Protein AF-E3N9P2-F1 (afdb_monomer_lite)

Sequence (491 aa):
MEDITRDQHNELRKYYYEKNRFPDSFMKERIAFSHGIPLHVVDSWFSECRVMDPEELWAKISLKKKTLEEQKRKRELERGEEMAKKKKITYYQHKKLTKFYETNSLPDDDQMEIIGKSVAMTNVAVDCWFFRCRTVGTKAMWQEVGEVDLEEWRRKKEEMETELMTKLSQAEAKIASLTAENPKLESSITNLTTCTHAQQSDPVRFLTIEKELARVSSQLKAFEEAELKKENERMKDQKEQLEATLQSKKKLEEQVENEKKENEELRKIIAQQAAEITESKNLIADKNAEIQNLTAIKNCVKGDQAEDKITFLTAENQKLESWITNITTMSHVQSDPVKLLKIEKQLARVSSLIEEAELKKENERLKEQKKELEAMLQSKKKLEEQVENKTKENEELSLLLKEKNNKIETMTQRNEEQSAELREQVENGKKENEEMNKIIAQQWLELKVAKTLVADKAAEIQNLTSIQNSVKDAVNAQQEQITKLLTKTVF

pLDDT: mean 82.89, std 12.16, range [44.5, 95.88]

Structure (mmCIF, N/CA/C/O backbone):
data_AF-E3N9P2-F1
#
_entry.id   AF-E3N9P2-F1
#
loop_
_atom_site.group_PDB
_atom_site.id
_atom_site.type_symbol
_atom_site.label_atom_id
_atom_site.label_alt_id
_atom_site.label_comp_id
_atom_site.label_asym_id
_atom_site.label_entity_id
_atom_site.label_seq_id
_atom_site.pdbx_PDB_ins_code
_atom_site.Cartn_x
_atom_site.Cartn_y
_atom_site.Cartn_z
_atom_site.occupancy
_atom_site.B_iso_or_equiv
_atom_site.auth_seq_id
_atom_site.auth_comp_id
_atom_site.auth_asym_id
_atom_site.auth_atom_id
_atom_site.pdbx_PDB_model_num
ATOM 1 N N . MET A 1 1 ? -33.303 -21.480 4.539 1.00 67.00 1 MET A N 1
ATOM 2 C CA . MET A 1 1 ? -34.046 -20.944 5.709 1.00 67.00 1 MET A CA 1
ATOM 3 C C . MET A 1 1 ? -33.838 -19.445 5.934 1.00 67.00 1 MET A C 1
ATOM 5 O O . MET A 1 1 ? -34.570 -18.869 6.727 1.00 67.00 1 MET A O 1
ATOM 9 N N . GLU A 1 2 ? -32.882 -18.802 5.252 1.00 64.62 2 GLU A N 1
ATOM 10 C CA . GLU A 1 2 ? -32.505 -17.402 5.505 1.00 64.62 2 GLU A CA 1
ATOM 11 C C . GLU A 1 2 ? -33.542 -16.365 5.047 1.00 64.62 2 GLU A C 1
ATOM 13 O O . GLU A 1 2 ? -33.478 -15.231 5.502 1.00 64.62 2 GLU A O 1
ATOM 18 N N . ASP A 1 3 ? -34.558 -16.748 4.271 1.00 79.75 3 ASP A N 1
ATOM 19 C CA . ASP A 1 3 ? -35.528 -15.796 3.705 1.00 79.75 3 ASP A CA 1
ATOM 20 C C . ASP A 1 3 ? -36.885 -15.741 4.422 1.00 79.75 3 ASP A C 1
ATOM 22 O O . ASP A 1 3 ? -37.740 -14.945 4.048 1.00 79.75 3 ASP A O 1
ATOM 26 N N . ILE A 1 4 ? -37.093 -16.512 5.497 1.00 88.88 4 ILE A N 1
ATOM 27 C CA . ILE A 1 4 ? -38.363 -16.481 6.247 1.00 88.88 4 ILE A CA 1
ATOM 28 C C . ILE A 1 4 ? -38.535 -15.119 6.939 1.00 88.88 4 ILE A C 1
ATOM 30 O O . ILE A 1 4 ? -37.690 -14.705 7.744 1.00 88.88 4 ILE A O 1
ATOM 34 N N . THR A 1 5 ? -39.620 -14.404 6.641 1.00 90.69 5 THR A N 1
ATOM 35 C CA . THR A 1 5 ? -39.994 -13.164 7.340 1.00 90.69 5 THR A CA 1
ATOM 36 C C . THR A 1 5 ? -40.572 -13.460 8.723 1.00 90.69 5 THR A C 1
ATOM 38 O O . THR A 1 5 ? -40.961 -14.587 9.027 1.00 90.69 5 THR A O 1
ATOM 41 N N . ARG A 1 6 ? -40.648 -12.443 9.591 1.00 89.88 6 ARG A N 1
ATOM 42 C CA . ARG A 1 6 ? -41.227 -12.622 10.931 1.00 89.88 6 ARG A CA 1
ATOM 43 C C . ARG A 1 6 ? -42.687 -13.066 10.866 1.00 89.88 6 ARG A C 1
ATOM 45 O O . ARG A 1 6 ? -43.097 -13.916 11.649 1.00 89.88 6 ARG A O 1
ATOM 52 N N . ASP A 1 7 ? -43.433 -12.552 9.897 1.00 91.62 7 ASP A N 1
ATOM 53 C CA . ASP A 1 7 ? -44.835 -12.913 9.692 1.00 91.62 7 ASP A CA 1
ATOM 54 C C . ASP A 1 7 ? -44.971 -14.353 9.194 1.00 91.62 7 ASP A C 1
ATOM 56 O O . ASP A 1 7 ? -45.756 -15.124 9.739 1.00 91.62 7 ASP A O 1
ATOM 60 N N . GLN A 1 8 ? -44.132 -14.762 8.238 1.00 92.38 8 GLN A N 1
ATOM 61 C CA . GLN A 1 8 ? -44.073 -16.149 7.769 1.00 92.38 8 GLN A CA 1
ATOM 62 C C . GLN A 1 8 ? -43.694 -17.118 8.894 1.00 92.38 8 GLN A C 1
ATOM 64 O O . GLN A 1 8 ? -44.282 -18.191 9.009 1.00 92.38 8 GLN A O 1
ATOM 69 N N . HIS A 1 9 ? -42.750 -16.738 9.757 1.00 92.69 9 HIS A N 1
ATOM 70 C CA . HIS A 1 9 ? -42.397 -17.523 10.935 1.00 92.69 9 HIS A CA 1
ATOM 71 C C . HIS A 1 9 ? -43.573 -17.657 11.913 1.00 92.69 9 HIS A C 1
ATOM 73 O O . HIS A 1 9 ? -43.853 -18.763 12.372 1.00 92.69 9 HIS A O 1
ATOM 79 N N . ASN A 1 10 ? -44.290 -16.567 12.196 1.00 92.12 10 ASN A N 1
ATOM 80 C CA . ASN A 1 10 ? -45.453 -16.589 13.083 1.00 92.12 10 ASN A CA 1
ATOM 81 C C . ASN A 1 10 ? -46.582 -17.476 12.536 1.00 92.12 10 ASN A C 1
ATOM 83 O O . ASN A 1 10 ? -47.232 -18.186 13.302 1.00 92.12 10 ASN A O 1
ATOM 87 N N . GLU A 1 11 ? -46.803 -17.477 11.221 1.00 92.19 11 GLU A N 1
ATOM 88 C CA . GLU A 1 11 ? -47.799 -18.350 10.593 1.00 92.19 11 GLU A CA 1
ATOM 89 C C . GLU A 1 11 ? -47.384 -19.828 10.650 1.00 92.19 11 GLU A C 1
ATOM 91 O O . GLU A 1 11 ? -48.180 -20.679 11.050 1.00 92.19 11 GLU A O 1
ATOM 96 N N . LEU A 1 12 ? -46.117 -20.146 10.365 1.00 92.56 12 LEU A N 1
ATOM 97 C CA . LEU A 1 12 ? -45.581 -21.503 10.539 1.00 92.56 12 LEU A CA 1
ATOM 98 C C . LEU A 1 12 ? -45.685 -21.981 11.994 1.00 92.56 12 LEU A C 1
ATOM 100 O O . LEU A 1 12 ? -46.064 -23.124 12.256 1.00 92.56 12 LEU A O 1
ATOM 104 N N . ARG A 1 13 ? -45.420 -21.082 12.944 1.00 93.75 13 ARG A N 1
ATOM 105 C CA . ARG A 1 13 ? -45.555 -21.320 14.380 1.00 93.75 13 ARG A CA 1
ATOM 106 C C . ARG A 1 13 ? -46.997 -21.644 14.780 1.00 93.75 13 ARG A C 1
ATOM 108 O O . ARG A 1 13 ? -47.204 -22.609 15.514 1.00 93.75 13 ARG A O 1
ATOM 115 N N . LYS A 1 14 ? -47.992 -20.894 14.292 1.00 91.88 14 LYS A N 1
ATOM 116 C CA . LYS A 1 14 ? -49.413 -21.209 14.538 1.00 91.88 14 LYS A CA 1
ATOM 117 C C . LYS A 1 14 ? -49.757 -22.607 14.038 1.00 91.88 14 LYS A C 1
ATOM 119 O O . LYS A 1 14 ? -50.336 -23.395 14.776 1.00 91.88 14 LYS A O 1
ATOM 124 N N . TYR A 1 15 ? -49.338 -22.962 12.822 1.00 90.12 15 TYR A N 1
ATOM 125 C CA . TYR A 1 15 ? -49.550 -24.315 12.296 1.00 90.12 15 TYR A CA 1
ATOM 126 C C . TYR A 1 15 ? -48.904 -25.398 13.170 1.00 90.12 15 TYR A C 1
ATOM 128 O O . TYR A 1 15 ? -49.516 -26.445 13.396 1.00 90.12 15 TYR A O 1
ATOM 136 N N . TYR A 1 16 ? -47.703 -25.130 13.679 1.00 90.25 16 TYR A N 1
ATOM 137 C CA . TYR A 1 16 ? -46.953 -26.047 14.529 1.00 90.25 16 TYR A CA 1
ATOM 138 C C . TYR A 1 16 ? -47.626 -26.300 15.889 1.00 90.25 16 TYR A C 1
ATOM 140 O O . TYR A 1 16 ? -47.699 -27.452 16.315 1.00 90.25 16 TYR A O 1
ATOM 148 N N . TYR A 1 17 ? -48.140 -25.257 16.555 1.00 88.00 17 TYR A N 1
ATOM 149 C CA . TYR A 1 17 ? -48.767 -25.380 17.879 1.00 88.00 17 TYR A CA 1
ATOM 150 C C . TYR A 1 17 ? -50.261 -25.722 17.836 1.00 88.00 17 TYR A C 1
ATOM 152 O O . TYR A 1 17 ? -50.735 -26.477 18.681 1.00 88.00 17 TYR A O 1
ATOM 160 N N . GLU A 1 18 ? -51.011 -25.176 16.879 1.00 86.06 18 GLU A N 1
ATOM 161 C CA . GLU A 1 18 ? -52.480 -25.220 16.892 1.00 86.06 18 GLU A CA 1
ATOM 162 C C . GLU A 1 18 ? -53.065 -26.311 15.993 1.00 86.06 18 GLU A C 1
ATOM 164 O O . GLU A 1 18 ? -54.209 -26.718 16.194 1.00 86.06 18 GLU A O 1
ATOM 169 N N . LYS A 1 19 ? -52.324 -26.776 14.978 1.00 83.94 19 LYS A N 1
ATOM 170 C CA . LYS A 1 19 ? -52.858 -27.729 13.992 1.00 83.94 19 LYS A CA 1
ATOM 171 C C . LYS A 1 19 ? -52.174 -29.076 14.036 1.00 83.94 19 LYS A C 1
ATOM 173 O O . LYS A 1 19 ? -52.816 -30.079 14.329 1.00 83.94 19 LYS A O 1
ATOM 178 N N . ASN A 1 20 ? -50.900 -29.120 13.667 1.00 83.38 20 ASN A N 1
ATOM 179 C CA . ASN A 1 20 ? -50.176 -30.375 13.591 1.00 83.38 20 ASN A CA 1
ATOM 180 C C . ASN A 1 20 ? -48.669 -30.127 13.654 1.00 83.38 20 ASN A C 1
ATOM 182 O O . ASN A 1 20 ? -48.099 -29.466 12.788 1.00 83.38 20 ASN A O 1
ATOM 186 N N . ARG A 1 21 ? -48.022 -30.738 14.647 1.00 84.94 21 ARG A N 1
ATOM 187 C CA . ARG A 1 21 ? -46.566 -30.704 14.829 1.00 84.94 21 ARG A CA 1
ATOM 188 C C . ARG A 1 21 ? -45.820 -31.478 13.733 1.00 84.94 21 ARG A C 1
ATOM 190 O O . ARG A 1 21 ? -44.648 -31.219 13.471 1.00 84.94 21 ARG A O 1
ATOM 197 N N . PHE A 1 22 ? -46.512 -32.412 13.078 1.00 87.31 22 PHE A N 1
ATOM 198 C CA . PHE A 1 22 ? -45.989 -33.272 12.018 1.00 87.31 22 PHE A CA 1
ATOM 199 C C . PHE A 1 22 ? -46.890 -33.209 10.777 1.00 87.31 22 PHE A C 1
ATOM 201 O O . PHE A 1 22 ? -47.585 -34.180 10.468 1.00 87.31 22 PHE A O 1
ATOM 208 N N . PRO A 1 23 ? -46.913 -32.068 10.063 1.00 89.50 23 PRO A N 1
ATOM 209 C CA . PRO A 1 23 ? -47.685 -31.960 8.835 1.00 89.50 23 PRO A CA 1
ATOM 210 C C . PRO A 1 23 ? -47.139 -32.936 7.786 1.00 89.50 23 PRO A C 1
ATOM 212 O O . PRO A 1 23 ? -45.921 -33.074 7.619 1.00 89.50 23 PRO A O 1
ATOM 215 N N . ASP A 1 24 ? -48.046 -33.615 7.089 1.00 92.44 24 ASP A N 1
ATOM 216 C CA . ASP A 1 24 ? -47.715 -34.440 5.929 1.00 92.44 24 ASP A CA 1
ATOM 217 C C . ASP A 1 24 ? -47.287 -33.574 4.728 1.00 92.44 24 ASP A C 1
ATOM 219 O O . ASP A 1 24 ? -47.343 -32.341 4.765 1.00 92.44 24 ASP A O 1
ATOM 223 N N . SER A 1 25 ? -46.832 -34.222 3.653 1.00 92.12 25 SER A N 1
ATOM 224 C CA . SER A 1 25 ? -46.351 -33.530 2.449 1.00 92.12 25 SER A CA 1
ATOM 225 C C . SER A 1 25 ? -47.397 -32.575 1.862 1.00 92.12 25 SER A C 1
ATOM 227 O O . SER A 1 25 ? -47.064 -31.457 1.475 1.00 92.12 25 SER A O 1
ATOM 229 N N . PHE A 1 26 ? -48.670 -32.981 1.858 1.00 93.12 26 PHE A N 1
ATOM 230 C CA . PHE A 1 26 ? -49.762 -32.198 1.286 1.00 93.12 26 PHE A CA 1
ATOM 231 C C . PHE A 1 26 ? -50.048 -30.935 2.111 1.00 93.12 26 PHE A C 1
ATOM 233 O O . PHE A 1 26 ? -50.230 -29.845 1.567 1.00 93.12 26 PHE A O 1
ATOM 240 N N . MET A 1 27 ? -50.030 -31.040 3.443 1.00 91.06 27 MET A N 1
ATOM 241 C CA . MET A 1 27 ? -50.160 -29.878 4.321 1.00 91.06 27 MET A CA 1
ATOM 242 C C . MET A 1 27 ? -49.002 -28.898 4.151 1.00 91.06 27 MET A C 1
ATOM 244 O O . MET A 1 27 ? -49.238 -27.690 4.120 1.00 91.06 27 MET A O 1
ATOM 248 N N . LYS A 1 28 ? -47.765 -29.388 4.017 1.00 93.38 28 LYS A N 1
ATOM 249 C CA . LYS A 1 28 ? -46.597 -28.521 3.815 1.00 93.38 28 LYS A CA 1
ATOM 250 C C . LYS A 1 28 ? -46.646 -27.784 2.481 1.00 93.38 28 LYS A C 1
ATOM 252 O O . LYS A 1 28 ? -46.377 -26.586 2.466 1.00 93.38 28 LYS A O 1
ATOM 257 N N . GLU A 1 29 ? -47.061 -28.445 1.401 1.00 93.75 29 GLU A N 1
ATOM 258 C CA . GLU A 1 29 ? -47.315 -27.796 0.106 1.00 93.75 29 GLU A CA 1
ATOM 259 C C . GLU A 1 29 ? -48.377 -26.707 0.213 1.00 93.75 29 GLU A C 1
ATOM 261 O O . GLU A 1 29 ? -48.195 -25.598 -0.293 1.00 93.75 29 GLU A O 1
ATOM 266 N N . ARG A 1 30 ? -49.462 -26.978 0.943 1.00 93.69 30 ARG A N 1
ATOM 267 C CA . ARG A 1 30 ? -50.526 -25.993 1.136 1.00 93.69 30 ARG A CA 1
ATOM 268 C C . ARG A 1 30 ? -50.046 -24.775 1.926 1.00 93.69 30 ARG A C 1
ATOM 270 O O . ARG A 1 30 ? -50.403 -23.652 1.576 1.00 93.69 30 ARG A O 1
ATOM 277 N N . ILE A 1 31 ? -49.244 -24.980 2.973 1.00 93.25 31 ILE A N 1
ATOM 278 C CA . ILE A 1 31 ? -48.635 -23.906 3.776 1.00 93.25 31 ILE A CA 1
ATOM 279 C C . ILE A 1 31 ? -47.660 -23.085 2.922 1.00 93.25 31 ILE A C 1
ATOM 281 O O . ILE A 1 31 ? -47.747 -21.857 2.905 1.00 93.25 31 ILE A O 1
ATOM 285 N N . ALA A 1 32 ? -46.776 -23.762 2.184 1.00 93.88 32 ALA A N 1
ATOM 286 C CA . ALA A 1 32 ? -45.815 -23.155 1.269 1.00 93.88 32 ALA A CA 1
ATOM 287 C C . ALA A 1 32 ? -46.511 -22.242 0.250 1.00 93.88 32 ALA A C 1
ATOM 289 O O . ALA A 1 32 ? -46.184 -21.059 0.143 1.00 93.88 32 ALA A O 1
ATOM 290 N N . PHE A 1 33 ? -47.544 -22.760 -0.420 1.00 94.56 33 PHE A N 1
ATOM 291 C CA . PHE A 1 33 ? -48.330 -22.007 -1.394 1.00 94.56 33 PHE A CA 1
ATOM 292 C C . PHE A 1 33 ? -49.077 -20.822 -0.762 1.00 94.56 33 PHE A C 1
ATOM 294 O O . PHE A 1 33 ? -49.029 -19.713 -1.287 1.00 94.56 33 PHE A O 1
ATOM 301 N N . SER A 1 34 ? -49.726 -21.025 0.391 1.00 93.81 34 SER A N 1
ATOM 302 C CA . SER A 1 34 ? -50.575 -19.999 1.027 1.00 93.81 34 SER A CA 1
ATOM 303 C C . SER A 1 34 ? -49.794 -18.782 1.531 1.00 93.81 34 SER A C 1
ATOM 305 O O . SER A 1 34 ? -50.339 -17.682 1.569 1.00 93.81 34 SER A O 1
ATOM 307 N N . HIS A 1 35 ? -48.530 -18.966 1.921 1.00 92.44 35 HIS A N 1
ATOM 308 C CA . HIS A 1 35 ? -47.700 -17.903 2.502 1.00 92.44 35 HIS A CA 1
ATOM 309 C C . HIS A 1 35 ? -46.524 -17.481 1.607 1.00 92.44 35 HIS A C 1
ATOM 311 O O . HIS A 1 35 ? -45.649 -16.731 2.051 1.00 92.44 35 HIS A O 1
ATOM 317 N N . GLY A 1 36 ? -46.491 -17.963 0.358 1.00 92.56 36 GLY A N 1
ATOM 318 C CA . GLY A 1 36 ? -45.422 -17.664 -0.598 1.00 92.56 36 GLY A CA 1
ATOM 319 C C . GLY A 1 36 ? -44.041 -18.117 -0.115 1.00 92.56 36 GLY A C 1
ATOM 320 O O . GLY A 1 36 ? -43.043 -17.460 -0.400 1.00 92.56 36 GLY A O 1
ATOM 321 N N . ILE A 1 37 ? -43.979 -19.202 0.661 1.00 93.94 37 ILE A N 1
ATOM 322 C CA . ILE A 1 37 ? -42.732 -19.752 1.199 1.00 93.94 37 ILE A CA 1
ATOM 323 C C . ILE A 1 37 ? -42.324 -20.927 0.306 1.00 93.94 37 ILE A C 1
ATOM 325 O O . ILE A 1 37 ? -43.146 -21.813 0.080 1.00 93.94 37 ILE A O 1
ATOM 329 N N . PRO A 1 38 ? -41.076 -21.005 -0.187 1.00 93.94 38 PRO A N 1
ATOM 330 C CA . PRO A 1 38 ? -40.633 -22.168 -0.947 1.00 93.94 38 PRO A CA 1
ATOM 331 C C . PRO A 1 38 ? -40.800 -23.465 -0.140 1.00 93.94 38 PRO A C 1
ATOM 333 O O . PRO A 1 38 ? -40.447 -23.510 1.039 1.00 93.94 38 PRO A O 1
ATOM 336 N N . LEU A 1 39 ? -41.283 -24.539 -0.774 1.00 92.75 39 LEU A N 1
ATOM 337 C CA . LEU A 1 39 ? -41.574 -25.809 -0.090 1.00 92.75 39 LEU A CA 1
ATOM 338 C C . LEU A 1 39 ? -40.376 -26.333 0.717 1.00 92.75 39 LEU A C 1
ATOM 340 O O . LEU A 1 39 ? -40.519 -26.656 1.891 1.00 92.75 39 LEU A O 1
ATOM 344 N N . HIS A 1 40 ? -39.177 -26.312 0.131 1.00 92.56 40 HIS A N 1
ATOM 345 C CA . HIS A 1 40 ? -37.949 -26.753 0.800 1.00 92.56 40 HIS A CA 1
ATOM 346 C C . HIS A 1 40 ? -37.617 -25.941 2.070 1.00 92.56 40 HIS A C 1
ATOM 348 O O . HIS A 1 40 ? -36.984 -26.454 2.994 1.00 92.56 40 HIS A O 1
ATOM 354 N N . VAL A 1 41 ? -38.045 -24.674 2.132 1.00 93.00 41 VAL A N 1
ATOM 355 C CA . VAL A 1 41 ? -37.884 -23.807 3.305 1.00 93.00 41 VAL A CA 1
ATOM 356 C C . VAL A 1 41 ? -38.883 -24.191 4.392 1.00 93.00 41 VAL A C 1
ATOM 358 O O . VAL A 1 41 ? -38.485 -24.274 5.551 1.00 93.00 41 VAL A O 1
ATOM 361 N N . VAL A 1 42 ? -40.137 -24.480 4.027 1.00 93.00 42 VAL A N 1
ATOM 362 C CA . VAL A 1 42 ? -41.153 -25.010 4.954 1.00 93.00 42 VAL A CA 1
ATOM 363 C C . VAL A 1 42 ? -40.713 -26.365 5.511 1.00 93.00 42 VAL A C 1
ATOM 365 O O . VAL A 1 42 ? -40.746 -26.573 6.722 1.00 93.00 42 VAL A O 1
ATOM 368 N N . ASP A 1 43 ? -40.231 -27.264 4.651 1.00 93.00 43 ASP A N 1
ATOM 369 C CA . ASP A 1 43 ? -39.707 -28.574 5.045 1.00 93.00 43 ASP A CA 1
ATOM 370 C C . ASP A 1 43 ? -38.537 -28.462 6.018 1.00 93.00 43 ASP A C 1
ATOM 372 O O . ASP A 1 43 ? -38.536 -29.112 7.067 1.00 93.00 43 ASP A O 1
ATOM 376 N N . SER A 1 44 ? -37.561 -27.615 5.689 1.00 93.25 44 SER A N 1
ATOM 377 C CA . SER A 1 44 ? -36.417 -27.333 6.554 1.00 93.25 44 SER A CA 1
ATOM 378 C C . SER A 1 44 ? -36.853 -26.745 7.895 1.00 93.25 44 SER A C 1
ATOM 380 O O . SER A 1 44 ? -36.375 -27.190 8.933 1.00 93.25 44 SER A O 1
ATOM 382 N N . TRP A 1 45 ? -37.797 -25.800 7.895 1.00 94.88 45 TRP A N 1
ATOM 383 C CA . TRP A 1 45 ? -38.288 -25.164 9.116 1.00 94.88 45 TRP A CA 1
ATOM 384 C C . TRP A 1 45 ? -38.959 -26.174 10.049 1.00 94.88 45 TRP A C 1
ATOM 386 O O . TRP A 1 45 ? -38.584 -26.278 11.212 1.00 94.88 45 TRP A O 1
ATOM 396 N N . PHE A 1 46 ? -39.888 -26.991 9.538 1.00 93.25 46 PHE A N 1
ATOM 397 C CA . PHE A 1 46 ? -40.530 -28.031 10.348 1.00 93.25 46 PHE A CA 1
ATOM 398 C C . PHE A 1 46 ? -39.547 -29.109 10.806 1.00 93.25 46 PHE A C 1
ATOM 400 O O . PHE A 1 46 ? -39.763 -29.701 11.858 1.00 93.25 46 PHE A O 1
ATOM 407 N N . SER A 1 47 ? -38.494 -29.385 10.033 1.00 92.31 47 SER A N 1
ATOM 408 C CA . SER A 1 47 ? -37.461 -30.353 10.412 1.00 92.31 47 SER A CA 1
ATOM 409 C C . SER A 1 47 ? -36.582 -29.828 11.546 1.00 92.31 47 SER A C 1
ATOM 411 O O . SER A 1 47 ? -36.360 -30.548 12.514 1.00 92.31 47 SER A O 1
ATOM 413 N N . GLU A 1 48 ? -36.150 -28.568 11.486 1.00 92.88 48 GLU A N 1
ATOM 414 C CA . GLU A 1 48 ? -35.398 -27.926 12.573 1.00 92.88 48 GLU A CA 1
ATOM 415 C C . GLU A 1 48 ? -36.254 -27.744 13.830 1.00 92.88 48 GLU A C 1
ATOM 417 O O . GLU A 1 48 ? -35.778 -28.004 14.932 1.00 92.88 48 GLU A O 1
ATOM 422 N N . CYS A 1 49 ? -37.543 -27.418 13.682 1.00 91.81 49 CYS A N 1
ATOM 423 C CA . CYS A 1 49 ? -38.486 -27.340 14.803 1.00 91.81 49 CYS A CA 1
ATOM 424 C C . CYS A 1 49 ? -38.737 -28.694 15.502 1.00 91.81 49 CYS A C 1
ATOM 426 O O . CYS A 1 49 ? -39.462 -28.756 16.495 1.00 91.81 49 CYS A O 1
ATOM 428 N N . ARG A 1 50 ? -38.209 -29.814 14.981 1.00 87.69 50 ARG A N 1
ATOM 429 C CA . ARG A 1 50 ? -38.192 -31.103 15.704 1.00 87.69 50 ARG A CA 1
ATOM 430 C C . ARG A 1 50 ? -37.030 -31.197 16.682 1.00 87.69 50 ARG A C 1
ATOM 432 O O . ARG A 1 50 ? -37.117 -31.959 17.637 1.00 87.69 50 ARG A O 1
ATOM 439 N N . VAL A 1 51 ? -35.949 -30.480 16.398 1.00 89.38 51 VAL A N 1
ATOM 440 C CA . VAL A 1 51 ? -34.700 -30.513 17.162 1.00 89.38 51 VAL A CA 1
ATOM 441 C C . VAL A 1 51 ? -34.658 -29.370 18.173 1.00 89.38 51 VAL A C 1
ATOM 443 O O . VAL A 1 51 ? -34.111 -29.541 19.257 1.00 89.38 51 VAL A O 1
ATOM 446 N N . MET A 1 52 ? -35.263 -28.229 17.843 1.00 91.19 52 MET A N 1
ATOM 447 C CA . MET A 1 52 ? -35.345 -27.048 18.702 1.00 91.19 52 MET A CA 1
ATOM 448 C C . MET A 1 52 ? -36.737 -26.426 18.670 1.00 91.19 52 MET A C 1
ATOM 450 O O . MET A 1 52 ? -37.507 -26.656 17.740 1.00 91.19 52 MET A O 1
ATOM 454 N N . ASP A 1 53 ? -37.076 -25.654 19.697 1.00 91.75 53 ASP A N 1
ATOM 455 C CA . ASP A 1 53 ? -38.364 -24.964 19.756 1.00 91.75 53 ASP A CA 1
ATOM 456 C C . ASP A 1 53 ? -38.480 -23.915 18.625 1.00 91.75 53 ASP A C 1
ATOM 458 O O . ASP A 1 53 ? -37.465 -23.301 18.271 1.00 91.75 53 ASP A O 1
ATOM 462 N N . PRO A 1 54 ? -39.676 -23.667 18.046 1.00 91.06 54 PRO A N 1
ATOM 463 C CA . PRO A 1 54 ? -39.874 -22.610 17.053 1.00 91.06 54 PRO A CA 1
ATOM 464 C C . PRO A 1 54 ? -39.282 -21.249 17.455 1.00 91.06 54 PRO A C 1
ATOM 466 O O . PRO A 1 54 ? -38.751 -20.538 16.596 1.00 91.06 54 PRO A O 1
ATOM 469 N N . GLU A 1 55 ? -39.297 -20.914 18.748 1.00 91.31 55 GLU A N 1
ATOM 470 C CA . GLU A 1 55 ? -38.815 -19.621 19.242 1.00 91.31 55 GLU A CA 1
ATOM 471 C C . GLU A 1 55 ? -37.289 -19.567 19.253 1.00 91.31 55 GLU A C 1
ATOM 473 O O . GLU A 1 55 ? -36.687 -18.543 18.917 1.00 91.31 55 GLU A O 1
ATOM 478 N N . GLU A 1 56 ? -36.663 -20.693 19.577 1.00 91.19 56 GLU A N 1
ATOM 479 C CA . GLU A 1 56 ? -35.218 -20.871 19.534 1.00 91.19 56 GLU A CA 1
ATOM 480 C C . GLU A 1 56 ? -34.710 -20.881 18.084 1.00 91.19 56 GLU A C 1
ATOM 482 O O . GLU A 1 56 ? -33.719 -20.217 17.759 1.00 91.19 56 GLU A O 1
ATOM 487 N N . LEU A 1 57 ? -35.447 -21.529 17.174 1.00 91.38 57 LEU A N 1
ATOM 488 C CA . LEU A 1 57 ? -35.158 -21.495 15.742 1.00 91.38 57 LEU A CA 1
ATOM 489 C C . LEU A 1 57 ? -35.246 -20.068 15.189 1.00 91.38 57 LEU A C 1
ATOM 491 O O . LEU A 1 57 ? -34.376 -19.643 14.423 1.00 91.38 57 LEU A O 1
ATOM 495 N N . TRP A 1 58 ? -36.261 -19.297 15.585 1.00 93.00 58 TRP A N 1
ATOM 496 C CA . TRP A 1 58 ? -36.370 -17.900 15.173 1.00 93.00 58 TRP A CA 1
ATOM 497 C C . TRP A 1 58 ? -35.265 -17.030 15.750 1.00 93.00 58 TRP A C 1
ATOM 499 O O . TRP A 1 58 ? -34.710 -16.209 15.022 1.00 93.00 58 TRP A O 1
ATOM 509 N N . ALA A 1 59 ? -34.890 -17.227 17.015 1.00 90.25 59 ALA A N 1
ATOM 510 C CA . ALA A 1 59 ? -33.749 -16.537 17.605 1.00 90.25 59 ALA A CA 1
ATOM 511 C C . ALA A 1 59 ? -32.463 -16.809 16.801 1.00 90.25 59 ALA A C 1
ATOM 513 O O . ALA A 1 59 ? -31.742 -15.868 16.464 1.00 90.25 59 ALA A O 1
ATOM 514 N N . LYS A 1 60 ? -32.227 -18.063 16.391 1.00 91.75 60 LYS A N 1
ATOM 515 C CA . LYS A 1 60 ? -31.092 -18.467 15.544 1.00 91.75 60 LYS A CA 1
ATOM 516 C C . LYS A 1 60 ? -31.141 -17.837 14.147 1.00 91.75 60 LYS A C 1
ATOM 518 O O . LYS A 1 60 ? -30.140 -17.282 13.692 1.00 91.75 60 LYS A O 1
ATOM 523 N N . ILE A 1 61 ? -32.291 -17.876 13.467 1.00 89.00 61 ILE A N 1
ATOM 524 C CA . ILE A 1 61 ? -32.477 -17.260 12.138 1.00 89.00 61 ILE A CA 1
ATOM 525 C C . ILE A 1 61 ? -32.311 -15.738 12.221 1.00 89.00 61 ILE A C 1
ATOM 527 O O . ILE A 1 61 ? -31.607 -15.147 11.402 1.00 89.00 61 ILE A O 1
ATOM 531 N N . SER A 1 62 ? -32.917 -15.101 13.225 1.00 88.75 62 SER A N 1
ATOM 532 C CA . SER A 1 62 ? -32.837 -13.659 13.452 1.00 88.75 62 SER A CA 1
ATOM 533 C C . SER A 1 62 ? -31.410 -13.221 13.772 1.00 88.75 62 SER A C 1
ATOM 535 O O . SER A 1 62 ? -30.972 -12.183 13.275 1.00 88.75 62 SER A O 1
ATOM 537 N N . LEU A 1 63 ? -30.672 -14.001 14.567 1.00 89.12 63 LEU A N 1
ATOM 538 C CA . LEU A 1 63 ? -29.264 -13.741 14.847 1.00 89.12 63 LEU A CA 1
ATOM 539 C C . LEU A 1 63 ? -28.436 -13.845 13.566 1.00 89.12 63 LEU A C 1
ATOM 541 O O . LEU A 1 63 ? -27.714 -12.908 13.249 1.00 89.12 63 LEU A O 1
ATOM 545 N N . LYS A 1 64 ? -28.610 -14.916 12.781 1.00 88.06 64 LYS A N 1
ATOM 546 C CA . LYS A 1 64 ? -27.896 -15.105 11.510 1.00 88.06 64 LYS A CA 1
ATOM 547 C C . LYS A 1 64 ? -28.177 -13.972 10.517 1.00 88.06 64 LYS A C 1
ATOM 549 O O . LYS A 1 64 ? -27.242 -13.452 9.914 1.00 88.06 64 LYS A O 1
ATOM 554 N N . LYS A 1 65 ? -29.438 -13.532 10.405 1.00 86.00 65 LYS A N 1
ATOM 555 C CA . LYS A 1 65 ? -29.825 -12.347 9.618 1.00 86.00 65 LYS A CA 1
ATOM 556 C C . LYS A 1 65 ? -29.114 -11.090 10.102 1.00 86.00 65 LYS A C 1
ATOM 558 O O . LYS A 1 65 ? -28.565 -10.358 9.288 1.00 86.00 65 LYS A O 1
ATOM 563 N N . LYS A 1 66 ? -29.089 -10.857 11.417 1.00 86.62 66 LYS A N 1
ATOM 564 C CA . LYS A 1 66 ? -28.410 -9.701 12.011 1.00 86.62 66 LYS A CA 1
ATOM 565 C C . LYS A 1 66 ? -26.905 -9.731 11.734 1.00 86.62 66 LYS A C 1
ATOM 567 O O . LYS A 1 66 ? -26.355 -8.709 11.351 1.00 86.62 66 LYS A O 1
ATOM 572 N N . THR A 1 67 ? -26.251 -10.886 11.866 1.00 85.56 67 THR A N 1
ATOM 573 C CA . THR A 1 67 ? -24.819 -11.046 11.564 1.00 85.56 67 THR A CA 1
ATOM 574 C C . THR A 1 67 ? -24.520 -10.814 10.084 1.00 85.56 67 THR A C 1
ATOM 576 O O . THR A 1 67 ? -23.537 -10.154 9.757 1.00 85.56 67 THR A O 1
ATOM 579 N N . LEU A 1 68 ? -25.370 -11.321 9.187 1.00 84.31 68 LEU A N 1
ATOM 580 C CA . LEU A 1 68 ? -25.220 -11.123 7.747 1.00 84.31 68 LEU A CA 1
ATOM 581 C C . LEU A 1 68 ? -25.409 -9.650 7.355 1.00 84.31 68 LEU A C 1
ATOM 583 O O . LEU A 1 68 ? -24.640 -9.123 6.555 1.00 84.31 68 LEU A O 1
ATOM 587 N N . GLU A 1 69 ? -26.398 -8.976 7.941 1.00 83.94 69 GLU A N 1
ATOM 588 C CA . GLU A 1 69 ? -26.653 -7.553 7.710 1.00 83.94 69 GLU A CA 1
ATOM 589 C C . GLU A 1 69 ? -25.524 -6.673 8.263 1.00 83.94 69 GLU A C 1
ATOM 591 O O . GLU A 1 69 ? -25.074 -5.745 7.597 1.00 83.94 69 GLU A O 1
ATOM 596 N N . GLU A 1 70 ? -24.996 -7.005 9.444 1.00 84.62 70 GLU A N 1
ATOM 597 C CA . GLU A 1 70 ? -23.825 -6.341 10.023 1.00 84.62 70 GLU A CA 1
ATOM 598 C C . GLU A 1 70 ? -22.590 -6.519 9.128 1.00 84.62 70 GLU A C 1
ATOM 600 O O . GLU A 1 70 ? -21.870 -5.559 8.860 1.00 84.62 70 GLU A O 1
ATOM 605 N N . GLN A 1 71 ? -22.366 -7.723 8.588 1.00 77.12 71 GLN A N 1
ATOM 606 C CA . GLN A 1 71 ? -21.298 -7.958 7.615 1.00 77.12 71 GLN A CA 1
ATOM 607 C C . GLN A 1 71 ? -21.494 -7.148 6.332 1.00 77.12 71 GLN A C 1
ATOM 609 O O . GLN A 1 71 ? -20.523 -6.588 5.824 1.00 77.12 71 GLN A O 1
ATOM 614 N N . LYS A 1 72 ? -22.722 -7.061 5.804 1.00 79.19 72 LYS A N 1
ATOM 615 C CA . LYS A 1 72 ? -23.025 -6.221 4.636 1.00 79.19 72 LYS A CA 1
ATOM 616 C C . LYS A 1 72 ? -22.732 -4.752 4.922 1.00 79.19 72 LYS A C 1
ATOM 618 O O . LYS A 1 72 ? -22.027 -4.129 4.133 1.00 79.19 72 LYS A O 1
ATOM 623 N N . ARG A 1 73 ? -23.180 -4.233 6.070 1.00 79.50 73 ARG A N 1
ATOM 624 C CA . ARG A 1 73 ? -22.888 -2.864 6.521 1.00 79.50 73 ARG A CA 1
ATOM 625 C C . ARG A 1 73 ? -21.397 -2.612 6.666 1.00 79.50 73 ARG A C 1
ATOM 627 O O . ARG A 1 73 ? -20.912 -1.588 6.201 1.00 79.50 73 ARG A O 1
ATOM 634 N N . LYS A 1 74 ? -20.657 -3.555 7.252 1.00 82.06 74 LYS A N 1
ATOM 635 C CA . LYS A 1 74 ? -19.201 -3.461 7.379 1.00 82.06 74 LYS A CA 1
ATOM 636 C C . LYS A 1 74 ? -18.524 -3.391 6.008 1.00 82.06 74 LYS A C 1
ATOM 638 O O . LYS A 1 74 ? -17.716 -2.498 5.786 1.00 82.06 74 LYS A O 1
ATOM 643 N N . ARG A 1 75 ? -18.911 -4.256 5.061 1.00 75.44 75 ARG A N 1
ATOM 644 C CA . ARG A 1 75 ? -18.402 -4.205 3.677 1.00 75.44 75 ARG A CA 1
ATOM 645 C C . ARG A 1 75 ? -18.784 -2.910 2.964 1.00 75.44 75 ARG A C 1
ATOM 647 O O . ARG A 1 75 ? -18.011 -2.412 2.158 1.00 75.44 75 ARG A O 1
ATOM 654 N N . GLU A 1 76 ? -19.980 -2.375 3.192 1.00 77.38 76 GLU A N 1
ATOM 655 C CA . GLU A 1 76 ? -20.397 -1.080 2.635 1.00 77.38 76 GLU A CA 1
ATOM 656 C C . GLU A 1 76 ? -19.588 0.084 3.205 1.00 77.38 76 GLU A C 1
ATOM 658 O O . GLU A 1 76 ? -19.179 0.959 2.444 1.00 77.38 76 GLU A O 1
ATOM 663 N N . LEU A 1 77 ? -19.306 0.066 4.508 1.00 79.50 77 LEU A N 1
ATOM 664 C CA . LE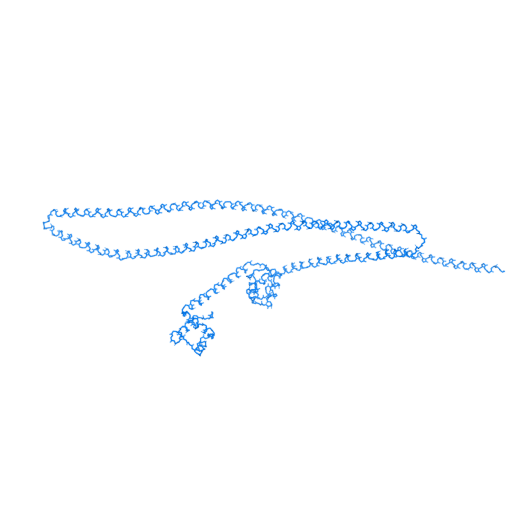U A 1 77 ? -18.470 1.061 5.171 1.00 79.50 77 LEU A CA 1
ATOM 665 C C . LEU A 1 77 ? -17.028 1.004 4.650 1.00 79.50 77 LEU A C 1
ATOM 667 O O . LEU A 1 77 ? -16.504 2.023 4.212 1.00 79.50 77 LEU A O 1
ATOM 671 N N . GLU A 1 78 ? -16.427 -0.188 4.604 1.00 77.69 78 GLU A N 1
ATOM 672 C CA . GLU A 1 78 ? -15.082 -0.412 4.054 1.00 77.69 78 GLU A CA 1
ATOM 673 C C . GLU A 1 78 ? -15.002 0.012 2.578 1.00 77.69 78 GLU A C 1
ATOM 675 O O . GLU A 1 78 ? -14.036 0.660 2.169 1.00 77.69 78 GLU A O 1
ATOM 680 N N . ARG A 1 79 ? -16.044 -0.273 1.779 1.00 72.31 79 ARG A N 1
ATOM 681 C CA . ARG A 1 79 ? -16.154 0.234 0.402 1.00 72.31 79 ARG A CA 1
ATOM 682 C C . ARG A 1 79 ? -16.218 1.760 0.356 1.00 72.31 79 ARG A C 1
ATOM 684 O O . ARG A 1 79 ? -15.561 2.371 -0.482 1.00 72.31 79 ARG A O 1
ATOM 691 N N . GLY A 1 80 ? -16.999 2.384 1.236 1.00 69.75 80 GLY A N 1
ATOM 692 C CA . GLY A 1 80 ? -17.100 3.840 1.344 1.00 69.75 80 GLY A CA 1
ATOM 693 C C . GLY A 1 80 ? -15.763 4.496 1.697 1.00 69.75 80 GLY A C 1
ATOM 694 O O . GLY A 1 80 ? -15.362 5.462 1.048 1.00 69.75 80 GLY A O 1
ATOM 695 N N . GLU A 1 81 ? -15.040 3.935 2.665 1.00 73.69 81 GLU A N 1
ATOM 696 C CA . GLU A 1 81 ? -13.703 4.387 3.060 1.00 73.69 81 GLU A CA 1
ATOM 697 C C . GLU A 1 81 ? -12.684 4.233 1.927 1.00 73.69 81 GLU A C 1
ATOM 699 O O . GLU A 1 81 ? -11.903 5.147 1.664 1.00 73.69 81 GLU A O 1
ATOM 704 N N . GLU A 1 82 ? -12.693 3.105 1.217 1.00 73.94 82 GLU A N 1
ATOM 705 C CA . GLU A 1 82 ? -11.771 2.875 0.104 1.00 73.94 82 GLU A CA 1
ATOM 706 C C . GLU A 1 82 ? -12.081 3.795 -1.090 1.00 73.94 82 GLU A C 1
ATOM 708 O O . GLU A 1 82 ? -11.162 4.349 -1.698 1.00 73.94 82 GLU A O 1
ATOM 713 N N . MET A 1 83 ? -13.363 4.058 -1.377 1.00 65.50 83 MET A N 1
ATOM 714 C CA . MET A 1 83 ? -13.767 5.072 -2.359 1.00 65.50 83 MET A CA 1
ATOM 715 C C . MET A 1 83 ? -13.338 6.489 -1.942 1.00 65.50 83 MET A C 1
ATOM 717 O O . MET A 1 83 ? -12.948 7.288 -2.798 1.00 65.50 83 MET A O 1
ATOM 721 N N . ALA A 1 84 ? -13.348 6.804 -0.643 1.00 62.44 84 ALA A N 1
ATOM 722 C CA . ALA A 1 84 ? -12.901 8.097 -0.126 1.00 62.44 84 ALA A CA 1
ATOM 723 C C . ALA A 1 84 ? -11.382 8.300 -0.253 1.00 62.44 84 ALA A C 1
ATOM 725 O O . ALA A 1 84 ? -10.931 9.432 -0.441 1.00 62.44 84 ALA A O 1
ATOM 726 N N . LYS A 1 85 ? -10.585 7.221 -0.233 1.00 69.94 85 LYS A N 1
ATOM 727 C CA . LYS A 1 85 ? -9.117 7.292 -0.352 1.00 69.94 85 LYS A CA 1
ATOM 728 C C . LYS A 1 85 ? -8.622 7.814 -1.707 1.00 69.94 85 LYS A C 1
ATOM 730 O O . LYS A 1 85 ? -7.426 8.064 -1.822 1.00 69.94 85 LYS A O 1
ATOM 735 N N . LYS A 1 86 ? -9.490 7.993 -2.721 1.00 63.12 86 LYS A N 1
ATOM 736 C CA . LYS A 1 86 ? -9.152 8.509 -4.073 1.00 63.12 86 LYS A CA 1
ATOM 737 C C . LYS A 1 86 ? -7.819 7.966 -4.612 1.00 63.12 86 LYS A C 1
ATOM 739 O O . LYS A 1 86 ? -7.041 8.683 -5.244 1.00 63.12 86 LYS A O 1
ATOM 744 N N . LYS A 1 87 ? -7.522 6.694 -4.337 1.00 67.44 87 LYS A N 1
ATOM 745 C CA . LYS A 1 87 ? -6.262 6.084 -4.752 1.00 67.44 87 LYS A CA 1
ATOM 746 C C . LYS A 1 87 ? -6.304 5.965 -6.274 1.00 67.44 87 LYS A C 1
ATOM 748 O O . LYS A 1 87 ? -7.176 5.280 -6.807 1.00 67.44 87 LYS A O 1
ATOM 753 N N . LYS A 1 88 ? -5.421 6.683 -6.975 1.00 72.38 88 LYS A N 1
ATOM 754 C CA . LYS A 1 88 ? -5.364 6.640 -8.441 1.00 72.38 88 LYS A CA 1
ATOM 755 C C . LYS A 1 88 ? -5.039 5.217 -8.884 1.00 72.38 88 LYS A C 1
ATOM 757 O O . LYS A 1 88 ? -4.021 4.654 -8.491 1.00 72.38 88 LYS A O 1
ATOM 762 N N . ILE A 1 89 ? -5.936 4.647 -9.677 1.00 82.75 89 ILE A N 1
ATOM 763 C CA . ILE A 1 89 ? -5.768 3.335 -10.291 1.00 82.75 89 ILE A CA 1
ATOM 764 C C . ILE A 1 89 ? -5.044 3.575 -11.604 1.00 82.75 89 ILE A C 1
ATOM 766 O O . ILE A 1 89 ? -5.508 4.371 -12.417 1.00 82.75 89 ILE A O 1
ATOM 770 N N . THR A 1 90 ? -3.918 2.902 -11.800 1.00 83.38 90 THR A N 1
ATOM 771 C CA . THR A 1 90 ? -3.117 3.089 -13.013 1.00 83.38 90 THR A CA 1
ATOM 772 C C . THR A 1 90 ? -3.863 2.591 -14.250 1.00 83.38 90 THR A C 1
ATOM 774 O O . THR A 1 90 ? -4.670 1.655 -14.175 1.00 83.38 90 THR A O 1
ATOM 777 N N . TYR A 1 91 ? -3.519 3.135 -15.419 1.00 85.06 91 TYR A N 1
ATOM 778 C CA . TYR A 1 91 ? -4.017 2.647 -16.712 1.00 85.06 91 TYR A CA 1
ATOM 779 C C . TYR A 1 91 ? -3.910 1.118 -16.867 1.00 85.06 91 TYR A C 1
ATOM 781 O O . TYR A 1 91 ? -4.858 0.452 -17.292 1.00 85.06 91 TYR A O 1
ATOM 789 N N . TYR A 1 92 ? -2.774 0.533 -16.475 1.00 84.94 92 TYR A N 1
ATOM 790 C CA . TYR A 1 92 ? -2.543 -0.911 -16.571 1.00 84.94 92 TYR A CA 1
ATOM 791 C C . TYR A 1 92 ? -3.487 -1.724 -15.674 1.00 84.94 92 TYR A C 1
ATOM 793 O O . TYR A 1 92 ? -4.073 -2.711 -16.131 1.00 84.94 92 TYR A O 1
ATOM 801 N N . GLN A 1 93 ? -3.666 -1.300 -14.420 1.00 88.75 93 GLN A N 1
ATOM 802 C CA . GLN A 1 93 ? -4.597 -1.939 -13.488 1.00 88.75 93 GLN A CA 1
ATOM 803 C C . GLN A 1 93 ? -6.027 -1.865 -14.021 1.00 88.75 93 GLN A C 1
ATOM 805 O O . GLN A 1 93 ? -6.707 -2.887 -14.092 1.00 88.75 93 GLN A O 1
ATOM 810 N N . HIS A 1 94 ? -6.446 -0.691 -14.495 1.00 88.94 94 HIS A N 1
ATOM 811 C CA . HIS A 1 94 ? -7.775 -0.481 -15.063 1.00 88.94 94 HIS A CA 1
ATOM 812 C C . HIS A 1 94 ? -8.029 -1.368 -16.290 1.00 88.94 94 HIS A C 1
ATOM 814 O O . HIS A 1 94 ? -9.082 -1.999 -16.408 1.00 88.94 94 HIS A O 1
ATOM 820 N N . LYS A 1 95 ? -7.034 -1.493 -17.177 1.00 89.19 95 LYS A N 1
ATOM 821 C CA . LYS A 1 95 ? -7.101 -2.358 -18.361 1.00 89.19 95 LYS A CA 1
ATOM 822 C C . LYS A 1 95 ? -7.256 -3.831 -17.995 1.00 89.19 95 LYS A C 1
ATOM 824 O O . LYS A 1 95 ? -8.058 -4.531 -18.611 1.00 89.19 95 LYS A O 1
ATOM 829 N N . LYS A 1 96 ? -6.494 -4.319 -17.011 1.00 92.06 96 LYS A N 1
ATOM 830 C CA . LYS A 1 96 ? -6.607 -5.708 -16.541 1.00 92.06 96 LYS A CA 1
ATOM 831 C C . LYS A 1 96 ? -7.949 -5.972 -15.864 1.00 92.06 96 LYS A C 1
ATOM 833 O O . LYS A 1 96 ? -8.588 -6.967 -16.187 1.00 92.06 96 LYS A O 1
ATOM 838 N N . LEU A 1 97 ? -8.386 -5.081 -14.976 1.00 92.94 97 LEU A N 1
ATOM 839 C CA . LEU A 1 97 ? -9.675 -5.194 -14.292 1.00 92.94 97 LEU A CA 1
ATOM 840 C C . LEU A 1 97 ? -10.846 -5.201 -15.281 1.00 92.94 97 LEU A C 1
ATOM 842 O O . LEU A 1 97 ? -11.753 -6.013 -15.135 1.00 92.94 97 LEU A O 1
ATOM 846 N N . THR A 1 98 ? -10.773 -4.392 -16.343 1.00 92.38 98 THR A N 1
ATOM 847 C CA . THR A 1 98 ? -11.775 -4.390 -17.423 1.00 92.38 98 THR A CA 1
ATOM 848 C C . THR A 1 98 ? -11.895 -5.758 -18.092 1.00 92.38 98 THR A C 1
ATOM 850 O O . THR A 1 98 ? -13.006 -6.253 -18.248 1.00 92.38 98 THR A O 1
ATOM 853 N N . LYS A 1 99 ? -10.775 -6.428 -18.395 1.00 93.81 99 LYS A N 1
ATOM 854 C CA . LYS A 1 99 ? -10.807 -7.787 -18.969 1.00 93.81 99 LYS A CA 1
ATOM 855 C C . LYS A 1 99 ? -11.460 -8.808 -18.035 1.00 93.81 99 LYS A C 1
ATOM 857 O O . LYS A 1 99 ? -12.216 -9.665 -18.488 1.00 93.81 99 LYS A O 1
ATOM 862 N N . PHE A 1 100 ? -11.172 -8.728 -16.735 1.00 94.56 100 PHE A N 1
ATOM 863 C CA . PHE A 1 100 ? -11.817 -9.604 -15.754 1.00 94.56 100 PHE A CA 1
ATOM 864 C C . PHE A 1 100 ? -13.318 -9.333 -15.664 1.00 94.56 100 PHE A C 1
ATOM 866 O O . PHE A 1 100 ? -14.100 -10.275 -15.651 1.00 94.56 100 PHE A O 1
ATOM 873 N N . TYR A 1 101 ? -13.722 -8.064 -15.685 1.00 93.44 101 TYR A N 1
ATOM 874 C CA . TYR A 1 101 ? -15.123 -7.653 -15.645 1.00 93.44 101 TYR A CA 1
ATOM 875 C C . TYR A 1 101 ? -15.930 -8.118 -16.858 1.00 93.44 101 TYR A C 1
ATOM 877 O O . TYR A 1 101 ? -17.065 -8.559 -16.705 1.00 93.44 101 TYR A O 1
ATOM 885 N N . GLU A 1 102 ? -15.339 -8.053 -18.052 1.00 93.06 102 GLU A N 1
ATOM 886 C CA . GLU A 1 102 ? -15.939 -8.581 -19.283 1.00 93.06 102 GLU A CA 1
ATOM 887 C C . GLU A 1 102 ? -16.135 -10.103 -19.228 1.00 93.06 102 GLU A C 1
ATOM 889 O O . GLU A 1 102 ? -17.055 -10.626 -19.849 1.00 93.06 102 GLU A O 1
ATOM 894 N N . THR A 1 103 ? -15.287 -10.807 -18.471 1.00 93.69 103 THR A N 1
ATOM 895 C CA . THR A 1 103 ? -15.360 -12.267 -18.310 1.00 93.69 103 THR A CA 1
ATOM 896 C C . THR A 1 103 ? -16.369 -12.668 -17.232 1.00 93.69 103 THR A C 1
ATOM 898 O O . THR A 1 103 ? -17.190 -13.554 -17.450 1.00 93.69 103 THR A O 1
ATOM 901 N N . ASN A 1 104 ? -16.314 -12.026 -16.064 1.00 92.56 104 ASN A N 1
ATOM 902 C CA . ASN A 1 104 ? -17.262 -12.212 -14.974 1.00 92.56 104 ASN A CA 1
ATOM 903 C C . ASN A 1 104 ? -17.467 -10.886 -14.231 1.00 92.56 104 ASN A C 1
ATOM 905 O O . ASN A 1 104 ? -16.588 -10.442 -13.499 1.00 92.56 104 ASN A O 1
ATOM 909 N N . SER A 1 105 ? -18.647 -10.278 -14.357 1.00 90.88 105 SER A N 1
ATOM 910 C CA . SER A 1 105 ? -18.980 -9.014 -13.686 1.00 90.88 105 SER A CA 1
ATOM 911 C C . SER A 1 105 ? -19.265 -9.157 -12.184 1.00 90.88 105 SER A C 1
ATOM 913 O O . SER A 1 105 ? -19.424 -8.146 -11.494 1.00 90.88 105 SER A O 1
ATOM 915 N N . LEU A 1 106 ? -19.382 -10.388 -11.676 1.00 91.62 106 LEU A N 1
ATOM 916 C CA . LEU A 1 106 ? -19.665 -10.722 -10.278 1.00 91.62 106 LEU A CA 1
ATOM 917 C C . LEU A 1 106 ? -18.695 -11.813 -9.793 1.00 91.62 106 LEU A C 1
ATOM 919 O O . LEU A 1 106 ? -19.100 -12.966 -9.628 1.00 91.62 106 LEU A O 1
ATOM 923 N N . PRO A 1 107 ? -17.408 -11.473 -9.605 1.00 89.69 107 PRO A N 1
ATOM 924 C CA . PRO A 1 107 ? -16.452 -12.410 -9.041 1.00 89.69 107 PRO A CA 1
ATOM 925 C C . PRO A 1 107 ? -16.815 -12.761 -7.597 1.00 89.69 107 PRO A C 1
ATOM 927 O O . PRO A 1 107 ? -17.238 -11.892 -6.830 1.00 89.69 107 PRO A O 1
ATOM 930 N N . ASP A 1 108 ? -16.660 -14.037 -7.252 1.00 90.44 108 ASP A N 1
ATOM 931 C CA . ASP A 1 108 ? -16.738 -14.515 -5.870 1.00 90.44 108 ASP A CA 1
ATOM 932 C C . ASP A 1 108 ? -15.484 -14.120 -5.063 1.00 90.44 108 ASP A C 1
ATOM 934 O O . ASP A 1 108 ? -14.553 -13.499 -5.587 1.00 90.44 108 ASP A O 1
ATOM 938 N N . ASP A 1 109 ? -15.468 -14.443 -3.767 1.00 84.75 109 ASP A N 1
ATOM 939 C CA . ASP A 1 109 ? -14.397 -14.029 -2.853 1.00 84.75 109 ASP A CA 1
ATOM 940 C C . ASP A 1 109 ? -13.017 -14.602 -3.258 1.00 84.75 109 ASP A C 1
ATOM 942 O O . ASP A 1 109 ? -12.006 -13.899 -3.157 1.00 84.75 109 ASP A O 1
ATOM 946 N N . ASP A 1 110 ? -12.970 -15.823 -3.799 1.00 90.38 110 ASP A N 1
ATOM 947 C CA . ASP A 1 110 ? -11.728 -16.464 -4.254 1.00 90.38 110 ASP A CA 1
ATOM 948 C C . ASP A 1 110 ? -11.210 -15.800 -5.539 1.00 90.38 110 ASP A C 1
ATOM 950 O O . ASP A 1 110 ? -10.020 -15.496 -5.690 1.00 90.38 110 ASP A O 1
ATOM 954 N N . GLN A 1 111 ? -12.116 -15.508 -6.472 1.00 91.19 111 GLN A N 1
ATOM 955 C CA . GLN A 1 111 ? -11.800 -14.792 -7.703 1.00 91.19 111 GLN A CA 1
ATOM 956 C C . GLN A 1 111 ? -11.330 -13.364 -7.417 1.00 91.19 111 GLN A C 1
ATOM 958 O O . GLN A 1 111 ? -10.373 -12.903 -8.043 1.00 91.19 111 GLN A O 1
ATOM 963 N N . MET A 1 112 ? -11.945 -12.676 -6.453 1.00 91.56 112 MET A N 1
ATOM 964 C CA . MET A 1 112 ? -11.506 -11.353 -5.998 1.00 91.56 112 MET A CA 1
ATOM 965 C C . MET A 1 112 ? -10.060 -11.378 -5.501 1.00 91.56 112 MET A C 1
ATOM 967 O O . MET A 1 112 ? -9.288 -10.477 -5.833 1.00 91.56 112 MET A O 1
ATOM 971 N N . GLU A 1 113 ? -9.668 -12.416 -4.757 1.00 91.00 113 GLU A N 1
ATOM 972 C CA . GLU A 1 113 ? -8.298 -12.567 -4.265 1.00 91.00 113 GLU A CA 1
ATOM 973 C C . GLU A 1 113 ? -7.294 -12.786 -5.404 1.00 91.00 113 GLU A C 1
ATOM 975 O O . GLU A 1 113 ? -6.232 -12.152 -5.446 1.00 91.00 113 GLU A O 1
ATOM 980 N N . ILE A 1 114 ? -7.635 -13.645 -6.366 1.00 92.75 114 ILE A N 1
ATOM 981 C CA . ILE A 1 114 ? -6.799 -13.903 -7.547 1.00 92.75 114 ILE A CA 1
ATOM 982 C C . ILE A 1 114 ? -6.624 -12.619 -8.365 1.00 92.75 114 ILE A C 1
ATOM 984 O O . ILE A 1 114 ? -5.501 -12.263 -8.746 1.00 92.75 114 ILE A O 1
ATOM 988 N N . ILE A 1 115 ? -7.722 -11.900 -8.612 1.00 94.81 115 ILE A N 1
ATOM 989 C CA . ILE A 1 115 ? -7.704 -10.638 -9.352 1.00 94.81 115 ILE A CA 1
ATOM 990 C C . ILE A 1 115 ? -6.840 -9.624 -8.602 1.00 94.81 115 ILE A C 1
ATOM 992 O O . ILE A 1 115 ? -5.916 -9.076 -9.208 1.00 94.81 115 ILE A O 1
ATOM 996 N N . GLY A 1 116 ? -7.065 -9.444 -7.297 1.00 91.44 116 GLY A N 1
ATOM 997 C CA . GLY A 1 116 ? -6.307 -8.536 -6.434 1.00 91.44 116 GLY A CA 1
ATOM 998 C C . GLY A 1 116 ? -4.802 -8.768 -6.513 1.00 91.44 116 GLY A C 1
ATOM 999 O O . GLY A 1 116 ? -4.051 -7.840 -6.827 1.00 91.44 116 GLY A O 1
ATOM 1000 N N . LYS A 1 117 ? -4.355 -10.021 -6.373 1.00 92.25 117 LYS A N 1
ATOM 1001 C CA . LYS A 1 117 ? -2.938 -10.390 -6.545 1.00 92.25 117 LYS A CA 1
ATOM 1002 C C . LYS A 1 117 ? -2.415 -10.044 -7.943 1.00 92.25 117 LYS A C 1
ATOM 1004 O O . LYS A 1 117 ? -1.318 -9.508 -8.075 1.00 92.25 117 LYS A O 1
ATOM 1009 N N . SER A 1 118 ? -3.200 -10.296 -8.992 1.00 91.88 118 SER A N 1
ATOM 1010 C CA . SER A 1 118 ? -2.777 -10.098 -10.388 1.00 91.88 118 SER A CA 1
ATOM 1011 C C . SER A 1 118 ? -2.611 -8.629 -10.818 1.00 91.88 118 SER A C 1
ATOM 1013 O O . SER A 1 118 ? -1.901 -8.355 -11.799 1.00 91.88 118 SER A O 1
ATOM 1015 N N . VAL A 1 119 ? -3.282 -7.702 -10.121 1.00 91.81 119 VAL A N 1
ATOM 1016 C CA . VAL A 1 119 ? -3.221 -6.246 -10.355 1.00 91.81 119 VAL A CA 1
ATOM 1017 C C . VAL A 1 119 ? -2.574 -5.475 -9.197 1.00 91.81 119 VAL A C 1
ATOM 1019 O O . VAL A 1 119 ? -2.546 -4.245 -9.225 1.00 91.81 119 VAL A O 1
ATOM 1022 N N . ALA A 1 120 ? -2.031 -6.186 -8.202 1.00 90.12 120 ALA A N 1
ATOM 1023 C CA . ALA A 1 120 ? -1.455 -5.622 -6.982 1.00 90.12 120 ALA A CA 1
ATOM 1024 C C . ALA A 1 120 ? -2.413 -4.652 -6.257 1.00 90.12 120 ALA A C 1
ATOM 1026 O O . ALA A 1 120 ? -2.035 -3.548 -5.862 1.00 90.12 120 ALA A O 1
ATOM 1027 N N . MET A 1 121 ? -3.674 -5.061 -6.106 1.00 88.50 121 MET A N 1
ATOM 1028 C CA . MET A 1 121 ? -4.718 -4.331 -5.381 1.00 88.50 121 MET A CA 1
ATOM 1029 C C . MET A 1 121 ? -5.295 -5.202 -4.264 1.00 88.50 121 MET A C 1
ATOM 1031 O O . MET A 1 121 ? -5.281 -6.427 -4.345 1.00 88.50 121 MET A O 1
ATOM 1035 N N . THR A 1 122 ? -5.813 -4.570 -3.211 1.00 88.50 122 THR A N 1
ATOM 1036 C CA . THR A 1 122 ? -6.541 -5.286 -2.156 1.00 88.50 122 THR A CA 1
ATOM 1037 C C . THR A 1 122 ? -7.882 -5.790 -2.691 1.00 88.50 122 THR A C 1
ATOM 1039 O O . THR A 1 122 ? -8.466 -5.168 -3.580 1.00 88.50 122 THR A O 1
ATOM 1042 N N . ASN A 1 123 ? -8.410 -6.876 -2.117 1.00 88.06 123 ASN A N 1
ATOM 1043 C CA . ASN A 1 123 ? -9.717 -7.424 -2.509 1.00 88.06 123 ASN A CA 1
ATOM 1044 C C . ASN A 1 123 ? -10.822 -6.360 -2.402 1.00 88.06 123 ASN A C 1
ATOM 1046 O O . ASN A 1 123 ? -11.651 -6.243 -3.295 1.00 88.06 123 ASN A O 1
ATOM 1050 N N . VAL A 1 124 ? -10.772 -5.518 -1.362 1.00 85.88 124 VAL A N 1
ATOM 1051 C CA . VAL A 1 124 ? -11.716 -4.403 -1.164 1.00 85.88 124 VAL A CA 1
ATOM 1052 C C . VAL A 1 124 ? -11.609 -3.363 -2.282 1.00 85.88 124 VAL A C 1
ATOM 1054 O O . VAL A 1 124 ? -12.630 -2.890 -2.775 1.00 85.88 124 VAL A O 1
ATOM 1057 N N . ALA A 1 125 ? -10.398 -3.021 -2.731 1.00 87.81 125 ALA A N 1
ATOM 1058 C CA . ALA A 1 125 ? -10.210 -2.068 -3.823 1.00 87.81 125 ALA A CA 1
ATOM 1059 C C . ALA A 1 125 ? -10.681 -2.634 -5.174 1.00 87.81 125 ALA A C 1
ATOM 1061 O O . ALA A 1 125 ? -11.253 -1.901 -5.984 1.00 87.81 125 ALA A O 1
ATOM 1062 N N . VAL A 1 126 ? -10.481 -3.935 -5.407 1.00 90.56 126 VAL A N 1
ATOM 1063 C CA . VAL A 1 126 ? -11.034 -4.633 -6.577 1.00 90.56 126 VAL A CA 1
ATOM 1064 C C . VAL A 1 126 ? -12.561 -4.646 -6.518 1.00 90.56 126 VAL A C 1
ATOM 1066 O O . VAL A 1 126 ? -13.197 -4.242 -7.489 1.00 90.56 126 VAL A O 1
ATOM 1069 N N . ASP A 1 127 ? -13.160 -5.007 -5.380 1.00 89.38 127 ASP A N 1
ATOM 1070 C CA . ASP A 1 127 ? -14.618 -5.004 -5.212 1.00 89.38 127 ASP A CA 1
ATOM 1071 C C . ASP A 1 127 ? -15.215 -3.608 -5.417 1.00 89.38 127 ASP A C 1
ATOM 1073 O O . ASP A 1 127 ? -16.188 -3.446 -6.155 1.00 89.38 127 ASP A O 1
ATOM 1077 N N . CYS A 1 128 ? -14.575 -2.569 -4.870 1.00 88.12 128 CYS A N 1
ATOM 1078 C CA . CYS A 1 128 ? -14.950 -1.179 -5.125 1.00 88.12 128 CYS A CA 1
ATOM 1079 C C . CYS A 1 128 ? -14.935 -0.855 -6.618 1.00 88.12 128 CYS A C 1
ATOM 1081 O O . CYS A 1 128 ? -15.871 -0.239 -7.127 1.00 88.12 128 CYS A O 1
ATOM 1083 N N . TRP A 1 129 ? -13.894 -1.272 -7.339 1.00 90.94 129 TRP A N 1
ATOM 1084 C CA . TRP A 1 129 ? -13.787 -1.023 -8.772 1.00 90.94 129 TRP A CA 1
ATOM 1085 C C . TRP A 1 129 ? -14.895 -1.734 -9.561 1.00 90.94 129 TRP A C 1
ATOM 1087 O O . TRP A 1 129 ? -15.553 -1.105 -10.393 1.00 90.94 129 TRP A O 1
ATOM 1097 N N . PHE A 1 130 ? -15.160 -3.011 -9.266 1.00 92.75 130 PHE A N 1
ATOM 1098 C CA . PHE A 1 130 ? -16.229 -3.790 -9.902 1.00 92.75 130 PHE A CA 1
ATOM 1099 C C . PHE A 1 130 ? -17.608 -3.205 -9.597 1.00 92.75 130 PHE A C 1
ATOM 1101 O O . PHE A 1 130 ? -18.439 -3.062 -10.494 1.00 92.75 130 PHE A O 1
ATOM 1108 N N . PHE A 1 131 ? -17.842 -2.815 -8.345 1.00 89.19 131 PHE A N 1
ATOM 1109 C CA . PHE A 1 131 ? -19.067 -2.147 -7.929 1.00 89.19 131 PHE A CA 1
ATOM 1110 C C . PHE A 1 131 ? -19.275 -0.837 -8.690 1.00 89.19 131 PHE A C 1
ATOM 1112 O O . PHE A 1 131 ? -20.344 -0.629 -9.257 1.00 89.19 131 PHE A O 1
ATOM 1119 N N . ARG A 1 132 ? -18.248 0.015 -8.787 1.00 85.44 132 ARG A N 1
ATOM 1120 C CA . ARG A 1 132 ? -18.330 1.257 -9.567 1.00 85.44 132 ARG A CA 1
ATOM 1121 C C . ARG A 1 132 ? -18.596 0.977 -11.043 1.00 85.44 132 ARG A C 1
ATOM 1123 O O . ARG A 1 132 ? -19.452 1.636 -11.622 1.00 85.44 132 ARG A O 1
ATOM 1130 N N . CYS A 1 133 ? -17.965 -0.035 -11.632 1.00 88.69 133 CYS A N 1
ATOM 1131 C CA . CYS A 1 133 ? -18.245 -0.429 -13.014 1.00 88.69 133 CYS A CA 1
ATOM 1132 C C . CYS A 1 133 ? -19.698 -0.871 -13.229 1.00 88.69 133 CYS A C 1
ATOM 1134 O O . CYS A 1 133 ? -20.272 -0.528 -14.260 1.00 88.69 133 CYS A O 1
ATOM 1136 N N . ARG A 1 134 ? -20.319 -1.556 -12.259 1.00 91.19 134 ARG A N 1
ATOM 1137 C CA . ARG A 1 134 ? -21.751 -1.907 -12.308 1.00 91.19 134 ARG A CA 1
ATOM 1138 C C . ARG A 1 134 ? -22.661 -0.682 -12.174 1.00 91.19 134 ARG A C 1
ATOM 1140 O O . ARG A 1 134 ? -23.716 -0.647 -12.794 1.00 91.19 134 ARG A O 1
ATOM 1147 N N . THR A 1 135 ? -22.250 0.313 -11.390 1.00 86.19 135 THR A N 1
ATOM 1148 C CA . THR A 1 135 ? -23.061 1.506 -11.098 1.00 86.19 135 THR A CA 1
ATOM 1149 C C . THR A 1 135 ? -22.978 2.574 -12.189 1.00 86.19 135 THR A C 1
ATOM 1151 O O . THR A 1 135 ? -24.004 3.110 -12.593 1.00 86.19 135 THR A O 1
ATOM 1154 N N . VAL A 1 136 ? -21.771 2.908 -12.660 1.00 84.12 136 VAL A N 1
ATOM 1155 C CA . VAL A 1 136 ? -21.542 4.014 -13.614 1.00 84.12 136 VAL A CA 1
ATOM 1156 C C . VAL A 1 136 ? -21.116 3.547 -15.009 1.00 84.12 136 VAL A C 1
ATOM 1158 O O . VAL A 1 136 ? -21.054 4.349 -15.938 1.00 84.12 136 VAL A O 1
ATOM 1161 N N . GLY A 1 137 ? -20.843 2.252 -15.182 1.00 84.19 137 GLY A N 1
ATOM 1162 C CA . GLY A 1 137 ? -20.340 1.680 -16.428 1.00 84.19 137 GLY A CA 1
ATOM 1163 C C . GLY A 1 137 ? -18.818 1.788 -16.571 1.00 84.19 137 GLY A C 1
ATOM 1164 O O . GLY A 1 137 ? -18.188 2.767 -16.165 1.00 84.19 137 GLY A O 1
ATOM 1165 N N . THR A 1 138 ? -18.212 0.787 -17.215 1.00 80.94 138 THR A N 1
ATOM 1166 C CA . THR A 1 138 ? -16.758 0.726 -17.470 1.00 80.94 138 THR A CA 1
ATOM 1167 C C . THR A 1 138 ? -16.259 1.928 -18.277 1.00 80.94 138 THR A C 1
ATOM 1169 O O . THR A 1 138 ? -15.180 2.449 -18.017 1.00 80.94 138 THR A O 1
ATOM 1172 N N . LYS A 1 139 ? -17.061 2.434 -19.221 1.00 79.62 139 LYS A N 1
ATOM 1173 C CA . LYS A 1 139 ? -16.695 3.576 -20.075 1.00 79.62 139 LYS A CA 1
ATOM 1174 C C . LYS A 1 139 ? -16.567 4.899 -19.306 1.00 79.62 139 LYS A C 1
ATOM 1176 O O . LYS A 1 139 ? -15.675 5.681 -19.616 1.00 79.62 139 LYS A O 1
ATOM 1181 N N . ALA A 1 140 ? -17.418 5.136 -18.306 1.00 81.38 140 ALA A N 1
ATOM 1182 C CA . ALA A 1 140 ? -17.311 6.308 -17.433 1.00 81.38 140 ALA A CA 1
ATOM 1183 C C . ALA A 1 140 ? -16.098 6.188 -16.497 1.00 81.38 140 ALA A C 1
ATOM 1185 O O . ALA A 1 140 ? -15.372 7.152 -16.283 1.00 81.38 140 ALA A O 1
ATOM 1186 N N . MET A 1 141 ? -15.820 4.973 -16.019 1.00 79.56 141 MET A N 1
ATOM 1187 C CA . MET A 1 141 ? -14.636 4.664 -15.214 1.00 79.56 141 MET A CA 1
ATOM 1188 C C . MET A 1 141 ? -13.318 4.955 -15.958 1.00 79.56 141 MET A C 1
ATOM 1190 O O . MET A 1 141 ? -12.371 5.448 -15.347 1.00 79.56 141 MET A O 1
ATOM 1194 N N . TRP A 1 142 ? -13.265 4.743 -17.276 1.00 77.94 142 TRP A N 1
ATOM 1195 C CA . TRP A 1 142 ? -12.099 5.091 -18.101 1.00 77.94 142 TRP A CA 1
ATOM 1196 C C . TRP A 1 142 ? -11.804 6.597 -18.162 1.00 77.94 142 TRP A C 1
ATOM 1198 O O . TRP A 1 142 ? -10.644 6.977 -18.309 1.00 77.94 142 TRP A O 1
ATOM 1208 N N . GLN A 1 143 ? -12.814 7.460 -18.018 1.00 74.38 143 GLN A N 1
ATOM 1209 C CA . GLN A 1 143 ? -12.619 8.915 -18.037 1.00 74.38 143 GLN A CA 1
ATOM 1210 C C . GLN A 1 143 ? -11.893 9.422 -16.780 1.00 74.38 143 GLN A C 1
ATOM 1212 O O . GLN A 1 143 ? -11.221 10.449 -16.835 1.00 74.38 143 GLN A O 1
ATOM 1217 N N . GLU A 1 144 ? -11.963 8.689 -15.663 1.00 71.00 144 GLU A N 1
ATOM 1218 C CA . GLU A 1 144 ? -11.303 9.063 -14.403 1.00 71.00 144 GLU A CA 1
ATOM 1219 C C . GLU A 1 144 ? -9.811 8.727 -14.349 1.00 71.00 144 GLU A C 1
ATOM 1221 O O . GLU A 1 144 ? -9.073 9.346 -13.584 1.00 71.00 144 GLU A O 1
ATOM 1226 N N . VAL A 1 145 ? -9.355 7.765 -15.155 1.00 68.75 145 VAL A N 1
ATOM 1227 C CA . VAL A 1 145 ? -7.928 7.407 -15.238 1.00 68.75 145 VAL A CA 1
ATOM 1228 C C . VAL A 1 145 ? -7.125 8.539 -15.902 1.00 68.75 145 VAL A C 1
ATOM 1230 O O . VAL A 1 145 ? -5.943 8.697 -15.618 1.00 68.75 145 VAL A O 1
ATOM 1233 N N . GLY A 1 146 ? -7.786 9.411 -16.674 1.00 61.91 146 GLY A N 1
ATOM 1234 C CA . GLY A 1 146 ? -7.205 10.607 -17.285 1.00 61.91 146 GLY A CA 1
ATOM 1235 C C . GLY A 1 146 ? -6.290 10.307 -18.480 1.00 61.91 146 GLY A C 1
ATOM 1236 O O . GLY A 1 146 ? -5.634 9.271 -18.552 1.00 61.91 146 GLY A O 1
ATOM 1237 N N . GLU A 1 147 ? -6.220 11.239 -19.433 1.00 57.00 147 GLU A N 1
ATOM 1238 C CA . GLU A 1 147 ? -5.362 11.115 -20.627 1.00 57.00 147 GLU A CA 1
ATOM 1239 C C . GLU A 1 147 ? -3.860 11.124 -20.288 1.00 57.00 147 GLU A C 1
ATOM 1241 O O . GLU A 1 147 ? -3.062 10.514 -20.993 1.00 57.00 147 GLU A O 1
ATOM 1246 N N . VAL A 1 148 ? -3.478 11.746 -19.167 1.00 56.12 148 VAL A N 1
ATOM 1247 C CA . VAL A 1 148 ? -2.080 11.875 -18.714 1.00 56.12 148 VAL A CA 1
ATOM 1248 C C . VAL A 1 148 ? -1.445 10.515 -18.386 1.00 56.12 148 VAL A C 1
ATOM 1250 O O . VAL A 1 148 ? -0.311 10.259 -18.783 1.00 56.12 148 VAL A O 1
ATOM 1253 N N . ASP A 1 149 ? -2.183 9.614 -17.734 1.00 61.78 149 ASP A N 1
ATOM 1254 C CA . ASP A 1 149 ? -1.717 8.252 -17.405 1.00 61.78 149 ASP A CA 1
ATOM 1255 C C . ASP A 1 149 ? -1.570 7.383 -18.669 1.00 61.78 149 ASP A C 1
ATOM 1257 O O . ASP A 1 149 ? -0.750 6.464 -18.739 1.00 61.78 149 ASP A O 1
ATOM 1261 N N . LEU A 1 150 ? -2.373 7.690 -19.691 1.00 63.00 150 LEU A N 1
ATOM 1262 C CA . LEU A 1 150 ? -2.389 7.012 -20.983 1.00 63.00 150 LEU A CA 1
ATOM 1263 C C . LEU A 1 150 ? -1.180 7.424 -21.836 1.00 63.00 150 LEU A C 1
ATOM 1265 O O . LEU A 1 150 ? -0.561 6.570 -22.473 1.00 63.00 150 LEU A O 1
ATOM 1269 N N . GLU A 1 151 ? -0.813 8.707 -21.798 1.00 67.94 151 GLU A N 1
ATOM 1270 C CA . GLU A 1 151 ? 0.380 9.239 -22.460 1.00 67.94 151 GLU A CA 1
ATOM 1271 C C . GLU A 1 151 ? 1.669 8.786 -21.765 1.00 67.94 151 GLU A C 1
ATOM 1273 O O . GLU A 1 151 ? 2.620 8.384 -22.430 1.00 67.94 151 GLU A O 1
ATOM 1278 N N . GLU A 1 152 ? 1.695 8.750 -20.427 1.00 72.38 152 GLU A N 1
ATOM 1279 C CA . GLU A 1 152 ? 2.847 8.225 -19.688 1.00 72.38 152 GLU A CA 1
ATOM 1280 C C . GLU A 1 152 ? 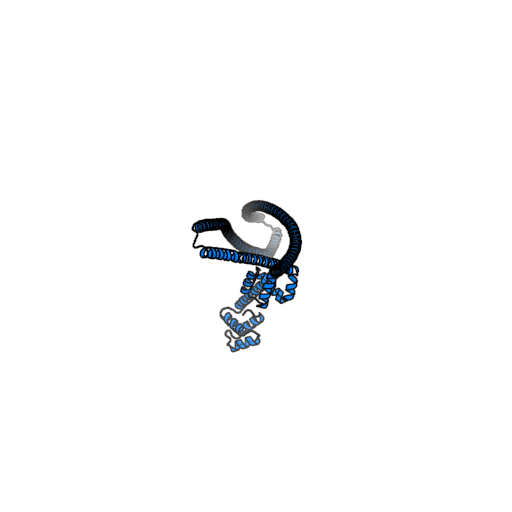3.081 6.738 -19.993 1.00 72.38 152 GLU A C 1
ATOM 1282 O O . GLU A 1 152 ? 4.224 6.305 -20.172 1.00 72.38 152 GLU A O 1
ATOM 1287 N N . TRP A 1 153 ? 2.005 5.953 -20.106 1.00 72.56 153 TRP A N 1
ATOM 1288 C CA . TRP A 1 153 ? 2.091 4.557 -20.526 1.00 72.56 153 TRP A CA 1
ATOM 1289 C C . TRP A 1 153 ? 2.547 4.416 -21.981 1.00 72.56 153 TRP A C 1
ATOM 1291 O O . TRP A 1 153 ? 3.382 3.557 -22.265 1.00 72.56 153 TRP A O 1
ATOM 1301 N N . ARG A 1 154 ? 2.039 5.255 -22.895 1.00 73.00 154 ARG A N 1
ATOM 1302 C CA . ARG A 1 154 ? 2.470 5.259 -24.301 1.00 73.00 154 ARG A CA 1
ATOM 1303 C C . ARG A 1 154 ? 3.961 5.570 -24.408 1.00 73.00 154 ARG A C 1
ATOM 1305 O O . ARG A 1 154 ? 4.676 4.799 -25.033 1.00 73.00 154 ARG A O 1
ATOM 1312 N N . ARG A 1 155 ? 4.436 6.591 -23.691 1.00 79.81 155 ARG A N 1
ATOM 1313 C CA . ARG A 1 155 ? 5.855 6.952 -23.615 1.00 79.81 155 ARG A CA 1
ATOM 1314 C C . ARG A 1 155 ? 6.712 5.814 -23.062 1.00 79.81 155 ARG A C 1
ATOM 1316 O O . ARG A 1 155 ? 7.701 5.458 -23.682 1.00 79.81 155 ARG A O 1
ATOM 1323 N N . LYS A 1 156 ? 6.317 5.183 -21.947 1.00 78.25 156 LYS A N 1
ATOM 1324 C CA . LYS A 1 156 ? 7.042 4.018 -21.390 1.00 78.25 156 LYS A CA 1
ATOM 1325 C C . LYS A 1 156 ? 7.073 2.835 -22.356 1.00 78.25 156 LYS A C 1
ATOM 1327 O O . LYS A 1 156 ? 8.058 2.106 -22.419 1.00 78.25 156 LYS A O 1
ATOM 1332 N N . LYS A 1 157 ? 5.988 2.623 -23.102 1.00 76.12 157 LYS A N 1
ATOM 1333 C CA . LYS A 1 157 ? 5.927 1.585 -24.128 1.00 76.12 157 LYS A CA 1
ATOM 1334 C C . LYS A 1 157 ? 6.857 1.911 -25.303 1.00 76.12 157 LYS A C 1
ATOM 1336 O O . LYS A 1 157 ? 7.580 1.023 -25.737 1.00 76.12 157 LYS A O 1
ATOM 1341 N N . GLU A 1 158 ? 6.868 3.153 -25.776 1.00 82.44 158 GLU A N 1
ATOM 1342 C CA . GLU A 1 158 ? 7.764 3.629 -26.839 1.00 82.44 158 GLU A CA 1
ATOM 1343 C C . GLU A 1 158 ? 9.238 3.597 -26.406 1.00 82.44 158 GLU A C 1
ATOM 1345 O O . GLU A 1 158 ? 10.091 3.161 -27.172 1.00 82.44 158 GLU A O 1
ATOM 1350 N N . GLU A 1 159 ? 9.558 3.961 -25.162 1.00 81.88 159 GLU A N 1
ATOM 1351 C CA . GLU A 1 159 ? 10.900 3.813 -24.575 1.00 81.88 159 GLU A CA 1
ATOM 1352 C C . GLU A 1 159 ? 11.343 2.340 -24.574 1.00 81.88 159 GLU A C 1
ATOM 1354 O O . GLU A 1 159 ? 12.454 2.018 -24.986 1.00 81.88 159 GLU A O 1
ATOM 1359 N N . MET A 1 160 ? 10.454 1.416 -24.199 1.00 78.44 160 MET A N 1
ATOM 1360 C CA . MET A 1 160 ? 10.766 -0.016 -24.214 1.00 78.44 160 MET A CA 1
ATOM 1361 C C . MET A 1 160 ? 10.912 -0.568 -25.643 1.00 78.44 160 MET A C 1
ATOM 1363 O O . MET A 1 160 ? 11.800 -1.380 -25.905 1.00 78.44 160 MET A O 1
ATOM 1367 N N . GLU A 1 161 ? 10.059 -0.141 -26.579 1.00 81.81 161 GLU A N 1
ATOM 1368 C CA . GLU A 1 161 ? 10.147 -0.527 -27.994 1.00 81.81 161 GLU A CA 1
ATOM 1369 C C . GLU A 1 161 ? 11.417 0.034 -28.653 1.00 81.81 161 GLU A C 1
ATOM 1371 O O . GLU A 1 161 ? 12.080 -0.681 -29.402 1.00 81.81 161 GLU A O 1
ATOM 1376 N N . THR A 1 162 ? 11.814 1.267 -28.334 1.00 84.44 162 THR A N 1
ATOM 1377 C CA . THR A 1 162 ? 13.061 1.871 -28.835 1.00 84.44 162 THR A CA 1
ATOM 1378 C C . THR A 1 162 ? 14.298 1.206 -28.234 1.00 84.44 162 THR A C 1
ATOM 1380 O O . THR A 1 162 ? 15.255 0.937 -28.963 1.00 84.44 162 THR A O 1
ATOM 1383 N N . GLU A 1 163 ? 14.277 0.841 -26.949 1.00 88.12 163 GLU A N 1
ATOM 1384 C CA . GLU A 1 163 ? 15.344 0.048 -26.329 1.00 88.12 163 GLU A CA 1
ATOM 1385 C C . GLU A 1 163 ? 15.475 -1.329 -27.003 1.00 88.12 163 GLU A C 1
ATOM 1387 O O . GLU A 1 163 ? 16.583 -1.762 -27.335 1.00 88.12 163 GLU A O 1
ATOM 1392 N N . LEU A 1 164 ? 14.349 -2.000 -27.275 1.00 85.62 164 LEU A N 1
ATOM 1393 C CA . LEU A 1 164 ? 14.320 -3.266 -28.010 1.00 85.62 164 LEU A CA 1
ATOM 1394 C C . LEU A 1 164 ? 14.864 -3.118 -29.432 1.00 85.62 164 LEU A C 1
ATOM 1396 O O . LEU A 1 164 ? 15.719 -3.906 -29.829 1.00 85.62 164 LEU A O 1
ATOM 1400 N N . MET A 1 165 ? 14.435 -2.098 -30.176 1.00 79.12 165 MET A N 1
ATOM 1401 C CA . MET A 1 165 ? 14.926 -1.825 -31.532 1.00 79.12 165 MET A CA 1
ATOM 1402 C C . MET A 1 165 ? 16.423 -1.512 -31.550 1.00 79.12 165 MET A C 1
ATOM 1404 O O . MET A 1 165 ? 17.133 -1.931 -32.464 1.00 79.12 165 MET A O 1
ATOM 1408 N N . THR A 1 166 ? 16.930 -0.838 -30.517 1.00 88.44 166 THR A N 1
ATOM 1409 C CA . THR A 1 166 ? 18.363 -0.554 -30.371 1.00 88.44 166 THR A CA 1
ATOM 1410 C C . THR A 1 166 ? 19.151 -1.837 -30.116 1.00 88.44 166 THR A C 1
ATOM 1412 O O . THR A 1 166 ? 20.158 -2.084 -30.780 1.00 88.44 166 THR A O 1
ATOM 1415 N N . LYS A 1 167 ? 18.673 -2.701 -29.209 1.00 86.56 167 LYS A N 1
ATOM 1416 C CA . LYS A 1 167 ? 19.283 -4.017 -28.953 1.00 86.56 167 LYS A CA 1
ATOM 1417 C C . LYS A 1 167 ? 19.251 -4.909 -30.193 1.00 86.56 167 LYS A C 1
ATOM 1419 O O . LYS A 1 167 ? 20.224 -5.608 -30.466 1.00 86.56 167 LYS A O 1
ATOM 1424 N N . LEU A 1 168 ? 18.164 -4.858 -30.960 1.00 86.25 168 LEU A N 1
ATOM 1425 C CA . LEU A 1 168 ? 18.001 -5.625 -32.191 1.00 86.25 168 LEU A CA 1
ATOM 1426 C C . LEU A 1 168 ? 18.951 -5.118 -33.285 1.00 86.25 168 LEU A C 1
ATOM 1428 O O . LEU A 1 168 ? 19.683 -5.914 -33.861 1.00 86.25 168 LEU A O 1
ATOM 1432 N N . SER A 1 169 ? 19.072 -3.798 -33.453 1.00 87.25 169 SER A N 1
ATOM 1433 C CA . SER A 1 169 ? 20.042 -3.179 -34.371 1.00 87.25 169 SER A CA 1
ATOM 1434 C C . SER A 1 169 ? 21.493 -3.510 -33.996 1.00 87.25 169 SER A C 1
ATOM 1436 O O . SER A 1 169 ? 22.322 -3.782 -34.862 1.00 87.25 169 SER A O 1
ATOM 1438 N N . GLN A 1 170 ? 21.823 -3.538 -32.699 1.00 85.69 170 GLN A N 1
ATOM 1439 C CA . GLN A 1 170 ? 23.146 -3.966 -32.226 1.00 85.69 170 GLN A CA 1
ATOM 1440 C C . GLN A 1 170 ? 23.414 -5.448 -32.521 1.00 85.69 170 GLN A C 1
ATOM 1442 O O . GLN A 1 170 ? 24.540 -5.811 -32.867 1.00 85.69 170 GLN A O 1
ATOM 1447 N N . ALA A 1 171 ? 22.402 -6.308 -32.385 1.00 83.00 171 ALA A N 1
ATOM 1448 C CA . ALA A 1 171 ? 22.518 -7.722 -32.721 1.00 83.00 171 ALA A CA 1
ATOM 1449 C C . ALA A 1 171 ? 22.704 -7.923 -34.234 1.00 83.00 171 ALA A C 1
ATOM 1451 O O . ALA A 1 171 ? 23.597 -8.661 -34.646 1.00 83.00 171 ALA A O 1
ATOM 1452 N N . GLU A 1 172 ? 21.936 -7.213 -35.060 1.00 85.25 172 GLU A N 1
ATOM 1453 C CA . GLU A 1 172 ? 22.071 -7.227 -36.520 1.00 85.25 172 GLU A CA 1
ATOM 1454 C C . GLU A 1 172 ? 23.446 -6.721 -36.973 1.00 85.25 172 GLU A C 1
ATOM 1456 O O . GLU A 1 172 ? 24.086 -7.355 -37.811 1.00 85.25 172 GLU A O 1
ATOM 1461 N N . ALA A 1 173 ? 23.962 -5.646 -36.367 1.00 84.69 173 ALA A N 1
ATOM 1462 C CA . ALA A 1 173 ? 25.304 -5.140 -36.651 1.00 84.69 173 ALA A CA 1
ATOM 1463 C C . ALA A 1 173 ? 26.401 -6.162 -36.301 1.00 84.69 173 ALA A C 1
ATOM 1465 O O . ALA A 1 173 ? 27.351 -6.339 -37.065 1.00 84.69 173 ALA A O 1
ATOM 1466 N N . LYS A 1 174 ? 26.258 -6.886 -35.181 1.00 88.56 174 LYS A N 1
ATOM 1467 C CA . LYS A 1 174 ? 27.174 -7.981 -34.816 1.00 88.56 174 LYS A CA 1
ATOM 1468 C C . LYS A 1 174 ? 27.120 -9.127 -35.824 1.00 88.56 174 LYS A C 1
ATOM 1470 O O . LYS A 1 174 ? 28.169 -9.615 -36.235 1.00 88.56 174 LYS A O 1
ATOM 1475 N N . ILE A 1 175 ? 25.924 -9.525 -36.260 1.00 83.50 175 ILE A N 1
ATOM 1476 C CA . ILE A 1 175 ? 25.748 -10.569 -37.280 1.00 83.50 175 ILE A CA 1
ATOM 1477 C C . ILE A 1 175 ? 26.377 -10.132 -38.608 1.00 83.50 175 ILE A C 1
ATOM 1479 O O . ILE A 1 175 ? 27.099 -10.916 -39.222 1.00 83.50 175 ILE A O 1
ATOM 1483 N N . ALA A 1 176 ? 26.171 -8.885 -39.035 1.00 82.19 176 ALA A N 1
ATOM 1484 C CA . ALA A 1 176 ? 26.763 -8.348 -40.258 1.00 82.19 176 ALA A CA 1
ATOM 1485 C C . ALA A 1 176 ? 28.299 -8.297 -40.188 1.00 82.19 176 ALA A C 1
ATOM 1487 O O . ALA A 1 176 ? 28.964 -8.669 -41.153 1.00 82.19 176 ALA A O 1
ATOM 1488 N N . SER A 1 177 ? 28.865 -7.907 -39.039 1.00 83.38 177 SER A N 1
ATOM 1489 C CA . SER A 1 177 ? 30.315 -7.912 -38.804 1.00 83.38 177 SER A CA 1
ATOM 1490 C C . SER A 1 177 ? 30.905 -9.317 -38.926 1.00 83.38 177 SER A C 1
ATOM 1492 O O . SER A 1 177 ? 31.861 -9.517 -39.671 1.00 83.38 177 SER A O 1
ATOM 1494 N N . LEU A 1 178 ? 30.299 -10.301 -38.253 1.00 76.38 178 LEU A N 1
ATOM 1495 C CA . LEU A 1 178 ? 30.728 -11.701 -38.325 1.00 76.38 178 LEU A CA 1
ATOM 1496 C C . LEU A 1 178 ? 30.571 -12.267 -39.746 1.00 76.38 178 LEU A C 1
ATOM 1498 O O . LEU A 1 178 ? 31.444 -12.967 -40.253 1.00 76.38 178 LEU A O 1
ATOM 1502 N N . THR A 1 179 ? 29.490 -11.900 -40.437 1.00 79.50 179 THR A N 1
ATOM 1503 C CA . THR A 1 179 ? 29.236 -12.324 -41.822 1.00 79.50 179 THR A CA 1
ATOM 1504 C C . THR A 1 179 ? 30.244 -11.716 -42.804 1.00 79.50 179 THR A C 1
ATOM 1506 O O . THR A 1 179 ? 30.602 -12.366 -43.780 1.00 79.50 179 THR A O 1
ATOM 1509 N N . ALA A 1 180 ? 30.749 -10.504 -42.555 1.00 77.19 180 ALA A N 1
ATOM 1510 C CA . ALA A 1 180 ? 31.767 -9.857 -43.387 1.00 77.19 180 ALA A CA 1
ATOM 1511 C C . ALA A 1 180 ? 33.194 -10.395 -43.154 1.00 77.19 180 ALA A C 1
ATOM 1513 O O . ALA A 1 180 ? 34.063 -10.230 -44.017 1.00 77.19 180 ALA A O 1
ATOM 1514 N N . GLU A 1 181 ? 33.456 -11.043 -42.016 1.00 76.75 181 GLU A N 1
ATOM 1515 C CA . GLU A 1 181 ? 34.734 -11.711 -41.737 1.00 76.75 181 GLU A CA 1
ATOM 1516 C C . GLU A 1 181 ? 34.833 -13.105 -42.369 1.00 76.75 181 GLU A C 1
ATOM 1518 O O . GLU A 1 181 ? 35.922 -13.491 -42.802 1.00 76.75 181 GLU A O 1
ATOM 1523 N N . ASN A 1 182 ? 33.712 -13.816 -42.536 1.00 78.50 182 ASN A N 1
ATOM 1524 C CA . ASN A 1 182 ? 33.684 -15.140 -43.174 1.00 78.50 182 ASN A CA 1
ATOM 1525 C C . ASN A 1 182 ? 34.350 -15.177 -44.569 1.00 78.50 182 ASN A C 1
ATOM 1527 O O . ASN A 1 182 ? 35.224 -16.019 -44.772 1.00 78.50 182 ASN A O 1
ATOM 1531 N N . PRO A 1 183 ? 34.082 -14.246 -45.507 1.00 78.25 183 PRO A N 1
ATOM 1532 C CA . PRO A 1 183 ? 34.743 -14.226 -46.814 1.00 78.25 183 PRO A CA 1
ATOM 1533 C C . PRO A 1 183 ? 36.258 -13.998 -46.740 1.00 78.25 183 PRO A C 1
ATOM 1535 O O . PRO A 1 183 ? 37.004 -14.462 -47.603 1.00 78.25 183 PRO A O 1
ATOM 1538 N N . LYS A 1 184 ? 36.746 -13.277 -45.719 1.00 76.62 184 LYS A N 1
ATOM 1539 C CA . LYS A 1 184 ? 38.190 -13.053 -45.519 1.00 76.62 184 LYS A CA 1
ATOM 1540 C C . LYS A 1 184 ? 38.879 -14.325 -45.030 1.00 76.62 184 LYS A C 1
ATOM 1542 O O . LYS A 1 184 ? 39.998 -14.618 -45.460 1.00 76.62 184 LYS A O 1
ATOM 1547 N N . LEU A 1 185 ? 38.204 -15.085 -44.170 1.00 73.62 185 LEU A N 1
ATOM 1548 C CA . LEU A 1 185 ? 38.659 -16.398 -43.719 1.00 73.62 185 LEU A CA 1
ATOM 1549 C C . LEU A 1 185 ? 38.611 -17.417 -44.865 1.00 73.62 185 LEU A C 1
ATOM 1551 O O . LEU A 1 185 ? 39.609 -18.089 -45.108 1.00 73.62 185 LEU A O 1
ATOM 1555 N N . GLU A 1 186 ? 37.528 -17.459 -45.643 1.00 73.31 186 GLU A N 1
ATOM 1556 C CA . GLU A 1 186 ? 37.404 -18.317 -46.832 1.00 73.31 186 GLU A CA 1
ATOM 1557 C C . GLU A 1 186 ? 38.463 -17.993 -47.896 1.00 73.31 186 GLU A C 1
ATOM 1559 O O . GLU A 1 186 ? 39.095 -18.900 -48.441 1.00 73.31 186 GLU A O 1
ATOM 1564 N N . SER A 1 187 ? 38.731 -16.709 -48.154 1.00 71.81 187 SER A N 1
ATOM 1565 C CA . SER A 1 187 ? 39.810 -16.270 -49.050 1.00 71.81 187 SER A CA 1
ATOM 1566 C C . SER A 1 187 ? 41.190 -16.681 -48.527 1.00 71.81 187 SER A C 1
ATOM 1568 O O . SER A 1 187 ? 42.018 -17.182 -49.287 1.00 71.81 187 SER A O 1
ATOM 1570 N N . SER A 1 188 ? 41.433 -16.567 -47.218 1.00 74.00 188 SER A N 1
ATOM 1571 C CA . SER A 1 188 ? 42.688 -17.022 -46.600 1.00 74.00 188 SER A CA 1
ATOM 1572 C C . SER A 1 188 ? 42.867 -18.541 -46.709 1.00 74.00 188 SER A C 1
ATOM 1574 O O . SER A 1 188 ? 43.953 -19.003 -47.058 1.00 74.00 188 SER A O 1
ATOM 1576 N N . ILE A 1 189 ? 41.799 -19.319 -46.501 1.00 73.00 189 ILE A N 1
ATOM 1577 C CA . ILE A 1 189 ? 41.790 -20.780 -46.683 1.00 73.00 189 ILE A CA 1
ATOM 1578 C C . ILE A 1 189 ? 42.036 -21.144 -48.152 1.00 73.00 189 ILE A C 1
ATOM 1580 O O . ILE A 1 189 ? 42.839 -22.031 -48.446 1.00 73.00 189 ILE A O 1
ATOM 1584 N N . THR A 1 190 ? 41.404 -20.437 -49.089 1.00 72.38 190 THR A N 1
ATOM 1585 C CA . THR A 1 190 ? 41.558 -20.675 -50.533 1.00 72.38 190 THR A CA 1
ATOM 1586 C C . THR A 1 190 ? 42.973 -20.337 -51.005 1.00 72.38 190 THR A C 1
ATOM 1588 O O . THR A 1 190 ? 43.574 -21.112 -51.750 1.00 72.38 190 THR A O 1
ATOM 1591 N N . ASN A 1 191 ? 43.556 -19.237 -50.522 1.00 70.56 191 ASN A N 1
ATOM 1592 C CA . ASN A 1 191 ? 44.935 -18.846 -50.821 1.00 70.56 191 ASN A CA 1
ATOM 1593 C C . ASN A 1 191 ? 45.949 -19.843 -50.249 1.00 70.56 191 ASN A C 1
ATOM 1595 O O . ASN A 1 191 ? 46.882 -20.227 -50.950 1.00 70.56 191 ASN A O 1
ATOM 1599 N N . LEU A 1 192 ? 45.743 -20.325 -49.018 1.00 68.69 192 LEU A N 1
ATOM 1600 C CA . LEU A 1 192 ? 46.559 -21.396 -48.438 1.00 68.69 192 LEU A CA 1
ATOM 1601 C C . LEU A 1 192 ? 46.451 -22.681 -49.268 1.00 68.69 192 LEU A C 1
ATOM 1603 O O . LEU A 1 192 ? 47.469 -23.253 -49.648 1.00 68.69 192 LEU A O 1
ATOM 1607 N N . THR A 1 193 ? 45.238 -23.091 -49.637 1.00 62.59 193 THR A N 1
ATOM 1608 C CA . THR A 1 193 ? 44.996 -24.303 -50.439 1.00 62.59 193 THR A CA 1
ATOM 1609 C C . THR A 1 193 ? 45.636 -24.201 -51.830 1.00 62.59 193 THR A C 1
ATOM 1611 O O . THR A 1 193 ? 46.279 -25.144 -52.289 1.00 62.59 193 THR A O 1
ATOM 1614 N N . THR A 1 194 ? 45.556 -23.030 -52.468 1.00 58.25 194 THR A N 1
ATOM 1615 C CA . THR A 1 194 ? 46.146 -22.762 -53.792 1.00 58.25 194 THR A CA 1
ATOM 1616 C C . THR A 1 194 ? 47.677 -22.707 -53.732 1.00 58.25 194 THR A C 1
ATOM 1618 O O . THR A 1 194 ? 48.342 -23.292 -54.585 1.00 58.25 194 THR A O 1
ATOM 1621 N N . CYS A 1 195 ? 48.260 -22.101 -52.691 1.00 53.44 195 CYS A N 1
ATOM 1622 C CA . CYS A 1 195 ? 49.707 -22.138 -52.445 1.00 53.44 195 CYS A CA 1
ATOM 1623 C C . CYS A 1 195 ? 50.219 -23.562 -52.178 1.00 53.44 195 CYS A C 1
ATOM 1625 O O . CYS A 1 195 ? 51.310 -23.911 -52.624 1.00 53.44 195 CYS A O 1
ATOM 1627 N N . THR A 1 196 ? 49.422 -24.400 -51.508 1.00 51.91 196 THR A N 1
ATOM 1628 C CA . THR A 1 196 ? 49.783 -25.800 -51.223 1.00 51.91 196 THR A CA 1
ATOM 1629 C C . THR A 1 196 ? 49.720 -26.674 -52.485 1.00 51.91 196 THR A C 1
ATOM 1631 O O . THR A 1 196 ? 50.506 -27.607 -52.626 1.00 51.91 196 THR A O 1
ATOM 1634 N N . HIS A 1 197 ? 48.831 -26.357 -53.436 1.00 52.50 197 HIS A N 1
ATOM 1635 C CA . HIS A 1 197 ? 48.728 -27.060 -54.723 1.00 52.50 197 HIS A CA 1
ATOM 1636 C C . HIS A 1 197 ? 49.749 -26.586 -55.776 1.00 52.50 197 HIS A C 1
ATOM 1638 O O . HIS A 1 197 ? 50.128 -27.367 -56.646 1.00 52.50 197 HIS A O 1
ATOM 1644 N N . ALA A 1 198 ? 50.210 -25.331 -55.716 1.00 50.44 198 ALA A N 1
ATOM 1645 C CA . ALA A 1 198 ? 51.036 -24.730 -56.769 1.00 50.44 198 ALA A CA 1
ATOM 1646 C C . ALA A 1 198 ? 52.561 -24.870 -56.588 1.00 50.44 198 ALA A C 1
ATOM 1648 O O . ALA A 1 198 ? 53.296 -24.536 -57.515 1.00 50.44 198 ALA A O 1
ATOM 1649 N N . GLN A 1 199 ? 53.082 -25.345 -55.450 1.00 44.50 199 GLN A N 1
ATOM 1650 C CA . GLN A 1 199 ? 54.538 -25.465 -55.254 1.00 44.50 199 GLN A CA 1
ATOM 1651 C C . GLN A 1 199 ? 54.945 -26.771 -54.559 1.00 44.50 199 GLN A C 1
ATOM 1653 O O . GLN A 1 199 ? 55.306 -26.794 -53.388 1.00 44.50 199 GLN A O 1
ATOM 1658 N N . GLN A 1 200 ? 54.987 -27.852 -55.341 1.00 46.06 200 GLN A N 1
ATOM 1659 C CA . GLN A 1 200 ? 55.715 -29.088 -55.019 1.00 46.06 200 GLN A CA 1
ATOM 1660 C C . GLN A 1 200 ? 57.227 -29.011 -55.341 1.00 46.06 200 GLN A C 1
ATOM 1662 O O . GLN A 1 200 ? 57.860 -30.047 -55.525 1.00 46.06 200 GLN A O 1
ATOM 1667 N N . SER A 1 201 ? 57.843 -27.823 -55.439 1.00 49.81 201 SER A N 1
ATOM 1668 C CA . SER A 1 201 ? 59.227 -27.731 -55.944 1.00 49.81 201 SER A CA 1
ATOM 1669 C C . SER A 1 201 ? 60.188 -26.784 -55.223 1.00 49.81 201 SER A C 1
ATOM 1671 O O . SER A 1 201 ? 61.265 -26.560 -55.765 1.00 49.81 201 SER A O 1
ATOM 1673 N N . ASP A 1 202 ? 59.876 -26.233 -54.040 1.00 53.00 202 ASP A N 1
ATOM 1674 C CA . ASP A 1 202 ? 60.854 -25.359 -53.362 1.00 53.00 202 ASP A CA 1
ATOM 1675 C C . ASP A 1 202 ? 60.832 -25.439 -51.813 1.00 53.00 202 ASP A C 1
ATOM 1677 O O . ASP A 1 202 ? 59.985 -24.814 -51.162 1.00 53.00 202 ASP A O 1
ATOM 1681 N N . PRO A 1 203 ? 61.769 -26.186 -51.187 1.00 55.72 203 PRO A N 1
ATOM 1682 C CA . PRO A 1 203 ? 61.820 -26.417 -49.735 1.00 55.72 203 PRO A CA 1
ATOM 1683 C C . PRO A 1 203 ? 61.933 -25.142 -48.879 1.00 55.72 203 PRO A C 1
ATOM 1685 O O . PRO A 1 203 ? 61.486 -25.112 -47.734 1.00 55.72 203 PRO A O 1
ATOM 1688 N N . VAL A 1 204 ? 62.501 -24.060 -49.424 1.00 55.78 204 VAL A N 1
ATOM 1689 C CA . VAL A 1 204 ? 62.737 -22.801 -48.690 1.00 55.78 204 VAL A CA 1
ATOM 1690 C C . VAL A 1 204 ? 61.437 -22.022 -48.443 1.00 55.78 204 VAL A C 1
ATOM 1692 O O . VAL A 1 204 ? 61.263 -21.399 -47.389 1.00 55.78 204 VAL A O 1
ATOM 1695 N N . ARG A 1 205 ? 60.486 -22.076 -49.386 1.00 53.72 205 ARG A N 1
ATOM 1696 C CA . ARG A 1 205 ? 59.171 -21.432 -49.228 1.00 53.72 205 ARG A CA 1
ATOM 1697 C C . ARG A 1 205 ? 58.280 -22.189 -48.253 1.00 53.72 205 ARG A C 1
ATOM 1699 O O . ARG A 1 205 ? 57.599 -21.546 -47.458 1.00 53.72 205 ARG A O 1
ATOM 1706 N N . PHE A 1 206 ? 58.358 -23.520 -48.245 1.00 56.81 206 PHE A N 1
ATOM 1707 C CA . PHE A 1 206 ? 57.664 -24.359 -47.265 1.00 56.81 206 PHE A CA 1
ATOM 1708 C C . PHE A 1 206 ? 58.086 -24.008 -45.834 1.00 56.81 206 PHE A C 1
ATOM 1710 O O . PHE A 1 206 ? 57.234 -23.753 -44.989 1.00 56.81 206 PHE A O 1
ATOM 1717 N N . LEU A 1 207 ? 59.392 -23.838 -45.601 1.00 63.44 207 LEU A N 1
ATOM 1718 C CA . LEU A 1 207 ? 59.924 -23.457 -44.289 1.00 63.44 207 LEU A CA 1
ATOM 1719 C C . LEU A 1 207 ? 59.458 -22.062 -43.825 1.00 63.44 207 LEU A C 1
ATOM 1721 O O . LEU A 1 207 ? 59.372 -21.789 -42.629 1.00 63.44 207 LEU A O 1
ATOM 1725 N N . THR A 1 208 ? 59.181 -21.153 -44.763 1.00 68.81 208 THR A N 1
ATOM 1726 C CA . THR A 1 208 ? 58.698 -19.795 -44.457 1.00 68.81 208 THR A CA 1
ATOM 1727 C C . THR A 1 208 ? 57.198 -19.798 -44.170 1.00 68.81 208 THR A C 1
ATOM 1729 O O . THR A 1 208 ? 56.756 -19.147 -43.227 1.00 68.81 208 THR A O 1
ATOM 1732 N N . ILE A 1 209 ? 56.423 -20.579 -44.927 1.00 70.38 209 ILE A N 1
ATOM 1733 C CA . ILE A 1 209 ? 54.990 -20.769 -44.681 1.00 70.38 209 ILE A CA 1
ATOM 1734 C C . ILE A 1 209 ? 54.773 -21.484 -43.346 1.00 70.38 209 ILE A C 1
ATOM 1736 O O . ILE A 1 209 ? 53.954 -21.025 -42.563 1.00 70.38 209 ILE A O 1
ATOM 1740 N N . GLU A 1 210 ? 55.542 -22.528 -43.024 1.00 68.44 210 GLU A N 1
ATOM 1741 C CA . GLU A 1 210 ? 55.469 -23.196 -41.716 1.00 68.44 210 GLU A CA 1
ATOM 1742 C C . GLU A 1 210 ? 55.772 -22.239 -40.557 1.00 68.44 210 GLU A C 1
ATOM 1744 O O . GLU A 1 210 ? 55.087 -22.274 -39.536 1.00 68.44 210 GLU A O 1
ATOM 1749 N N . LYS A 1 211 ? 56.746 -21.332 -40.717 1.00 77.62 211 LYS A N 1
ATOM 1750 C CA . LYS A 1 211 ? 57.052 -20.309 -39.704 1.00 77.62 211 LYS A CA 1
ATOM 1751 C C . LYS A 1 211 ? 55.928 -19.288 -39.538 1.00 77.62 211 LYS A C 1
ATOM 1753 O O . LYS A 1 211 ? 55.583 -18.964 -38.403 1.00 77.62 211 LYS A O 1
ATOM 1758 N N . GLU A 1 212 ? 55.343 -18.793 -40.627 1.00 74.19 212 GLU A N 1
ATOM 1759 C CA . GLU A 1 212 ? 54.201 -17.869 -40.551 1.00 74.19 212 GLU A CA 1
ATOM 1760 C C . GLU A 1 212 ? 52.947 -18.559 -40.003 1.00 74.19 212 GLU A C 1
ATOM 1762 O O . GLU A 1 212 ? 52.232 -17.975 -39.194 1.00 74.19 212 GLU A O 1
ATOM 1767 N N . LEU A 1 213 ? 52.709 -19.822 -40.353 1.00 75.62 213 LEU A N 1
ATOM 1768 C CA . LEU A 1 213 ? 51.575 -20.599 -39.858 1.00 75.62 213 LEU A CA 1
ATOM 1769 C C . LEU A 1 213 ? 51.734 -20.915 -38.363 1.00 75.62 213 LEU A C 1
ATOM 1771 O O . LEU A 1 213 ? 50.780 -20.771 -37.601 1.00 75.62 213 LEU A O 1
ATOM 1775 N N . ALA A 1 214 ? 52.954 -21.218 -37.910 1.00 77.12 214 ALA A N 1
ATOM 1776 C CA . ALA A 1 214 ? 53.280 -21.327 -36.489 1.00 77.12 214 ALA A CA 1
ATOM 1777 C C . ALA A 1 214 ? 53.113 -19.987 -35.748 1.00 77.12 214 ALA A C 1
ATOM 1779 O O . ALA A 1 214 ? 52.627 -19.965 -34.615 1.00 77.12 214 ALA A O 1
ATOM 1780 N N . ARG A 1 215 ? 53.463 -18.859 -36.383 1.00 81.69 215 ARG A N 1
ATOM 1781 C CA . ARG A 1 215 ? 53.287 -17.512 -35.816 1.00 81.69 215 ARG A CA 1
ATOM 1782 C C . ARG A 1 215 ? 51.812 -17.145 -35.675 1.00 81.69 215 ARG A C 1
ATOM 1784 O O . ARG A 1 215 ? 51.407 -16.723 -34.597 1.00 81.69 215 ARG A O 1
ATOM 1791 N N . VAL A 1 216 ? 51.011 -17.344 -36.722 1.00 76.50 216 VAL A N 1
ATOM 1792 C CA . VAL A 1 216 ? 49.562 -17.092 -36.707 1.00 76.50 216 VAL A CA 1
ATOM 1793 C C . VAL A 1 216 ? 48.867 -18.021 -35.716 1.00 76.50 216 VAL A C 1
ATOM 1795 O O . VAL A 1 216 ? 48.054 -17.558 -34.925 1.00 76.50 216 VAL A O 1
ATOM 1798 N N . SER A 1 217 ? 49.239 -19.304 -35.675 1.00 77.38 217 SER A N 1
ATOM 1799 C CA . SER A 1 217 ? 48.715 -20.249 -34.682 1.00 77.38 217 SER A CA 1
ATOM 1800 C C . SER A 1 217 ? 49.056 -19.822 -33.247 1.00 77.38 217 SER A C 1
ATOM 1802 O O . SER A 1 217 ? 48.195 -19.871 -32.371 1.00 77.38 217 SER A O 1
ATOM 1804 N N . SER A 1 218 ? 50.269 -19.312 -33.012 1.00 82.19 218 SER A N 1
ATOM 1805 C CA . SER A 1 218 ? 50.669 -18.775 -31.703 1.00 82.19 218 SER A CA 1
ATOM 1806 C C . SER A 1 218 ? 49.911 -17.492 -31.339 1.00 82.19 218 SER A C 1
ATOM 1808 O O . SER A 1 218 ? 49.527 -17.314 -30.186 1.00 82.19 218 SER A O 1
ATOM 1810 N N . GLN A 1 219 ? 49.662 -16.605 -32.307 1.00 81.31 219 GLN A N 1
ATOM 1811 C CA . GLN A 1 219 ? 48.885 -15.378 -32.099 1.00 81.31 219 GLN A CA 1
ATOM 1812 C C . GLN A 1 219 ? 47.413 -15.668 -31.806 1.00 81.31 219 GLN A C 1
ATOM 1814 O O . GLN A 1 219 ? 46.847 -15.052 -30.907 1.00 81.31 219 GLN A O 1
ATOM 1819 N N . LEU A 1 220 ? 46.816 -16.623 -32.523 1.00 79.06 220 LEU A N 1
ATOM 1820 C CA . LEU A 1 220 ? 45.443 -17.062 -32.293 1.00 79.06 220 LEU A CA 1
ATOM 1821 C C . LEU A 1 220 ? 45.293 -17.620 -30.874 1.00 79.06 220 LEU A C 1
ATOM 1823 O O . LEU A 1 220 ? 44.403 -17.207 -30.139 1.00 79.06 220 LEU A O 1
ATOM 1827 N N . LYS A 1 221 ? 46.235 -18.473 -30.457 1.00 84.69 221 LYS A N 1
ATOM 1828 C CA . LYS A 1 221 ? 46.249 -19.052 -29.113 1.00 84.69 221 LYS A CA 1
ATOM 1829 C C . LYS A 1 221 ? 46.417 -17.989 -28.021 1.00 84.69 221 LYS A C 1
ATOM 1831 O O . LYS A 1 221 ? 45.717 -18.031 -27.017 1.00 84.69 221 LYS A O 1
ATOM 1836 N N . ALA A 1 222 ? 47.287 -17.000 -28.232 1.00 83.44 222 ALA A N 1
ATOM 1837 C CA . ALA A 1 222 ? 47.468 -15.892 -27.294 1.00 83.44 222 ALA A CA 1
ATOM 1838 C C . ALA A 1 222 ? 46.226 -14.985 -27.192 1.00 83.44 222 ALA A C 1
ATOM 1840 O O . ALA A 1 222 ? 45.917 -14.484 -26.112 1.00 83.44 222 ALA A O 1
ATOM 1841 N N . PHE A 1 223 ? 45.514 -14.770 -28.303 1.00 81.88 223 PHE A N 1
ATOM 1842 C CA . PHE A 1 223 ? 44.257 -14.024 -28.312 1.00 81.88 223 PHE A CA 1
ATOM 1843 C C . PHE A 1 223 ? 43.155 -14.778 -27.558 1.00 81.88 223 PHE A C 1
ATOM 1845 O O . PHE A 1 223 ? 42.520 -14.202 -26.677 1.00 81.88 223 PHE A O 1
ATOM 1852 N N . GLU A 1 224 ? 42.994 -16.072 -27.839 1.00 82.88 224 GLU A N 1
ATOM 1853 C CA . GLU A 1 224 ? 42.013 -16.944 -27.187 1.00 82.88 224 GLU A CA 1
ATOM 1854 C C . GLU A 1 224 ? 42.273 -17.050 -25.673 1.00 82.88 224 GLU A C 1
ATOM 1856 O O . GLU A 1 224 ? 41.355 -16.894 -24.869 1.00 82.88 224 GLU A O 1
ATOM 1861 N N . GLU A 1 225 ? 43.537 -17.193 -25.256 1.00 86.25 225 GLU A N 1
ATOM 1862 C CA . GLU A 1 225 ? 43.935 -17.168 -23.841 1.00 86.25 225 GLU A CA 1
ATOM 1863 C C . GLU A 1 225 ? 43.653 -15.809 -23.173 1.00 86.25 225 GLU A C 1
ATOM 1865 O O . GLU A 1 225 ? 43.218 -15.760 -22.018 1.00 86.25 225 GLU A O 1
ATOM 1870 N N . ALA A 1 226 ? 43.869 -14.692 -23.876 1.00 84.81 226 ALA A N 1
ATOM 1871 C CA . ALA A 1 226 ? 43.590 -13.356 -23.351 1.00 84.81 226 ALA A CA 1
ATOM 1872 C C . ALA A 1 226 ? 42.084 -13.086 -23.203 1.00 84.81 226 ALA A C 1
ATOM 1874 O O . ALA A 1 226 ? 41.667 -12.446 -22.232 1.00 84.81 226 ALA A O 1
ATOM 1875 N N . GLU A 1 227 ? 41.270 -13.571 -24.139 1.00 85.50 227 GLU A N 1
ATOM 1876 C CA . GLU A 1 227 ? 39.815 -13.445 -24.095 1.00 85.50 227 GLU A CA 1
ATOM 1877 C C . GLU A 1 227 ? 39.218 -14.329 -22.990 1.00 85.50 227 GLU A C 1
ATOM 1879 O O . GLU A 1 227 ? 38.469 -13.828 -22.150 1.00 85.50 227 GLU A O 1
ATOM 1884 N N . LEU A 1 228 ? 39.674 -15.584 -22.875 1.00 84.94 228 LEU A N 1
ATOM 1885 C CA . LEU A 1 228 ? 39.343 -16.479 -21.758 1.00 84.94 228 LEU A CA 1
ATOM 1886 C C . LEU A 1 228 ? 39.700 -15.870 -20.401 1.00 84.94 228 LEU A C 1
ATOM 1888 O O . LEU A 1 228 ? 38.940 -15.993 -19.440 1.00 84.94 228 LEU A O 1
ATOM 1892 N N . LYS A 1 229 ? 40.845 -15.189 -20.301 1.00 90.38 229 LYS A N 1
ATOM 1893 C CA . LYS A 1 229 ? 41.261 -14.526 -19.061 1.00 90.38 229 LYS A CA 1
ATOM 1894 C C . LYS A 1 229 ? 40.341 -13.360 -18.692 1.00 90.38 229 LYS A C 1
ATOM 1896 O O . LYS A 1 229 ? 39.992 -13.226 -17.521 1.00 90.38 229 LYS A O 1
ATOM 1901 N N . LYS A 1 230 ? 39.925 -12.544 -19.667 1.00 89.12 230 LYS A N 1
ATOM 1902 C CA . LYS A 1 230 ? 38.964 -11.450 -19.444 1.00 89.12 230 LYS A CA 1
ATOM 1903 C C . LYS A 1 230 ? 37.586 -11.973 -19.041 1.00 89.12 230 LYS A C 1
ATOM 1905 O O . LYS A 1 230 ? 36.971 -11.412 -18.138 1.00 89.12 230 LYS A O 1
ATOM 1910 N N . GLU A 1 231 ? 37.116 -13.038 -19.684 1.00 83.75 231 GLU A N 1
ATOM 1911 C CA . GLU A 1 231 ? 35.824 -13.651 -19.362 1.00 83.75 231 GLU A CA 1
ATOM 1912 C C . GLU A 1 231 ? 35.845 -14.281 -17.958 1.00 83.75 231 GLU A C 1
ATOM 1914 O O . GLU A 1 231 ? 34.911 -14.089 -17.184 1.00 83.75 231 GLU A O 1
ATOM 1919 N N . ASN A 1 232 ? 36.946 -14.939 -17.571 1.00 85.56 232 ASN A N 1
ATOM 1920 C CA . ASN A 1 232 ? 37.121 -15.480 -16.219 1.00 85.56 232 ASN A CA 1
ATOM 1921 C C . ASN A 1 232 ? 37.145 -14.395 -15.131 1.00 85.56 232 ASN A C 1
ATOM 1923 O O . ASN A 1 232 ? 36.548 -14.594 -14.075 1.00 85.56 232 ASN A O 1
ATOM 1927 N N . GLU A 1 233 ? 37.808 -13.259 -15.369 1.00 90.38 233 GLU A N 1
ATOM 1928 C CA . GLU A 1 233 ? 37.767 -12.106 -14.453 1.00 90.38 233 GLU A CA 1
ATOM 1929 C C . GLU A 1 233 ? 36.335 -11.568 -14.316 1.00 90.38 233 GLU A C 1
ATOM 1931 O O . GLU A 1 233 ? 35.833 -11.429 -13.204 1.00 90.38 233 GLU A O 1
ATOM 1936 N N . ARG A 1 234 ? 35.615 -11.390 -15.432 1.00 90.12 234 ARG A N 1
ATOM 1937 C CA . ARG A 1 234 ? 34.218 -10.931 -15.409 1.00 90.12 234 ARG A CA 1
ATOM 1938 C C . ARG A 1 234 ? 33.300 -11.903 -14.653 1.00 90.12 234 ARG A C 1
ATOM 1940 O O . ARG A 1 234 ? 32.453 -11.471 -13.873 1.00 90.12 234 ARG A O 1
ATOM 1947 N N . MET A 1 235 ? 33.474 -13.210 -14.854 1.00 85.94 235 MET A N 1
ATOM 1948 C CA . MET A 1 235 ? 32.733 -14.254 -14.135 1.00 85.94 235 MET A CA 1
ATOM 1949 C C . MET A 1 235 ? 33.053 -14.264 -12.636 1.00 85.94 235 MET A C 1
ATOM 1951 O O . MET A 1 235 ? 32.172 -14.534 -11.816 1.00 85.94 235 MET A O 1
ATOM 1955 N N . LYS A 1 236 ? 34.299 -13.959 -12.262 1.00 90.69 236 LYS A N 1
ATOM 1956 C CA . LYS A 1 236 ? 34.721 -13.836 -10.865 1.00 90.69 236 LYS A CA 1
ATOM 1957 C C . LYS A 1 236 ? 34.040 -12.643 -10.188 1.00 90.69 236 LYS A C 1
ATOM 1959 O O . LYS A 1 236 ? 33.444 -12.838 -9.131 1.00 90.69 236 LYS A O 1
ATOM 1964 N N . ASP A 1 237 ? 34.029 -11.478 -10.831 1.00 90.94 237 ASP A N 1
ATOM 1965 C CA . ASP A 1 237 ? 33.354 -10.277 -10.318 1.00 90.94 237 ASP A CA 1
ATOM 1966 C C . ASP A 1 237 ? 31.843 -10.501 -10.160 1.00 90.94 237 ASP A C 1
ATOM 1968 O O . ASP A 1 237 ? 31.248 -10.159 -9.137 1.00 90.94 237 ASP A O 1
ATOM 1972 N N . GLN A 1 238 ? 31.208 -11.140 -11.150 1.00 87.12 238 GLN A N 1
ATOM 1973 C CA . GLN A 1 238 ? 29.787 -11.490 -11.080 1.00 87.12 238 GLN A CA 1
ATOM 1974 C C . GLN A 1 238 ? 29.486 -12.455 -9.931 1.00 87.12 238 GLN A C 1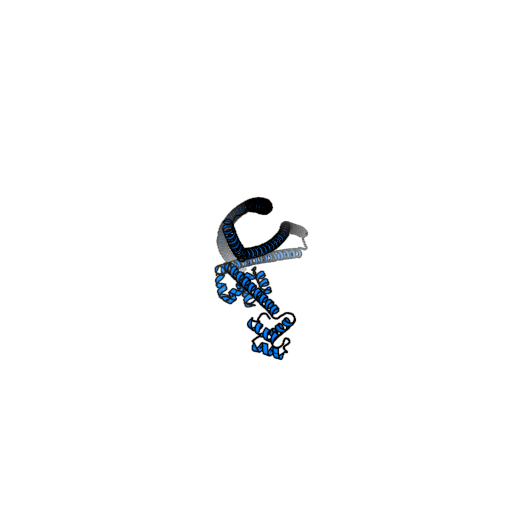
ATOM 1976 O O . GLN A 1 238 ? 28.483 -12.288 -9.235 1.00 87.12 238 GLN A O 1
ATOM 1981 N N . LYS A 1 239 ? 30.349 -13.454 -9.711 1.00 90.62 239 LYS A N 1
ATOM 1982 C CA . LYS A 1 239 ? 30.209 -14.398 -8.600 1.00 90.62 239 LYS A CA 1
ATOM 1983 C C . LYS A 1 239 ? 30.308 -13.686 -7.251 1.00 90.62 239 LYS A C 1
ATOM 1985 O O . LYS A 1 239 ? 29.496 -13.955 -6.371 1.00 90.62 239 LYS A O 1
ATOM 1990 N N . GLU A 1 240 ? 31.252 -12.761 -7.106 1.00 91.38 240 GLU A N 1
ATOM 1991 C CA . GLU A 1 240 ? 31.461 -11.998 -5.873 1.00 91.38 240 GLU A CA 1
ATOM 1992 C C . GLU A 1 240 ? 30.270 -11.069 -5.567 1.00 91.38 240 GLU A C 1
ATOM 1994 O O . GLU A 1 240 ? 29.778 -11.034 -4.437 1.00 91.38 240 GLU A O 1
ATOM 1999 N N . GLN A 1 241 ? 29.705 -10.415 -6.589 1.00 87.12 241 GLN A N 1
ATOM 2000 C CA . GLN A 1 241 ? 28.468 -9.632 -6.455 1.00 87.12 241 GLN A CA 1
ATOM 2001 C C . GLN A 1 241 ? 27.257 -10.494 -6.064 1.00 87.12 241 GLN A C 1
ATOM 2003 O O . GLN A 1 241 ? 26.447 -10.095 -5.218 1.00 87.12 241 GLN A O 1
ATOM 2008 N N . LEU A 1 242 ? 27.123 -11.685 -6.655 1.00 87.38 242 LEU A N 1
ATOM 2009 C CA . LEU A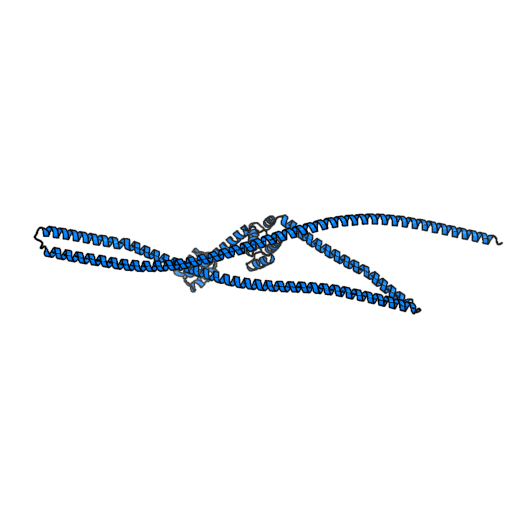 1 242 ? 26.068 -12.644 -6.315 1.00 87.38 242 LEU A CA 1
ATOM 2010 C C . LEU A 1 242 ? 26.188 -13.121 -4.867 1.00 87.38 242 LEU A C 1
ATOM 2012 O O . LEU A 1 242 ? 25.183 -13.196 -4.161 1.00 87.38 242 LEU A O 1
ATOM 2016 N N . GLU A 1 243 ? 27.404 -13.400 -4.406 1.00 91.56 243 GLU A N 1
ATOM 2017 C CA . GLU A 1 243 ? 27.668 -13.859 -3.045 1.00 91.56 243 GLU A CA 1
ATOM 2018 C C . GLU A 1 243 ? 27.378 -12.762 -2.008 1.00 91.56 243 GLU A C 1
ATOM 2020 O O . GLU A 1 243 ? 26.695 -13.023 -1.013 1.00 91.56 243 GLU A O 1
ATOM 2025 N N . ALA A 1 244 ? 27.757 -11.510 -2.288 1.00 91.50 244 ALA A N 1
ATOM 2026 C CA . ALA A 1 244 ? 27.386 -10.356 -1.466 1.00 91.50 244 ALA A CA 1
ATOM 2027 C C . ALA A 1 244 ? 25.859 -10.150 -1.405 1.00 91.50 244 ALA A C 1
ATOM 2029 O O . ALA A 1 244 ? 25.289 -9.906 -0.335 1.00 91.50 244 ALA A O 1
ATOM 2030 N N . THR A 1 245 ? 25.172 -10.312 -2.540 1.00 87.88 245 THR A N 1
ATOM 2031 C CA . THR A 1 245 ? 23.705 -10.218 -2.617 1.00 87.88 245 THR A CA 1
ATOM 2032 C C . THR A 1 245 ? 23.034 -11.327 -1.804 1.00 87.88 245 THR A C 1
ATOM 2034 O O . THR A 1 245 ? 22.076 -11.070 -1.071 1.00 87.88 245 THR A O 1
ATOM 2037 N N . LEU A 1 246 ? 23.557 -12.553 -1.877 1.00 89.00 246 LEU A N 1
ATOM 2038 C CA . LEU A 1 246 ? 23.051 -13.700 -1.125 1.00 89.00 246 LEU A CA 1
ATOM 2039 C C . LEU A 1 246 ? 23.205 -13.494 0.391 1.00 89.00 246 LEU A C 1
ATOM 2041 O O . LEU A 1 246 ? 22.271 -13.765 1.148 1.00 89.00 246 LEU A O 1
ATOM 2045 N N . GLN A 1 247 ? 24.353 -12.976 0.839 1.00 89.25 247 GLN A N 1
ATOM 2046 C CA . GLN A 1 247 ? 24.587 -12.661 2.251 1.00 89.25 247 GLN A CA 1
ATOM 2047 C C . GLN A 1 247 ? 23.653 -11.554 2.757 1.00 89.25 247 GLN A C 1
ATOM 2049 O O . GLN A 1 247 ? 23.066 -11.688 3.833 1.00 89.25 247 GLN A O 1
ATOM 2054 N N . SER A 1 248 ? 23.460 -10.494 1.967 1.00 90.31 248 SER A N 1
ATOM 2055 C CA . SER A 1 248 ? 22.515 -9.416 2.283 1.00 90.31 248 SER A CA 1
ATOM 2056 C C . SER A 1 248 ? 21.078 -9.938 2.406 1.00 90.31 248 SER A C 1
ATOM 2058 O O . SER A 1 248 ? 20.392 -9.660 3.392 1.00 90.31 248 SER A O 1
ATOM 2060 N N . LYS A 1 249 ? 20.647 -10.791 1.464 1.00 88.94 249 LYS A N 1
ATOM 2061 C CA . LYS A 1 249 ? 19.330 -11.441 1.498 1.00 88.94 249 LYS A CA 1
ATOM 2062 C C . LYS A 1 249 ? 19.137 -12.279 2.764 1.00 88.94 249 LYS A C 1
ATOM 2064 O O . LYS A 1 249 ? 18.097 -12.167 3.405 1.00 88.94 249 LYS A O 1
ATOM 2069 N N . LYS A 1 250 ? 20.138 -13.074 3.152 1.00 91.81 250 LYS A N 1
ATOM 2070 C CA . LYS A 1 250 ? 20.068 -13.914 4.357 1.00 91.81 250 LYS A CA 1
ATOM 2071 C C . LYS A 1 250 ? 19.895 -13.079 5.631 1.00 91.81 250 LYS A C 1
ATOM 2073 O O . LYS A 1 250 ? 19.117 -13.445 6.505 1.00 91.81 250 LYS A O 1
ATOM 2078 N N . LYS A 1 251 ? 20.573 -11.929 5.712 1.00 92.31 251 LYS A N 1
ATOM 2079 C CA . LYS A 1 251 ? 20.441 -10.990 6.836 1.00 92.31 251 LYS A CA 1
ATOM 2080 C C . LYS A 1 251 ? 19.052 -10.343 6.893 1.00 92.31 251 LYS A C 1
ATOM 2082 O O . LYS A 1 251 ? 18.506 -10.175 7.978 1.00 92.31 251 LYS A O 1
ATOM 2087 N N . LEU A 1 252 ? 18.472 -10.011 5.737 1.00 86.06 252 LEU A N 1
ATOM 2088 C CA . LEU A 1 252 ? 17.099 -9.503 5.645 1.00 86.06 252 LEU A CA 1
ATOM 2089 C C . LEU A 1 252 ? 16.064 -10.563 6.044 1.00 86.06 252 LEU A C 1
ATOM 2091 O O . LEU A 1 252 ? 15.126 -10.248 6.766 1.00 86.06 252 LEU A O 1
ATOM 2095 N N . GLU A 1 253 ? 16.239 -11.818 5.623 1.00 87.12 253 GLU A N 1
ATOM 2096 C CA . GLU A 1 253 ? 15.356 -12.923 6.028 1.00 87.12 253 GLU A CA 1
ATOM 2097 C C . GLU A 1 253 ? 15.364 -13.132 7.550 1.00 87.12 253 GLU A C 1
ATOM 2099 O O . GLU A 1 253 ? 14.303 -13.296 8.150 1.00 87.12 253 GLU A O 1
ATOM 2104 N N . GLU A 1 254 ? 16.534 -13.057 8.190 1.00 92.12 254 GLU A N 1
ATOM 2105 C CA . GLU A 1 254 ? 16.654 -13.156 9.649 1.00 92.12 254 GLU A CA 1
ATOM 2106 C C . GLU A 1 254 ? 15.983 -11.976 10.376 1.00 92.12 254 GLU A C 1
ATOM 2108 O O . GLU A 1 254 ? 15.301 -12.178 11.383 1.00 92.12 254 GLU A O 1
ATOM 2113 N N . GLN A 1 255 ? 16.105 -10.753 9.846 1.00 86.00 255 GLN A N 1
ATOM 2114 C CA . GLN A 1 255 ? 15.402 -9.580 10.382 1.00 86.00 255 GLN A CA 1
ATOM 2115 C C . GLN A 1 255 ? 13.881 -9.735 10.296 1.00 86.00 255 GLN A C 1
ATOM 2117 O O . GLN A 1 255 ? 13.194 -9.536 11.294 1.00 86.00 255 GLN A O 1
ATOM 2122 N N . VAL A 1 256 ? 13.365 -10.162 9.141 1.00 86.50 256 VAL A N 1
ATOM 2123 C CA . VAL A 1 256 ? 11.925 -10.384 8.939 1.00 86.50 256 VAL A CA 1
ATOM 2124 C C . VAL A 1 256 ? 11.388 -11.462 9.884 1.00 86.50 256 VAL A C 1
ATOM 2126 O O . VAL A 1 256 ? 10.273 -11.341 10.391 1.00 86.50 256 VAL A O 1
ATOM 2129 N N . GLU A 1 257 ? 12.158 -12.519 10.143 1.00 88.56 257 GLU A N 1
ATOM 2130 C CA . GLU A 1 257 ? 11.745 -13.577 11.068 1.00 88.56 257 GLU A CA 1
ATOM 2131 C C . GLU A 1 257 ? 11.711 -13.093 12.526 1.00 88.56 257 GLU A C 1
ATOM 2133 O O . GLU A 1 257 ? 10.798 -13.446 13.276 1.00 88.56 257 GLU A O 1
ATOM 2138 N N . ASN A 1 258 ? 12.654 -12.237 12.927 1.00 90.19 258 ASN A N 1
ATOM 2139 C CA . ASN A 1 258 ? 12.638 -11.613 14.250 1.00 90.19 258 ASN A CA 1
ATOM 2140 C C . ASN A 1 258 ? 11.458 -10.641 14.407 1.00 90.19 258 ASN A C 1
ATOM 2142 O O . ASN A 1 258 ? 10.736 -10.727 15.399 1.00 90.19 258 ASN A O 1
ATOM 2146 N N . GLU A 1 259 ? 11.191 -9.798 13.405 1.00 89.00 259 GLU A N 1
ATOM 2147 C CA . GLU A 1 259 ? 10.038 -8.885 13.402 1.00 89.00 259 GLU A CA 1
ATOM 2148 C C . GLU A 1 259 ? 8.703 -9.640 13.455 1.00 89.00 259 GLU A C 1
ATOM 2150 O O . GLU A 1 259 ? 7.767 -9.205 14.125 1.00 89.00 259 GLU A O 1
ATOM 2155 N N . LYS A 1 260 ? 8.592 -10.799 12.791 1.00 88.81 260 LYS A N 1
ATOM 2156 C CA . LYS A 1 260 ? 7.402 -11.660 12.895 1.00 88.81 260 LYS A CA 1
ATOM 2157 C C . LYS A 1 260 ? 7.178 -12.169 14.315 1.00 88.81 260 LYS A C 1
ATOM 2159 O O . LYS A 1 260 ? 6.034 -12.179 14.766 1.00 88.81 260 LYS A O 1
ATOM 2164 N N . LYS A 1 261 ? 8.239 -12.590 15.008 1.00 90.81 261 LYS A N 1
ATOM 2165 C CA . LYS A 1 261 ? 8.147 -13.057 16.400 1.00 90.81 261 LYS A CA 1
ATOM 2166 C C . LYS A 1 261 ? 7.728 -11.927 17.335 1.00 90.81 261 LYS A C 1
ATOM 2168 O O . LYS A 1 261 ? 6.831 -12.132 18.145 1.00 90.81 261 LYS A O 1
ATOM 2173 N N . GLU A 1 262 ? 8.305 -10.740 17.172 1.00 88.75 262 GLU A N 1
ATOM 2174 C CA . GLU A 1 262 ? 7.926 -9.552 17.946 1.00 88.75 262 GLU A CA 1
ATOM 2175 C C . GLU A 1 262 ? 6.457 -9.167 17.703 1.00 88.75 262 GLU A C 1
ATOM 2177 O O . GLU A 1 262 ? 5.699 -8.951 18.647 1.00 88.75 262 GLU A O 1
ATOM 2182 N N . ASN A 1 263 ? 6.003 -9.187 16.445 1.00 86.94 263 ASN A N 1
ATOM 2183 C CA . ASN A 1 263 ? 4.598 -8.940 16.110 1.00 86.94 263 ASN A CA 1
ATOM 2184 C C . ASN A 1 263 ? 3.646 -9.975 16.726 1.00 86.94 263 ASN A C 1
ATOM 2186 O O . ASN A 1 263 ? 2.534 -9.633 17.129 1.00 86.94 263 ASN A O 1
ATOM 2190 N N . GLU A 1 264 ? 4.056 -11.241 16.784 1.00 92.38 264 GLU A N 1
ATOM 2191 C CA . GLU A 1 264 ? 3.270 -12.300 17.415 1.00 92.38 264 GLU A CA 1
ATOM 2192 C C . GLU A 1 264 ? 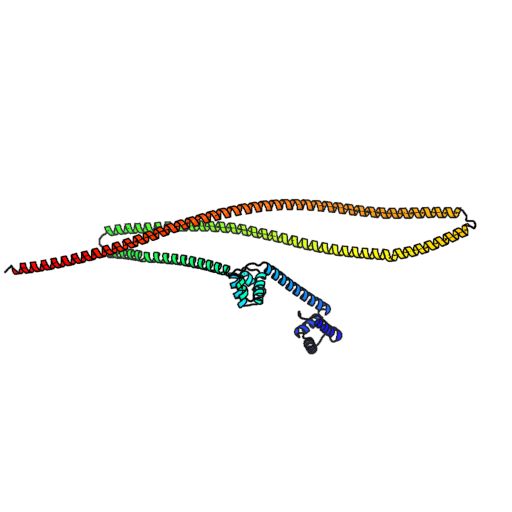3.161 -12.094 18.934 1.00 92.38 264 GLU A C 1
ATOM 2194 O O . GLU A 1 264 ? 2.087 -12.288 19.506 1.00 92.38 264 GLU A O 1
ATOM 2199 N N . GLU A 1 265 ? 4.224 -11.636 19.599 1.00 93.25 265 GLU A N 1
ATOM 2200 C CA . GLU A 1 265 ? 4.159 -11.273 21.020 1.00 93.25 265 GLU A CA 1
ATOM 2201 C C . GLU A 1 265 ? 3.266 -10.054 21.269 1.00 93.25 265 GLU A C 1
ATOM 2203 O O . GLU A 1 265 ? 2.407 -10.095 22.153 1.00 93.25 265 GLU A O 1
ATOM 2208 N N . LEU A 1 266 ? 3.374 -9.011 20.441 1.00 91.12 266 LEU A N 1
ATOM 2209 C CA . LEU A 1 266 ? 2.493 -7.843 20.521 1.00 91.12 266 LEU A CA 1
ATOM 2210 C C . LEU A 1 266 ? 1.019 -8.233 20.349 1.00 91.12 266 LEU A C 1
ATOM 2212 O O . LEU A 1 266 ? 0.158 -7.751 21.087 1.00 91.12 266 LEU A O 1
ATOM 2216 N N . ARG A 1 267 ? 0.711 -9.158 19.432 1.00 90.31 267 ARG A N 1
ATOM 2217 C CA . ARG A 1 267 ? -0.649 -9.696 19.261 1.00 90.31 267 ARG A CA 1
ATOM 2218 C C . ARG A 1 267 ? -1.157 -10.406 20.513 1.00 90.31 267 ARG A C 1
ATOM 2220 O O . ARG A 1 267 ? -2.320 -10.217 20.870 1.00 90.31 267 ARG A O 1
ATOM 2227 N N . LYS A 1 268 ? -0.309 -11.183 21.194 1.00 93.75 268 LYS A N 1
ATOM 2228 C CA . LYS A 1 268 ? -0.668 -11.846 22.459 1.00 93.75 268 LYS A CA 1
ATOM 2229 C C . LYS A 1 268 ? -0.959 -10.834 23.565 1.00 93.75 268 LYS A C 1
ATOM 2231 O O . LYS A 1 268 ? -1.969 -10.978 24.248 1.00 93.75 268 LYS A O 1
ATOM 2236 N N . ILE A 1 269 ? -0.139 -9.788 23.690 1.00 90.38 269 ILE A N 1
ATOM 2237 C CA . ILE A 1 269 ? -0.348 -8.711 24.672 1.00 90.38 269 ILE A CA 1
ATOM 2238 C C . ILE A 1 269 ? -1.672 -7.985 24.404 1.00 90.38 269 ILE A C 1
ATOM 2240 O O . ILE A 1 269 ? -2.466 -7.801 25.323 1.00 90.38 269 ILE A O 1
ATOM 2244 N N . ILE A 1 270 ? -1.956 -7.633 23.146 1.00 88.00 270 ILE A N 1
ATOM 2245 C CA . ILE A 1 270 ? -3.216 -6.974 22.765 1.00 88.00 270 ILE A CA 1
ATOM 2246 C C . ILE A 1 270 ? -4.421 -7.866 23.088 1.00 88.00 270 ILE A C 1
ATOM 2248 O O . ILE A 1 270 ? -5.422 -7.384 23.620 1.00 88.00 270 ILE A O 1
ATOM 2252 N N . ALA A 1 271 ? -4.337 -9.167 22.794 1.00 88.81 271 ALA A N 1
ATOM 2253 C CA . ALA A 1 271 ? -5.406 -10.114 23.102 1.00 88.81 271 ALA A CA 1
ATOM 2254 C C . ALA A 1 271 ? -5.648 -10.234 24.616 1.00 88.81 271 ALA A C 1
ATOM 2256 O O . ALA A 1 271 ? -6.800 -10.240 25.053 1.00 88.81 271 ALA A O 1
ATOM 2257 N N . GLN A 1 272 ? -4.577 -10.274 25.412 1.00 91.88 272 GLN A N 1
ATOM 2258 C CA . GLN A 1 272 ? -4.667 -10.290 26.869 1.00 91.88 272 GLN A CA 1
ATOM 2259 C C . GLN A 1 272 ? -5.306 -9.002 27.408 1.00 91.88 272 GLN A C 1
ATOM 2261 O O . GLN A 1 272 ? -6.269 -9.069 28.170 1.00 91.88 272 GLN A O 1
ATOM 2266 N N . GLN A 1 273 ? -4.853 -7.833 26.952 1.00 91.00 273 GLN A N 1
ATOM 2267 C CA . GLN A 1 273 ? -5.427 -6.547 27.357 1.00 91.00 273 GLN A CA 1
ATOM 2268 C C . GLN A 1 273 ? -6.912 -6.435 26.986 1.00 91.00 273 GLN A C 1
ATOM 2270 O O . GLN A 1 273 ? -7.715 -5.931 27.769 1.00 91.00 273 GLN A O 1
ATOM 2275 N N . ALA A 1 274 ? -7.317 -6.942 25.819 1.00 89.31 274 ALA A N 1
ATOM 2276 C CA . ALA A 1 274 ? -8.723 -6.963 25.421 1.00 89.31 274 ALA A CA 1
ATOM 2277 C C . ALA A 1 274 ? -9.587 -7.840 26.352 1.00 89.31 274 ALA A C 1
ATOM 2279 O O . ALA A 1 274 ? -10.730 -7.477 26.655 1.00 89.31 274 ALA A O 1
ATOM 2280 N N . ALA A 1 275 ? -9.048 -8.966 26.832 1.00 90.31 275 ALA A N 1
ATOM 2281 C CA . ALA A 1 275 ? -9.719 -9.818 27.812 1.00 90.31 275 ALA A CA 1
ATOM 2282 C C . ALA A 1 275 ? -9.857 -9.114 29.175 1.00 90.31 275 ALA A C 1
ATOM 2284 O O . ALA A 1 275 ? -10.962 -9.054 29.713 1.00 90.31 275 ALA A O 1
ATOM 2285 N N . GLU A 1 276 ? -8.786 -8.493 29.675 1.00 91.06 276 GLU A N 1
ATOM 2286 C CA . GLU A 1 276 ? -8.779 -7.741 30.943 1.00 91.06 276 GLU A CA 1
ATOM 2287 C C . GLU A 1 276 ? -9.752 -6.545 30.921 1.00 91.06 276 GLU A C 1
ATOM 2289 O O . GLU A 1 276 ? -10.472 -6.290 31.892 1.00 91.06 276 GLU A O 1
ATOM 2294 N N . ILE A 1 277 ? -9.842 -5.833 29.790 1.00 89.94 277 ILE A N 1
ATOM 2295 C CA . ILE A 1 277 ? -10.822 -4.752 29.588 1.00 89.94 277 ILE A CA 1
ATOM 2296 C C . ILE A 1 277 ? -12.252 -5.302 29.635 1.00 89.94 277 ILE A C 1
ATOM 2298 O O . ILE A 1 277 ? -13.143 -4.674 30.214 1.00 89.94 277 ILE A O 1
ATOM 2302 N N . THR A 1 278 ? -12.488 -6.469 29.035 1.00 90.69 278 THR A N 1
ATOM 2303 C CA . THR A 1 278 ? -13.810 -7.111 29.029 1.00 90.69 278 THR A CA 1
ATOM 2304 C C . THR A 1 278 ? -14.224 -7.532 30.439 1.00 90.69 278 THR A C 1
ATOM 2306 O O . THR A 1 278 ? -15.349 -7.253 30.854 1.00 90.69 278 THR A O 1
ATOM 2309 N N . GLU A 1 279 ? -13.311 -8.131 31.202 1.00 90.94 279 GLU A N 1
ATOM 2310 C CA . GLU A 1 279 ? -13.537 -8.504 32.601 1.00 90.94 279 GLU A CA 1
ATOM 2311 C C . GLU A 1 279 ? -13.809 -7.275 33.478 1.00 90.94 279 GLU A C 1
ATOM 2313 O O . GLU A 1 279 ? -14.805 -7.233 34.202 1.00 90.94 279 GLU A O 1
ATOM 2318 N N . SER A 1 280 ? -13.001 -6.221 33.332 1.00 88.12 280 SER A N 1
ATOM 2319 C CA . SER A 1 280 ? -13.197 -4.953 34.047 1.00 88.12 280 SER A CA 1
ATOM 2320 C C . SER A 1 280 ? -14.562 -4.330 33.744 1.00 88.12 280 SER A C 1
ATOM 2322 O O . SER A 1 280 ? -15.237 -3.825 34.641 1.00 88.12 280 SER A O 1
ATOM 2324 N N . LYS A 1 281 ? -15.012 -4.390 32.486 1.00 89.06 281 LYS A N 1
ATOM 2325 C CA . LYS A 1 281 ? -16.327 -3.881 32.077 1.00 89.06 281 LYS A CA 1
ATOM 2326 C C . LYS A 1 281 ? -17.473 -4.665 32.719 1.00 89.06 281 LYS A C 1
ATOM 2328 O O . LYS A 1 281 ? -18.457 -4.049 33.130 1.00 89.06 281 LYS A O 1
ATOM 2333 N N . ASN A 1 282 ? -17.339 -5.986 32.833 1.00 89.62 282 ASN A N 1
ATOM 2334 C CA . ASN A 1 282 ? -18.317 -6.827 33.525 1.00 89.62 282 ASN A CA 1
ATOM 2335 C C . ASN A 1 282 ? -18.359 -6.503 35.024 1.00 89.62 282 ASN A C 1
ATOM 2337 O O . ASN A 1 282 ? -19.439 -6.279 35.562 1.00 89.62 282 ASN A O 1
ATOM 2341 N N . LEU A 1 283 ? -17.199 -6.349 35.670 1.00 91.06 283 LEU A N 1
ATOM 2342 C CA . LEU A 1 283 ? -17.122 -5.961 37.081 1.00 91.06 283 LEU A CA 1
ATOM 2343 C C . LEU A 1 283 ? -17.781 -4.594 37.342 1.00 91.06 283 LEU A C 1
ATOM 2345 O O . LEU A 1 283 ? -18.493 -4.419 38.330 1.00 91.06 283 LEU A O 1
ATOM 2349 N N . ILE A 1 284 ? -17.583 -3.625 36.440 1.00 87.44 284 ILE A N 1
ATOM 2350 C CA . ILE A 1 284 ? -18.251 -2.316 36.506 1.00 87.44 284 ILE A CA 1
ATOM 2351 C C . ILE A 1 284 ? -19.771 -2.468 36.357 1.00 87.44 284 ILE A C 1
ATOM 2353 O O . ILE A 1 284 ? -20.520 -1.799 37.069 1.00 87.44 284 ILE A O 1
ATOM 2357 N N . ALA A 1 285 ? -20.244 -3.330 35.453 1.00 86.62 285 ALA A N 1
ATOM 2358 C CA . ALA A 1 285 ? -21.672 -3.587 35.282 1.00 86.62 285 ALA A CA 1
ATOM 2359 C C . ALA A 1 285 ? -22.294 -4.196 36.550 1.00 86.62 285 ALA A C 1
ATOM 2361 O O . ALA A 1 285 ? -23.326 -3.703 37.010 1.00 86.62 285 ALA A O 1
ATOM 2362 N N . ASP A 1 286 ? -21.628 -5.179 37.159 1.00 86.62 286 ASP A N 1
ATOM 2363 C CA . ASP A 1 286 ? -22.061 -5.806 38.411 1.00 86.62 286 ASP A CA 1
ATOM 2364 C C . ASP A 1 286 ? -22.105 -4.792 39.560 1.00 86.62 286 ASP A C 1
ATOM 2366 O O . ASP A 1 286 ? -23.102 -4.693 40.279 1.00 86.62 286 ASP A O 1
ATOM 2370 N N . LYS A 1 287 ? -21.060 -3.965 39.696 1.00 90.44 287 LYS A N 1
ATOM 2371 C CA . LYS A 1 287 ? -21.012 -2.906 40.714 1.00 90.44 287 LYS A CA 1
ATOM 2372 C C . LYS A 1 287 ? -22.083 -1.841 40.496 1.00 90.44 287 LYS A C 1
ATOM 2374 O O . LYS A 1 287 ? -22.684 -1.376 41.461 1.00 90.44 287 LYS A O 1
ATOM 2379 N N . ASN A 1 288 ? -22.382 -1.484 39.250 1.00 86.56 288 ASN A N 1
ATOM 2380 C CA . ASN A 1 288 ? -23.477 -0.566 38.942 1.00 86.56 288 ASN A CA 1
ATOM 2381 C C . ASN A 1 288 ? -24.847 -1.165 39.287 1.00 86.56 288 ASN A C 1
ATOM 2383 O O . ASN A 1 288 ? -25.701 -0.450 39.814 1.00 86.56 288 ASN A O 1
ATOM 2387 N N . ALA A 1 289 ? -25.057 -2.461 39.044 1.00 86.81 289 ALA A N 1
ATOM 2388 C CA . ALA A 1 289 ? -26.273 -3.155 39.462 1.00 86.81 289 ALA A CA 1
ATOM 2389 C C . ALA A 1 289 ? -26.405 -3.191 40.997 1.00 86.81 289 ALA A C 1
ATOM 2391 O O . ALA A 1 289 ? -27.480 -2.920 41.534 1.00 86.81 289 ALA A O 1
ATOM 2392 N N . GLU A 1 290 ? -25.306 -3.439 41.716 1.00 88.94 290 GLU A N 1
ATOM 2393 C CA . GLU A 1 290 ? -25.253 -3.376 43.182 1.00 88.94 290 GLU A CA 1
ATOM 2394 C C . GLU A 1 290 ? -25.607 -1.972 43.703 1.00 88.94 290 GLU A C 1
ATOM 2396 O O . GLU A 1 290 ? -26.451 -1.836 44.591 1.00 88.94 290 GLU A O 1
ATOM 2401 N N . ILE A 1 291 ? -25.053 -0.912 43.101 1.00 85.88 291 ILE A N 1
ATOM 2402 C CA . ILE A 1 291 ? -25.386 0.483 43.432 1.00 85.88 291 ILE A CA 1
ATOM 2403 C C . ILE A 1 291 ? -26.871 0.776 43.184 1.00 85.88 291 ILE A C 1
ATOM 2405 O O . ILE A 1 291 ? -27.512 1.432 44.011 1.00 85.88 291 ILE A O 1
ATOM 2409 N N . GLN A 1 292 ? -27.440 0.301 42.072 1.00 83.38 292 GLN A N 1
ATOM 2410 C CA . GLN A 1 292 ? -28.866 0.477 41.787 1.00 83.38 292 GLN A CA 1
ATOM 2411 C C . GLN A 1 292 ? -29.742 -0.235 42.820 1.00 83.38 292 GLN A C 1
ATOM 2413 O O . GLN A 1 292 ? -30.678 0.376 43.337 1.00 83.38 292 GLN A O 1
ATOM 2418 N N . ASN A 1 293 ? -29.399 -1.469 43.193 1.00 81.88 293 ASN A N 1
ATOM 2419 C CA . ASN A 1 293 ? -30.094 -2.210 44.245 1.00 81.88 293 ASN A CA 1
ATOM 2420 C C . ASN A 1 293 ? -30.005 -1.496 45.599 1.00 81.88 293 ASN A C 1
ATOM 2422 O O . ASN A 1 293 ? -31.021 -1.308 46.264 1.00 81.88 293 ASN A O 1
ATOM 2426 N N . LEU A 1 294 ? -28.819 -1.024 45.994 1.00 80.56 294 LEU A N 1
ATOM 2427 C CA . LEU A 1 294 ? -28.641 -0.245 47.223 1.00 80.56 294 LEU A CA 1
ATOM 2428 C C . LEU A 1 294 ? -29.426 1.071 47.190 1.00 80.56 294 LEU A C 1
ATOM 2430 O O . LEU A 1 294 ? -29.971 1.491 48.209 1.00 80.56 294 LEU A O 1
ATOM 2434 N N . THR A 1 295 ? -29.529 1.713 46.027 1.00 80.69 295 THR A N 1
ATOM 2435 C CA . THR A 1 295 ? -30.334 2.928 45.842 1.00 80.69 295 THR A CA 1
ATOM 2436 C C . THR A 1 295 ? -31.828 2.628 45.964 1.00 80.69 295 THR A C 1
ATOM 2438 O O . THR A 1 295 ? -32.543 3.380 46.625 1.00 80.69 295 THR A O 1
ATOM 2441 N N . ALA A 1 296 ? -32.301 1.514 45.400 1.00 74.62 296 ALA A N 1
ATOM 2442 C CA . ALA A 1 296 ? -33.677 1.052 45.560 1.00 74.62 296 ALA A CA 1
ATOM 2443 C C . ALA A 1 296 ? -33.994 0.743 47.031 1.00 74.62 296 ALA A C 1
ATOM 2445 O O . ALA A 1 296 ? -34.967 1.270 47.560 1.00 74.62 296 ALA A O 1
ATOM 2446 N N . ILE A 1 297 ? -33.119 0.007 47.728 1.00 72.38 297 ILE A N 1
ATOM 2447 C CA . ILE A 1 297 ? -33.248 -0.265 49.168 1.00 72.38 297 ILE A CA 1
ATOM 2448 C C . ILE A 1 297 ? -33.268 1.044 49.962 1.00 72.38 297 ILE A C 1
ATOM 2450 O O . ILE A 1 297 ? -34.148 1.242 50.792 1.00 72.38 297 ILE A O 1
ATOM 2454 N N . LYS A 1 298 ? -32.350 1.978 49.690 1.00 73.25 298 LYS A N 1
ATOM 2455 C CA . LYS A 1 298 ? -32.311 3.298 50.338 1.00 73.25 298 LYS A CA 1
ATOM 2456 C C . LYS A 1 298 ? -33.614 4.079 50.139 1.00 73.25 298 LYS A C 1
ATOM 2458 O O . LYS A 1 298 ? -34.044 4.769 51.061 1.00 73.25 298 LYS A O 1
ATOM 2463 N N . ASN A 1 299 ? -34.232 3.982 48.965 1.00 69.75 299 ASN A N 1
ATOM 2464 C CA . ASN A 1 299 ? -35.503 4.640 48.671 1.00 69.75 299 ASN A CA 1
ATOM 2465 C C . ASN A 1 299 ? -36.688 3.934 49.355 1.00 69.75 299 ASN A C 1
ATOM 2467 O O . ASN A 1 299 ? -37.539 4.621 49.908 1.00 69.75 299 ASN A O 1
ATOM 2471 N N . CYS A 1 300 ? -36.699 2.599 49.427 1.00 62.47 300 CYS A N 1
ATOM 2472 C CA . CYS A 1 300 ? -37.692 1.836 50.195 1.00 62.47 300 CYS A CA 1
ATOM 2473 C C . CYS A 1 300 ? -37.581 2.087 51.712 1.00 62.47 300 CYS A C 1
ATOM 2475 O O . CYS A 1 300 ? -38.588 2.239 52.393 1.00 62.47 300 CYS A O 1
ATOM 2477 N N . VAL A 1 301 ? -36.362 2.211 52.249 1.00 54.69 301 VAL A N 1
ATOM 2478 C CA . VAL A 1 301 ? -36.110 2.509 53.674 1.00 54.69 301 VAL A CA 1
ATOM 2479 C C . VAL A 1 301 ? -36.528 3.939 54.046 1.00 54.69 301 VAL A C 1
ATOM 2481 O O . VAL A 1 301 ? -36.902 4.192 55.190 1.00 54.69 301 VAL A O 1
ATOM 2484 N N . LYS A 1 302 ? -36.498 4.878 53.091 1.00 53.28 302 LYS A N 1
ATOM 2485 C CA . LYS A 1 302 ? -36.993 6.250 53.286 1.00 53.28 302 LYS A CA 1
ATOM 2486 C C . LYS A 1 302 ? -38.515 6.382 53.185 1.00 53.28 302 LYS A C 1
ATOM 2488 O O . LYS A 1 302 ? -39.034 7.319 53.778 1.00 53.28 302 LYS A O 1
ATOM 2493 N N . GLY A 1 303 ? -39.184 5.498 52.442 1.00 47.75 303 GLY A N 1
ATOM 2494 C CA . GLY A 1 303 ? -40.638 5.515 52.260 1.00 47.75 303 GLY A CA 1
ATOM 2495 C C . GLY A 1 303 ? -41.368 4.910 53.452 1.00 47.75 303 GLY A C 1
ATOM 2496 O O . GLY A 1 303 ? -42.009 5.626 54.204 1.00 47.75 303 GLY A O 1
ATOM 2497 N N . ASP A 1 304 ? -41.183 3.616 53.705 1.00 47.94 304 ASP A N 1
ATOM 2498 C CA . ASP A 1 304 ? -42.114 2.908 54.593 1.00 47.94 304 ASP A CA 1
ATOM 2499 C C . ASP A 1 304 ? -41.659 2.921 56.060 1.00 47.94 304 ASP A C 1
ATOM 2501 O O . ASP A 1 304 ? -42.457 3.082 56.974 1.00 47.94 304 ASP A O 1
ATOM 2505 N N . GLN A 1 305 ? -40.350 2.840 56.329 1.00 53.06 305 GLN A N 1
ATOM 2506 C CA . GLN A 1 305 ? -39.859 2.728 57.710 1.00 53.06 305 GLN A CA 1
ATOM 2507 C C . GLN A 1 305 ? -39.774 4.062 58.458 1.00 53.06 305 GLN A C 1
ATOM 2509 O O . GLN A 1 305 ? -39.853 4.071 59.687 1.00 53.06 305 GLN A O 1
ATOM 2514 N N . ALA A 1 306 ? -39.558 5.171 57.748 1.00 53.06 306 ALA A N 1
ATOM 2515 C CA . ALA A 1 306 ? -39.547 6.503 58.344 1.00 53.06 306 ALA A CA 1
ATOM 2516 C C . ALA A 1 306 ? -40.973 6.983 58.611 1.00 53.06 306 ALA A C 1
ATOM 2518 O O . ALA A 1 306 ? -41.222 7.525 59.680 1.00 53.06 306 ALA A O 1
ATOM 2519 N N . GLU A 1 307 ? -41.902 6.726 57.692 1.00 51.94 307 GLU A N 1
ATOM 2520 C CA . GLU A 1 307 ? -43.307 7.087 57.845 1.00 51.94 307 GLU A CA 1
ATOM 2521 C C . GLU A 1 307 ? -43.966 6.224 58.929 1.00 51.94 307 GLU A C 1
ATOM 2523 O O . GLU A 1 307 ? -44.505 6.798 59.870 1.00 51.94 307 GLU A O 1
ATOM 2528 N N . ASP A 1 308 ? -43.746 4.899 58.941 1.00 54.31 308 ASP A N 1
ATOM 2529 C CA . ASP A 1 308 ? -44.223 4.011 60.013 1.00 54.31 308 ASP A CA 1
ATOM 2530 C C . ASP A 1 308 ? -43.622 4.361 61.380 1.00 54.31 308 ASP A C 1
ATOM 2532 O O . ASP A 1 308 ? -44.350 4.407 62.376 1.00 54.31 308 ASP A O 1
ATOM 2536 N N . LYS A 1 309 ? -42.313 4.661 61.457 1.00 58.75 309 LYS A N 1
ATOM 2537 C CA . LYS A 1 309 ? -41.687 5.138 62.704 1.00 58.75 309 LYS A CA 1
ATOM 2538 C C . LYS A 1 309 ? -42.202 6.510 63.109 1.00 58.75 309 LYS A C 1
ATOM 2540 O O . LYS A 1 309 ? -42.351 6.730 64.302 1.00 58.75 309 LYS A O 1
ATOM 2545 N N . ILE A 1 310 ? -42.484 7.416 62.175 1.00 61.19 310 ILE A N 1
ATOM 2546 C CA . ILE A 1 310 ? -43.071 8.723 62.483 1.00 61.19 310 ILE A CA 1
ATOM 2547 C C . ILE A 1 310 ? -44.502 8.539 62.980 1.00 61.19 310 ILE A C 1
ATOM 2549 O O . ILE A 1 310 ? -44.832 9.130 63.999 1.00 61.19 310 ILE A O 1
ATOM 2553 N N . THR A 1 311 ? -45.337 7.688 62.378 1.00 63.50 311 THR A N 1
ATOM 2554 C CA . THR A 1 311 ? -46.681 7.385 62.903 1.00 63.50 311 THR A CA 1
ATOM 2555 C C . THR A 1 311 ? -46.639 6.658 64.241 1.00 63.50 311 THR A C 1
ATOM 2557 O O . THR A 1 311 ? -47.423 6.994 65.126 1.00 63.50 311 THR A O 1
ATOM 2560 N N . PHE A 1 312 ? -45.709 5.720 64.439 1.00 69.44 312 PHE A N 1
ATOM 2561 C CA . PHE A 1 312 ? -45.515 5.032 65.714 1.00 69.44 312 PHE A CA 1
ATOM 2562 C C . PHE A 1 312 ? -45.046 6.002 66.804 1.00 69.44 312 PHE A C 1
ATOM 2564 O O . PHE A 1 312 ? -45.666 6.066 67.859 1.00 69.44 312 PHE A O 1
ATOM 2571 N N . LEU A 1 313 ? -44.027 6.825 66.526 1.00 65.06 313 LEU A N 1
ATOM 2572 C CA . LEU A 1 313 ? -43.535 7.859 67.442 1.00 65.06 313 LEU A CA 1
ATOM 2573 C C . LEU A 1 313 ? -44.566 8.974 67.660 1.00 65.06 313 LEU A C 1
ATOM 2575 O O . LEU A 1 313 ? -44.625 9.529 68.748 1.00 65.06 313 LEU A O 1
ATOM 2579 N N . THR A 1 314 ? -45.416 9.286 66.677 1.00 70.38 314 THR A N 1
ATOM 2580 C CA . THR A 1 314 ? -46.524 10.249 66.823 1.00 70.38 314 THR A CA 1
ATOM 2581 C C . THR A 1 314 ? -47.623 9.679 67.719 1.00 70.38 314 THR A C 1
ATOM 2583 O O . THR A 1 314 ? -48.106 10.377 68.605 1.00 70.38 314 THR A O 1
ATOM 2586 N N . ALA A 1 315 ? -47.980 8.402 67.559 1.00 69.25 315 ALA A N 1
ATOM 2587 C CA . ALA A 1 315 ? -48.931 7.716 68.433 1.00 69.25 315 ALA A CA 1
ATOM 2588 C C . ALA A 1 315 ? -48.373 7.521 69.856 1.00 69.25 315 ALA A C 1
ATOM 2590 O O . ALA A 1 315 ? -49.109 7.631 70.839 1.00 69.25 315 ALA A O 1
ATOM 2591 N N . GLU A 1 316 ? -47.072 7.257 69.985 1.00 68.94 316 GLU A N 1
ATOM 2592 C CA . GLU A 1 316 ? -46.380 7.146 71.269 1.00 68.94 316 GLU A CA 1
ATOM 2593 C C . GLU A 1 316 ? -46.237 8.513 71.953 1.00 68.94 316 GLU A C 1
ATOM 2595 O O . GLU A 1 316 ? -46.517 8.611 73.146 1.00 68.94 316 GLU A O 1
ATOM 2600 N N . ASN A 1 317 ? -45.950 9.588 71.207 1.00 70.25 317 ASN A N 1
ATOM 2601 C CA . ASN A 1 317 ? -45.979 10.965 71.713 1.00 70.25 317 ASN A CA 1
ATOM 2602 C C . ASN A 1 317 ? -47.383 11.386 72.154 1.00 70.25 317 ASN A C 1
ATOM 2604 O O . ASN A 1 317 ? -47.517 11.965 73.222 1.00 70.25 317 ASN A O 1
ATOM 2608 N N . GLN A 1 318 ? -48.440 11.038 71.416 1.00 73.56 318 GLN A N 1
ATOM 2609 C CA . GLN A 1 318 ? -49.820 11.285 71.857 1.00 73.56 318 GLN A CA 1
ATOM 2610 C C . GLN A 1 318 ? -50.166 10.508 73.137 1.00 73.56 318 GLN A C 1
ATOM 2612 O O . GLN A 1 318 ? -50.847 11.028 74.023 1.00 73.56 318 GLN A O 1
ATOM 2617 N N . LYS A 1 319 ? -49.673 9.270 73.278 1.00 72.81 319 LYS A N 1
ATOM 2618 C CA . LYS A 1 319 ? -49.788 8.498 74.526 1.00 72.81 319 LYS A CA 1
ATOM 2619 C C . LYS A 1 319 ? -49.009 9.135 75.672 1.00 72.81 319 LYS A C 1
ATOM 2621 O O . LYS A 1 319 ? -49.521 9.172 76.788 1.00 72.81 319 LYS A O 1
ATOM 2626 N N . LEU A 1 320 ? -47.803 9.632 75.415 1.00 71.25 320 LEU A N 1
ATOM 2627 C CA . LEU A 1 320 ? -46.985 10.332 76.402 1.00 71.25 320 LEU A CA 1
ATOM 2628 C C . LEU A 1 320 ? -47.623 11.662 76.806 1.00 71.25 320 LEU A C 1
ATOM 2630 O O . LEU A 1 320 ? -47.686 11.940 77.994 1.00 71.25 320 LEU A O 1
ATOM 2634 N N . GLU A 1 321 ? -48.184 12.435 75.877 1.00 71.25 321 GLU A N 1
ATOM 2635 C CA . GLU A 1 321 ? -48.958 13.647 76.176 1.00 71.25 321 GLU A CA 1
ATOM 2636 C C . GLU A 1 321 ? -50.216 13.334 76.994 1.00 71.25 321 GLU A C 1
ATOM 2638 O O . GLU A 1 321 ? -50.519 14.038 77.957 1.00 71.25 321 GLU A O 1
ATOM 2643 N N . SER A 1 322 ? -50.916 12.240 76.679 1.00 71.44 322 SER A N 1
ATOM 2644 C CA . SER A 1 322 ? -52.027 11.711 77.481 1.00 71.44 322 SER A CA 1
ATOM 2645 C C . SER A 1 322 ? -51.578 11.323 78.894 1.00 71.44 322 SER A C 1
ATOM 2647 O O . SER A 1 322 ? -52.260 11.651 79.866 1.00 71.44 322 SER A O 1
ATOM 2649 N N . TRP A 1 323 ? -50.430 10.656 79.031 1.00 70.00 323 TRP A N 1
ATOM 2650 C CA . TRP A 1 323 ? -49.847 10.292 80.322 1.00 70.00 323 TRP A CA 1
ATOM 2651 C C . TRP A 1 323 ? -49.380 11.506 81.113 1.00 70.00 323 TRP A C 1
ATOM 2653 O O . TRP A 1 323 ? -49.656 11.566 82.304 1.00 70.00 323 TRP A O 1
ATOM 2663 N N . ILE A 1 324 ? -48.740 12.485 80.476 1.00 68.62 324 ILE A N 1
ATOM 2664 C CA . ILE A 1 324 ? -48.354 13.755 81.095 1.00 68.62 324 ILE A CA 1
ATOM 2665 C C . ILE A 1 324 ? -49.611 14.491 81.548 1.00 68.62 324 ILE A C 1
ATOM 2667 O O . ILE A 1 324 ? -49.676 14.891 82.699 1.00 68.62 324 ILE A O 1
ATOM 2671 N N . THR A 1 325 ? -50.648 14.582 80.714 1.00 70.38 325 THR A N 1
ATOM 2672 C CA . THR A 1 325 ? -51.927 15.206 81.083 1.00 70.38 325 THR A CA 1
ATOM 2673 C C . THR A 1 325 ? -52.559 14.490 82.275 1.00 70.38 325 THR A C 1
ATOM 2675 O O . THR A 1 325 ? -52.935 15.142 83.245 1.00 70.38 325 THR A O 1
ATOM 2678 N N . ASN A 1 326 ? -52.604 13.155 82.277 1.00 64.44 326 ASN A N 1
ATOM 2679 C CA . ASN A 1 326 ? -53.100 12.377 83.414 1.00 64.44 326 ASN A CA 1
ATOM 2680 C C . ASN A 1 326 ? -52.241 12.558 84.668 1.00 64.44 326 ASN A C 1
ATOM 2682 O O . ASN A 1 326 ? -52.794 12.734 85.745 1.00 64.44 326 ASN A O 1
ATOM 2686 N N . ILE A 1 327 ? -50.912 12.558 84.555 1.00 61.25 327 ILE A N 1
ATOM 2687 C CA . ILE A 1 327 ? -49.997 12.774 85.681 1.00 61.25 327 ILE A CA 1
ATOM 2688 C C . ILE A 1 327 ? -50.119 14.202 86.204 1.00 61.25 327 ILE A C 1
ATOM 2690 O O . ILE A 1 327 ? -50.125 14.378 87.409 1.00 61.25 327 ILE A O 1
ATOM 2694 N N . THR A 1 328 ? -50.282 15.213 85.354 1.00 58.94 328 THR A N 1
ATOM 2695 C CA . THR A 1 328 ? -50.514 16.609 85.749 1.00 58.94 328 THR A CA 1
ATOM 2696 C C . THR A 1 328 ? -51.874 16.767 86.432 1.00 58.94 328 THR A C 1
ATOM 2698 O O . THR A 1 328 ? -51.975 17.437 87.458 1.00 58.94 328 THR A O 1
ATOM 2701 N N . THR A 1 329 ? -52.906 16.071 85.945 1.00 55.69 329 THR A N 1
ATOM 2702 C CA . THR A 1 329 ? -54.244 16.052 86.565 1.00 55.69 329 THR A CA 1
ATOM 2703 C C . THR A 1 329 ? -54.238 15.281 87.893 1.00 55.69 329 THR A C 1
ATOM 2705 O O . THR A 1 329 ? -54.878 15.694 88.857 1.00 55.69 329 THR A O 1
ATOM 2708 N N . MET A 1 330 ? -53.455 14.202 87.989 1.00 48.47 330 MET A N 1
ATOM 2709 C CA . MET A 1 330 ? -53.220 13.444 89.223 1.00 48.47 330 MET A CA 1
ATOM 2710 C C . MET A 1 330 ? -52.234 14.139 90.171 1.00 48.47 330 MET A C 1
ATOM 2712 O O . MET A 1 330 ? -52.305 13.924 91.367 1.00 48.47 330 MET A O 1
ATOM 2716 N N . SER A 1 331 ? -51.337 14.996 89.688 1.00 47.12 331 SER A N 1
ATOM 2717 C CA . SER A 1 331 ? -50.378 15.779 90.482 1.00 47.12 331 SER A CA 1
ATOM 2718 C C . SER A 1 331 ? -51.075 16.886 91.276 1.00 47.12 331 SER A C 1
ATOM 2720 O O . SER A 1 331 ? -50.587 17.273 92.338 1.00 47.12 331 SER A O 1
ATOM 2722 N N . HIS A 1 332 ? -52.258 17.329 90.837 1.00 47.72 332 HIS A N 1
ATOM 2723 C CA . HIS A 1 332 ? -53.192 18.090 91.675 1.00 47.72 332 HIS A CA 1
ATOM 2724 C C . HIS A 1 332 ? -53.836 17.254 92.799 1.00 47.72 332 HIS A C 1
ATOM 2726 O O . HIS A 1 332 ? -54.509 17.808 93.665 1.00 47.72 332 HIS A O 1
ATOM 2732 N N . VAL A 1 333 ? -53.563 15.947 92.854 1.00 51.97 333 VAL A N 1
ATOM 2733 C CA . VAL A 1 333 ? -53.936 15.030 93.936 1.00 51.97 333 VAL A CA 1
ATOM 2734 C C . VAL A 1 333 ? -52.682 14.290 94.433 1.00 51.97 333 VAL A C 1
ATOM 2736 O O . VAL A 1 333 ? -52.428 13.148 94.075 1.00 51.97 333 VAL A O 1
ATOM 2739 N N . GLN A 1 334 ? -51.886 14.960 95.277 1.00 52.38 334 GLN A N 1
ATOM 2740 C CA . GLN A 1 334 ? -50.844 14.361 96.137 1.00 52.38 334 GLN A CA 1
ATOM 2741 C C . GLN A 1 334 ? -49.982 13.252 95.483 1.00 52.38 334 GLN A C 1
ATOM 2743 O O . GLN A 1 334 ? -50.166 12.063 95.747 1.00 52.38 334 GLN A O 1
ATOM 2748 N N . SER A 1 335 ? -48.967 13.614 94.693 1.00 46.75 335 SER A N 1
ATOM 2749 C CA . SER A 1 335 ? -47.963 12.642 94.227 1.00 46.75 335 SER A CA 1
ATOM 2750 C C . SER A 1 335 ? -46.694 12.646 95.090 1.00 46.75 335 SER A C 1
ATOM 2752 O O . SER A 1 335 ? -46.043 13.674 95.263 1.00 46.75 335 SER A O 1
ATOM 2754 N N . ASP A 1 336 ? -46.342 11.458 95.585 1.00 53.53 336 ASP A N 1
ATOM 2755 C CA . ASP A 1 336 ? -45.186 11.125 96.426 1.00 53.53 336 ASP A CA 1
ATOM 2756 C C . ASP A 1 336 ? -43.826 11.356 95.701 1.00 53.53 336 ASP A C 1
ATOM 2758 O O . ASP A 1 336 ? -43.539 10.669 94.709 1.00 53.53 336 ASP A O 1
ATOM 2762 N N . PRO A 1 337 ? -42.964 12.285 96.175 1.00 58.44 337 PRO A N 1
ATOM 2763 C CA . PRO A 1 337 ? -41.714 12.708 95.517 1.00 58.44 337 PRO A CA 1
ATOM 2764 C C . PRO A 1 337 ? -40.720 11.578 95.205 1.00 58.44 337 PRO A C 1
ATOM 2766 O O . PRO A 1 337 ? -39.907 11.677 94.284 1.00 58.44 337 PRO A O 1
ATOM 2769 N N . VAL A 1 338 ? -40.779 10.475 95.954 1.00 58.84 338 VAL A N 1
ATOM 2770 C CA . VAL A 1 338 ? -39.820 9.365 95.850 1.00 58.84 338 VAL A CA 1
ATOM 2771 C C . VAL A 1 338 ? -39.977 8.585 94.538 1.00 58.84 338 VAL A C 1
ATOM 2773 O O . VAL A 1 338 ? -38.996 8.067 93.996 1.00 58.84 338 VAL A O 1
ATOM 2776 N N . LYS A 1 339 ? -41.195 8.509 93.989 1.00 58.25 339 LYS A N 1
ATOM 2777 C CA . LYS A 1 339 ? -41.456 7.790 92.729 1.00 58.25 339 LYS A CA 1
ATOM 2778 C C . LYS A 1 339 ? -40.975 8.576 91.508 1.00 58.25 339 LYS A C 1
ATOM 2780 O O . LYS A 1 339 ? -40.468 7.960 90.573 1.00 58.25 339 LYS A O 1
ATOM 2785 N N . LEU A 1 340 ? -41.052 9.908 91.554 1.00 59.97 340 LEU A N 1
ATOM 2786 C CA . LEU A 1 340 ? -40.592 10.794 90.479 1.00 59.97 340 LEU A CA 1
ATOM 2787 C C . LEU A 1 340 ? -39.063 10.716 90.311 1.00 59.97 340 LEU A C 1
ATOM 2789 O O . LEU A 1 340 ? -38.563 10.450 89.219 1.00 59.97 340 LEU A O 1
ATOM 2793 N N . LEU A 1 341 ? -38.329 10.785 91.427 1.00 65.69 341 LEU A N 1
ATOM 2794 C CA . LEU A 1 341 ? -36.865 10.684 91.452 1.00 65.69 341 LEU A CA 1
ATOM 2795 C C . LEU A 1 341 ? -36.349 9.327 90.929 1.00 65.69 341 LEU A C 1
ATOM 2797 O O . LEU A 1 341 ? -35.252 9.222 90.373 1.00 65.69 341 LEU A O 1
ATOM 2801 N N . LYS A 1 342 ? -37.129 8.254 91.115 1.00 68.06 342 LYS A N 1
ATOM 2802 C CA . LYS A 1 342 ? -36.779 6.909 90.636 1.00 68.06 342 LYS A CA 1
ATOM 2803 C C . LYS A 1 342 ? -36.915 6.793 89.115 1.00 68.06 342 LYS A C 1
ATOM 2805 O O . LYS A 1 342 ? -36.097 6.113 88.498 1.00 68.06 342 LYS A O 1
ATOM 2810 N N . ILE A 1 343 ? -37.902 7.471 88.532 1.00 68.44 343 ILE A N 1
ATOM 2811 C CA . ILE A 1 343 ? -38.123 7.520 87.082 1.00 68.44 343 ILE A CA 1
ATOM 2812 C C . ILE A 1 343 ? -37.036 8.368 86.411 1.00 68.44 343 ILE A C 1
ATOM 2814 O O . ILE A 1 343 ? -36.418 7.895 85.461 1.00 68.44 343 ILE A O 1
ATOM 2818 N N . GLU A 1 344 ? -36.700 9.542 86.955 1.00 66.12 344 GLU A N 1
ATOM 2819 C CA . GLU A 1 344 ? -35.605 10.382 86.434 1.00 66.12 344 GLU A CA 1
ATOM 2820 C C . GLU A 1 344 ? -34.258 9.644 86.420 1.00 66.12 344 GLU A C 1
ATOM 2822 O O . GLU A 1 344 ? -33.538 9.659 85.421 1.00 66.12 344 GLU A O 1
ATOM 2827 N N . LYS A 1 345 ? -33.934 8.908 87.494 1.00 73.44 345 LYS A N 1
ATOM 2828 C CA . LYS A 1 345 ? -32.712 8.086 87.547 1.00 73.44 345 LYS A CA 1
ATOM 2829 C C . LYS A 1 345 ? -32.696 6.953 86.520 1.00 73.44 345 LYS A C 1
ATOM 2831 O O . LYS A 1 345 ? -31.614 6.558 86.087 1.00 73.44 345 LYS A O 1
ATOM 2836 N N . GLN A 1 346 ? -33.849 6.393 86.160 1.00 69.19 346 GLN A N 1
ATOM 2837 C CA . GLN A 1 346 ? -33.918 5.368 85.117 1.00 69.19 346 GLN A CA 1
ATOM 2838 C C . GLN A 1 346 ? -33.813 5.976 83.718 1.00 69.19 346 GLN A C 1
ATOM 2840 O O . GLN A 1 346 ? -33.087 5.427 82.892 1.00 69.19 346 GLN A O 1
ATOM 2845 N N . LEU A 1 347 ? -34.434 7.131 83.481 1.00 70.19 347 LEU A N 1
ATOM 2846 C CA . LEU A 1 347 ? -34.343 7.843 82.208 1.00 70.19 347 LEU A CA 1
ATOM 2847 C C . LEU A 1 347 ? -32.895 8.256 81.897 1.00 70.19 347 LEU A C 1
ATOM 2849 O O . LEU A 1 347 ? -32.405 8.002 80.801 1.00 70.19 347 LEU A O 1
ATOM 2853 N N . ALA A 1 348 ? -32.171 8.784 82.892 1.00 68.56 348 ALA A N 1
ATOM 2854 C CA . ALA A 1 348 ? -30.762 9.155 82.747 1.00 68.56 348 ALA A CA 1
ATOM 2855 C C . ALA A 1 348 ? -29.856 7.955 82.400 1.00 68.56 348 ALA A C 1
ATOM 2857 O O . ALA A 1 348 ? -28.927 8.086 81.606 1.00 68.56 348 ALA A O 1
ATOM 2858 N N . ARG A 1 349 ? -30.143 6.764 82.949 1.00 69.12 349 ARG A N 1
ATOM 2859 C CA . ARG A 1 349 ? -29.403 5.527 82.629 1.00 69.12 349 ARG A CA 1
ATOM 2860 C C . ARG A 1 349 ? -29.693 5.017 81.221 1.00 69.12 349 ARG A C 1
ATOM 2862 O O . ARG A 1 349 ? -28.783 4.545 80.552 1.00 69.12 349 ARG A O 1
ATOM 2869 N N . VAL A 1 350 ? -30.949 5.087 80.781 1.00 64.62 350 VAL A N 1
ATOM 2870 C CA . VAL A 1 350 ? -31.330 4.688 79.418 1.00 64.62 350 VAL A CA 1
ATOM 2871 C C . VAL A 1 350 ? -30.715 5.645 78.396 1.00 64.62 350 VAL A C 1
ATOM 2873 O O . VAL A 1 350 ? -30.166 5.183 77.401 1.00 64.62 350 VAL A O 1
ATOM 2876 N N . SER A 1 351 ? -30.717 6.951 78.682 1.00 70.94 351 SER A N 1
ATOM 2877 C CA . SER A 1 351 ? -30.098 7.957 77.815 1.00 70.94 351 SER A CA 1
ATOM 2878 C C . SER A 1 351 ? -28.593 7.719 77.643 1.00 70.94 351 SER A C 1
ATOM 2880 O O . SER A 1 351 ? -28.113 7.730 76.514 1.00 70.94 351 SER A O 1
ATOM 2882 N N . SER A 1 352 ? -27.856 7.411 78.722 1.00 73.81 352 SER A N 1
ATOM 2883 C CA . SER A 1 352 ? -26.409 7.163 78.611 1.00 73.81 352 SER A CA 1
ATOM 2884 C C . SER A 1 352 ? -26.078 5.864 77.867 1.00 73.81 352 SER A C 1
ATOM 2886 O O . SER A 1 352 ? -25.088 5.808 77.147 1.00 73.81 352 SER A O 1
ATOM 2888 N N . LEU A 1 353 ? -26.898 4.816 78.015 1.00 72.94 353 LEU A N 1
ATOM 2889 C CA . LEU A 1 353 ? -26.690 3.536 77.326 1.00 72.94 353 LEU A CA 1
ATOM 2890 C C . LEU A 1 353 ? -26.924 3.632 75.813 1.00 72.94 353 LEU A C 1
ATOM 2892 O O . LEU A 1 353 ? -26.242 2.953 75.046 1.00 72.94 353 LEU A O 1
ATOM 2896 N N . ILE A 1 354 ? -27.885 4.454 75.381 1.00 70.94 354 ILE A N 1
ATOM 2897 C CA . ILE A 1 354 ? -28.156 4.690 73.956 1.00 70.94 354 ILE A CA 1
ATOM 2898 C C . ILE A 1 354 ? -26.999 5.471 73.326 1.00 70.94 354 ILE A C 1
ATOM 2900 O O . ILE A 1 354 ? -26.464 5.044 72.304 1.00 70.94 354 ILE A O 1
ATOM 2904 N N . GLU A 1 355 ? -26.561 6.549 73.977 1.00 77.25 355 GLU A N 1
ATOM 2905 C CA . GLU A 1 355 ? -25.470 7.403 73.498 1.00 77.25 355 GLU A CA 1
ATOM 2906 C C . GLU A 1 355 ? -24.140 6.625 73.399 1.00 77.25 355 GLU A C 1
ATOM 2908 O O . GLU A 1 355 ? -23.425 6.711 72.399 1.00 77.25 355 GLU A O 1
ATOM 2913 N N . GLU A 1 356 ? -23.844 5.756 74.373 1.00 74.62 356 GLU A N 1
ATOM 2914 C CA . GLU A 1 356 ? -22.658 4.888 74.355 1.00 74.62 356 GLU A CA 1
ATOM 2915 C C . GLU A 1 356 ? -22.715 3.821 73.241 1.00 74.62 356 GLU A C 1
ATOM 2917 O O . GLU A 1 356 ? -21.707 3.537 72.582 1.00 74.62 356 GLU A O 1
ATOM 2922 N N . ALA A 1 357 ? -23.892 3.241 72.977 1.00 75.19 357 ALA A N 1
ATOM 2923 C CA . ALA A 1 357 ? -24.070 2.248 71.917 1.00 75.19 357 ALA A CA 1
ATOM 2924 C C . ALA A 1 357 ? -23.960 2.858 70.507 1.00 75.19 357 ALA A C 1
ATOM 2926 O O . ALA A 1 357 ? -23.409 2.219 69.603 1.00 75.19 357 ALA A O 1
ATOM 2927 N N . GLU A 1 358 ? -24.456 4.082 70.313 1.00 79.81 358 GLU A N 1
ATOM 2928 C CA . GLU A 1 358 ? -24.324 4.828 69.057 1.00 79.81 358 GLU A CA 1
ATOM 2929 C C . GLU A 1 358 ? -22.874 5.245 68.804 1.00 79.81 358 GLU A C 1
ATOM 2931 O O . GLU A 1 358 ? -22.346 4.978 67.720 1.00 79.81 358 GLU A O 1
ATOM 2936 N N . LEU A 1 359 ? -22.186 5.771 69.825 1.00 80.19 359 LEU A N 1
ATOM 2937 C CA . LEU A 1 359 ? -20.759 6.093 69.743 1.00 80.19 359 LEU A CA 1
ATOM 2938 C C . LEU A 1 359 ? -19.915 4.864 69.395 1.00 80.19 359 LEU A C 1
ATOM 2940 O O . LEU A 1 359 ? -19.004 4.952 68.574 1.00 80.19 359 LEU A O 1
ATOM 2944 N N . LYS A 1 360 ? -20.231 3.692 69.958 1.00 86.31 360 LYS A N 1
ATOM 2945 C CA . LYS A 1 360 ? -19.510 2.450 69.653 1.00 86.31 360 LYS A CA 1
ATOM 2946 C C . LYS A 1 360 ? -19.701 1.999 68.202 1.00 86.31 360 LYS A C 1
ATOM 2948 O O . LYS A 1 360 ? -18.733 1.572 67.574 1.00 86.31 360 LYS A O 1
ATOM 2953 N N . LYS A 1 361 ? -20.919 2.105 67.657 1.00 86.00 361 LYS A N 1
ATOM 2954 C CA . LYS A 1 361 ? -21.194 1.784 66.245 1.00 86.00 361 LYS A CA 1
ATOM 2955 C C . LYS A 1 361 ? -20.486 2.749 65.297 1.00 86.00 361 LYS A C 1
ATOM 2957 O O . LYS A 1 361 ? -19.902 2.306 64.311 1.00 86.00 361 LYS A O 1
ATOM 2962 N N . GLU A 1 362 ? -20.506 4.041 65.609 1.00 81.75 362 GLU A N 1
ATOM 2963 C CA . GLU A 1 362 ? -19.837 5.054 64.795 1.00 81.75 362 GLU A CA 1
ATOM 2964 C C . GLU A 1 362 ? -18.312 4.876 64.811 1.00 81.75 362 GLU A C 1
ATOM 2966 O O . GLU A 1 362 ? -17.663 4.983 63.773 1.00 81.75 362 GLU A O 1
ATOM 2971 N N . ASN A 1 363 ? -17.737 4.496 65.955 1.00 85.94 363 ASN A N 1
ATOM 2972 C CA . ASN A 1 363 ? -16.301 4.248 66.070 1.00 85.94 363 ASN A CA 1
ATOM 2973 C C . ASN A 1 363 ? -15.843 3.033 65.233 1.00 85.94 363 ASN A C 1
ATOM 2975 O O . ASN A 1 363 ? -14.800 3.091 64.583 1.00 85.94 363 ASN A O 1
ATOM 2979 N N . GLU A 1 364 ? -16.634 1.953 65.176 1.00 89.94 364 GLU A N 1
ATOM 2980 C CA . GLU A 1 364 ? -16.352 0.812 64.283 1.00 89.94 364 GLU A CA 1
ATOM 2981 C C . GLU A 1 364 ? -16.478 1.196 62.799 1.00 89.94 364 GLU A C 1
ATOM 2983 O O . GLU A 1 364 ? -15.624 0.827 61.990 1.00 89.94 364 GLU A O 1
ATOM 2988 N N . ARG A 1 365 ? -17.479 2.012 62.436 1.00 91.94 365 ARG A N 1
ATOM 2989 C CA . ARG A 1 365 ? -17.635 2.535 61.067 1.00 91.94 365 ARG A CA 1
ATOM 2990 C C . ARG A 1 365 ? -16.424 3.366 60.636 1.00 91.94 365 ARG A C 1
ATOM 2992 O O . ARG A 1 365 ? -15.895 3.157 59.544 1.00 91.94 365 ARG A O 1
ATOM 2999 N N . LEU A 1 366 ? -15.951 4.262 61.503 1.00 90.88 366 LEU A N 1
ATOM 3000 C CA . LEU A 1 366 ? -14.763 5.087 61.258 1.00 90.88 366 LEU A CA 1
ATOM 3001 C C . LEU A 1 366 ? -13.491 4.241 61.123 1.00 90.88 366 LEU A C 1
ATOM 3003 O O . LEU A 1 366 ? -12.616 4.551 60.311 1.00 90.88 366 LEU A O 1
ATOM 3007 N N . LYS A 1 367 ? -13.386 3.151 61.885 1.00 91.88 367 LYS A N 1
ATOM 3008 C CA . LYS A 1 367 ? -12.252 2.224 61.816 1.00 91.88 367 LYS A CA 1
ATOM 3009 C C . LYS A 1 367 ? -12.186 1.501 60.471 1.00 91.88 367 LYS A C 1
ATOM 3011 O O . LYS A 1 367 ? -11.092 1.331 59.934 1.00 91.88 367 LYS A O 1
ATOM 3016 N N . GLU A 1 368 ? -13.332 1.118 59.916 1.00 89.69 368 GLU A N 1
ATOM 3017 C CA . GLU A 1 368 ? -13.401 0.470 58.605 1.00 89.69 368 GLU A CA 1
ATOM 3018 C C . GLU A 1 368 ? -13.136 1.465 57.465 1.00 89.69 368 GLU A C 1
ATOM 3020 O O . GLU A 1 368 ? -12.303 1.195 56.601 1.00 89.69 368 GLU A O 1
ATOM 3025 N N . GLN A 1 369 ? -13.710 2.674 57.534 1.00 89.50 369 GLN A N 1
ATOM 3026 C CA . GLN A 1 369 ? -13.401 3.755 56.585 1.00 89.50 369 GLN A CA 1
ATOM 3027 C C . GLN A 1 369 ? -11.909 4.113 56.571 1.00 89.50 369 GLN A C 1
ATOM 3029 O O . GLN A 1 369 ? -11.340 4.377 55.512 1.00 89.50 369 GLN A O 1
ATOM 3034 N N . LYS A 1 370 ? -11.247 4.090 57.736 1.00 92.38 370 LYS A N 1
ATOM 3035 C CA . LYS A 1 370 ? -9.801 4.318 57.831 1.00 92.38 370 LYS A CA 1
ATOM 3036 C C . LYS A 1 370 ? -9.004 3.258 57.064 1.00 92.38 370 LYS A C 1
ATOM 3038 O O . LYS A 1 370 ? -8.077 3.624 56.346 1.00 92.38 370 LYS A O 1
ATOM 3043 N N . LYS A 1 371 ? -9.360 1.972 57.187 1.00 92.94 371 LYS A N 1
ATOM 3044 C CA . LYS A 1 371 ? -8.688 0.891 56.443 1.00 92.94 371 LYS A CA 1
ATOM 3045 C C . LYS A 1 371 ? -8.878 1.039 54.935 1.00 92.94 371 LYS A C 1
ATOM 3047 O O . LYS A 1 371 ? -7.926 0.852 54.183 1.00 92.94 371 LYS A O 1
ATOM 3052 N N . GLU A 1 372 ? -10.085 1.390 54.500 1.00 91.50 372 GLU A N 1
ATOM 3053 C CA . GLU A 1 372 ? -10.393 1.587 53.081 1.00 91.50 372 GLU A CA 1
ATOM 3054 C C . GLU A 1 372 ? -9.583 2.751 52.486 1.00 91.50 372 GLU A C 1
ATOM 3056 O O . GLU A 1 372 ? -8.975 2.619 51.422 1.00 91.50 372 GLU A O 1
ATOM 3061 N N . LEU A 1 373 ? -9.480 3.866 53.219 1.00 91.00 373 LEU A N 1
ATOM 3062 C CA . LEU A 1 373 ? -8.621 4.998 52.860 1.00 91.00 373 LEU A CA 1
ATOM 3063 C C . LEU A 1 373 ? -7.144 4.608 52.763 1.00 91.00 373 LEU A C 1
ATOM 3065 O O . LEU A 1 373 ? -6.455 5.035 51.838 1.00 91.00 373 LEU A O 1
ATOM 3069 N N . GLU A 1 374 ? -6.655 3.790 53.691 1.00 93.06 374 GLU A N 1
ATOM 3070 C CA . GLU A 1 374 ? -5.266 3.333 53.708 1.00 93.06 374 GLU A CA 1
ATOM 3071 C C . GLU A 1 374 ? -4.953 2.423 52.505 1.00 93.06 374 GLU A C 1
ATOM 3073 O O . GLU A 1 374 ? -3.917 2.590 51.854 1.00 93.06 374 GLU A O 1
ATOM 3078 N N . ALA A 1 375 ? -5.889 1.545 52.127 1.00 92.75 375 ALA A N 1
ATOM 3079 C CA . ALA A 1 375 ? -5.792 0.725 50.919 1.00 92.75 375 ALA A CA 1
ATOM 3080 C C . ALA A 1 375 ? -5.813 1.572 49.633 1.00 92.75 375 ALA A C 1
ATOM 3082 O O . ALA A 1 375 ? -4.973 1.378 48.747 1.00 92.75 375 ALA A O 1
ATOM 3083 N N . MET A 1 376 ? -6.709 2.563 49.543 1.00 89.06 376 MET A N 1
ATOM 3084 C CA . MET A 1 376 ? -6.740 3.503 48.415 1.00 89.06 376 MET A CA 1
ATOM 3085 C C . MET A 1 376 ? -5.428 4.280 48.283 1.00 89.06 376 MET A C 1
ATOM 3087 O O . MET A 1 376 ? -4.923 4.464 47.176 1.00 89.06 376 MET A O 1
ATOM 3091 N N . LEU A 1 377 ? -4.839 4.702 49.403 1.00 93.00 377 LEU A N 1
ATOM 3092 C CA . LEU A 1 377 ? -3.598 5.471 49.412 1.00 93.00 377 LEU A CA 1
ATOM 3093 C C . LEU A 1 377 ? -2.405 4.633 48.924 1.00 93.00 377 LEU A C 1
ATOM 3095 O O . LEU A 1 377 ? -1.562 5.136 48.180 1.00 93.00 377 LEU A O 1
ATOM 3099 N N . GLN A 1 378 ? -2.359 3.342 49.265 1.00 92.88 378 GLN A N 1
ATOM 3100 C CA . GLN A 1 378 ? -1.366 2.415 48.711 1.00 92.88 378 GLN A CA 1
ATOM 3101 C C . GLN A 1 378 ? -1.571 2.166 47.211 1.00 92.88 378 GLN A C 1
ATOM 3103 O O . GLN A 1 378 ? -0.600 2.172 46.454 1.00 92.88 378 GLN A O 1
ATOM 3108 N N . SER A 1 379 ? -2.818 1.985 46.766 1.00 91.75 379 SER A N 1
ATOM 3109 C CA . SER A 1 379 ? -3.130 1.819 45.341 1.00 91.75 379 SER A CA 1
ATOM 3110 C C . SER A 1 379 ? -2.741 3.055 44.528 1.00 91.75 379 SER A C 1
ATOM 3112 O O . SER A 1 379 ? -2.180 2.928 43.441 1.00 91.75 379 SER A O 1
ATOM 3114 N N . LYS A 1 380 ? -2.983 4.256 45.068 1.00 92.81 380 LYS A N 1
ATOM 3115 C CA . LYS A 1 380 ? -2.601 5.521 44.437 1.00 92.81 380 LYS A CA 1
ATOM 3116 C C . LYS A 1 380 ? -1.087 5.620 44.229 1.00 92.81 380 LYS A C 1
ATOM 3118 O O . LYS A 1 380 ? -0.663 5.955 43.130 1.00 92.81 380 LYS A O 1
ATOM 3123 N N . LYS A 1 381 ? -0.281 5.267 45.238 1.00 94.38 381 LYS A N 1
ATOM 3124 C CA . LYS A 1 381 ? 1.189 5.276 45.121 1.00 94.38 381 LYS A CA 1
ATOM 3125 C C . LYS A 1 381 ? 1.696 4.359 44.005 1.00 94.38 381 LYS A C 1
ATOM 3127 O O . LYS A 1 381 ? 2.574 4.754 43.250 1.00 94.38 381 LYS A O 1
ATOM 3132 N N . LYS A 1 382 ? 1.117 3.159 43.867 1.00 93.88 382 LYS A N 1
ATOM 3133 C CA . LYS A 1 382 ? 1.474 2.233 42.777 1.00 93.88 382 LYS A CA 1
ATOM 3134 C C . LYS A 1 382 ? 1.143 2.807 41.400 1.00 93.88 382 LYS A C 1
ATOM 3136 O O . LYS A 1 382 ? 1.914 2.629 40.465 1.00 93.88 382 LYS A O 1
ATOM 3141 N N . LEU A 1 383 ? 0.004 3.489 41.273 1.00 90.44 383 LEU A N 1
ATOM 3142 C CA . LEU A 1 383 ? -0.379 4.148 40.023 1.00 90.44 383 LEU A CA 1
ATOM 3143 C C . LEU A 1 383 ? 0.546 5.324 39.687 1.00 90.44 383 LEU A C 1
ATOM 3145 O O . LEU A 1 383 ? 0.930 5.466 38.532 1.00 90.44 383 LEU A O 1
ATOM 3149 N N . GLU A 1 384 ? 0.941 6.132 40.674 1.00 90.06 384 GLU A N 1
ATOM 3150 C CA . GLU A 1 384 ? 1.905 7.227 40.475 1.00 90.06 384 GLU A CA 1
ATOM 3151 C C . GLU A 1 384 ? 3.254 6.706 39.952 1.00 90.06 384 GLU A C 1
ATOM 3153 O O . GLU A 1 384 ? 3.773 7.240 38.974 1.00 90.06 384 GLU A O 1
ATOM 3158 N N . GLU A 1 385 ? 3.771 5.614 40.520 1.00 94.38 385 GLU A N 1
ATOM 3159 C CA . GLU A 1 385 ? 5.019 4.985 40.065 1.00 94.38 385 GLU A CA 1
ATOM 3160 C C . GLU A 1 385 ? 4.910 4.433 38.631 1.00 94.38 385 GLU A C 1
ATOM 3162 O O . GLU A 1 385 ? 5.817 4.605 37.814 1.00 94.38 385 GLU A O 1
ATOM 3167 N N . GLN A 1 386 ? 3.772 3.823 38.276 1.00 89.25 386 GLN A N 1
ATOM 3168 C CA . GLN A 1 386 ? 3.522 3.368 36.902 1.00 89.25 386 GLN A CA 1
ATOM 3169 C C . GLN A 1 386 ? 3.477 4.530 35.904 1.00 89.25 386 GLN A C 1
ATOM 3171 O O . GLN A 1 386 ? 4.031 4.417 34.809 1.00 89.25 386 GLN A O 1
ATOM 3176 N N . VAL A 1 387 ? 2.837 5.643 36.272 1.00 89.56 387 VAL A N 1
ATOM 3177 C CA . VAL A 1 387 ? 2.771 6.847 35.434 1.00 89.56 387 VAL A CA 1
ATOM 3178 C C . VAL A 1 387 ? 4.161 7.446 35.236 1.00 89.56 387 VAL A C 1
ATOM 3180 O O . VAL A 1 387 ? 4.504 7.815 34.113 1.00 89.56 387 VAL A O 1
ATOM 3183 N N . GLU A 1 388 ? 4.987 7.503 36.281 1.00 94.00 388 GLU A N 1
ATOM 3184 C CA . GLU A 1 388 ? 6.358 8.006 36.173 1.00 94.00 388 GLU A CA 1
ATOM 3185 C C . GLU A 1 388 ? 7.206 7.140 35.229 1.00 94.00 388 GLU A C 1
ATOM 3187 O O . GLU A 1 388 ? 7.874 7.667 34.338 1.00 94.00 388 GLU A O 1
ATOM 3192 N N . ASN A 1 389 ? 7.124 5.812 35.352 1.00 93.19 389 ASN A N 1
ATOM 3193 C CA . ASN A 1 389 ? 7.842 4.893 34.466 1.00 93.19 389 ASN A CA 1
ATOM 3194 C C . ASN A 1 389 ? 7.394 5.036 33.006 1.00 93.19 389 ASN A C 1
ATOM 3196 O O . ASN A 1 389 ? 8.229 5.153 32.111 1.00 93.19 389 ASN A O 1
ATOM 3200 N N . LYS A 1 390 ? 6.081 5.121 32.759 1.00 91.94 390 LYS A N 1
ATOM 3201 C CA . LYS A 1 390 ? 5.542 5.355 31.409 1.00 91.94 390 LYS A CA 1
ATOM 3202 C C . LYS A 1 390 ? 5.939 6.715 30.841 1.00 91.94 390 LYS A C 1
ATOM 3204 O O . LYS A 1 390 ? 6.114 6.848 29.632 1.00 91.94 390 LYS A O 1
ATOM 3209 N N . THR A 1 391 ? 6.104 7.720 31.696 1.00 92.19 391 THR A N 1
ATOM 3210 C CA . THR A 1 391 ? 6.585 9.043 31.282 1.00 92.19 391 THR A CA 1
ATOM 3211 C C . THR A 1 391 ? 8.038 8.969 30.808 1.00 92.19 391 THR A C 1
ATOM 3213 O O . THR A 1 391 ? 8.338 9.484 29.734 1.00 92.19 391 THR A O 1
ATOM 3216 N N . LYS A 1 392 ? 8.909 8.246 31.527 1.00 93.75 392 LYS A N 1
ATOM 3217 C CA . LYS A 1 392 ? 10.310 8.016 31.122 1.00 93.75 392 LYS A CA 1
ATOM 3218 C C . LYS A 1 392 ? 10.414 7.252 29.797 1.00 93.75 392 LYS A C 1
ATOM 3220 O O . LYS A 1 392 ? 11.138 7.685 28.906 1.00 93.75 392 LYS A O 1
ATOM 3225 N N . GLU A 1 393 ? 9.633 6.183 29.619 1.00 92.31 393 GLU A N 1
ATOM 3226 C CA . GLU A 1 393 ? 9.577 5.439 28.345 1.00 92.31 393 GLU A CA 1
ATOM 3227 C C . GLU A 1 393 ? 9.169 6.345 27.166 1.00 92.31 393 GLU A C 1
ATOM 3229 O O . GLU A 1 393 ? 9.750 6.275 26.081 1.00 92.31 393 GLU A O 1
ATOM 3234 N N . ASN A 1 394 ? 8.198 7.241 27.369 1.00 87.31 394 ASN A N 1
ATOM 3235 C CA . ASN A 1 394 ? 7.778 8.191 26.336 1.00 87.31 394 ASN A CA 1
ATOM 3236 C C . ASN A 1 394 ? 8.871 9.214 25.986 1.00 87.31 394 ASN A C 1
ATOM 3238 O O . ASN A 1 394 ? 9.005 9.589 24.818 1.00 87.31 394 ASN A O 1
ATOM 3242 N N . GLU A 1 395 ? 9.651 9.673 26.966 1.00 94.19 395 GLU A N 1
ATOM 3243 C CA . GLU A 1 395 ? 10.788 10.570 26.730 1.00 94.19 395 GLU A CA 1
ATOM 3244 C C . GLU A 1 395 ? 11.882 9.883 25.898 1.00 94.19 395 GLU A C 1
ATOM 3246 O O . GLU A 1 395 ? 12.389 10.474 24.939 1.00 94.19 395 GLU A O 1
ATOM 3251 N N . GLU A 1 396 ? 12.189 8.617 26.191 1.00 94.25 396 GLU A N 1
ATOM 3252 C CA . GLU A 1 396 ? 13.144 7.812 25.419 1.00 94.25 396 GLU A CA 1
ATOM 3253 C C . GLU A 1 396 ? 12.679 7.597 23.971 1.00 94.25 396 GLU A C 1
ATOM 3255 O O . GLU A 1 396 ? 13.445 7.815 23.027 1.00 94.25 396 GLU A O 1
ATOM 3260 N N . LEU A 1 397 ? 11.403 7.247 23.770 1.00 91.69 397 LEU A N 1
ATOM 3261 C CA . LEU A 1 397 ? 10.821 7.100 22.432 1.00 91.69 397 LEU A CA 1
ATOM 3262 C C . LEU A 1 397 ? 10.848 8.416 21.642 1.00 91.69 397 LEU A C 1
ATOM 3264 O O . LEU A 1 397 ? 11.129 8.416 20.441 1.00 91.69 397 LEU A O 1
ATOM 3268 N N . SER A 1 398 ? 10.600 9.544 22.309 1.00 92.94 398 SER A N 1
ATOM 3269 C CA . SER A 1 398 ? 10.674 10.878 21.704 1.00 92.94 398 SER A CA 1
ATOM 3270 C C . SER A 1 398 ? 12.095 11.217 21.231 1.00 92.94 398 SER A C 1
ATOM 3272 O O . SER A 1 398 ? 12.284 11.709 20.113 1.00 92.94 398 SER A O 1
ATOM 3274 N N . LEU A 1 399 ? 13.114 10.890 22.035 1.00 93.44 399 LEU A N 1
ATOM 3275 C CA . LEU A 1 399 ? 14.520 11.056 21.657 1.00 93.44 399 LEU A CA 1
ATOM 3276 C C . LEU A 1 399 ? 14.900 10.181 20.456 1.00 93.44 399 LEU A C 1
ATOM 3278 O O . LEU A 1 399 ? 15.518 10.682 19.512 1.00 93.44 399 LEU A O 1
ATOM 3282 N N . LEU A 1 400 ? 14.479 8.913 20.446 1.00 92.12 400 LEU A N 1
ATOM 3283 C CA . LEU A 1 400 ? 14.738 7.998 19.334 1.00 92.12 400 LEU A CA 1
ATOM 3284 C C . LEU A 1 400 ? 14.080 8.487 18.034 1.00 92.12 400 LEU A C 1
ATOM 3286 O O . LEU A 1 400 ? 14.708 8.474 16.975 1.00 92.12 400 LEU A O 1
ATOM 3290 N N . LEU A 1 401 ? 12.834 8.965 18.102 1.00 88.62 401 LEU A N 1
ATOM 3291 C CA . LEU A 1 401 ? 12.139 9.552 16.952 1.00 88.62 401 LEU A CA 1
ATOM 3292 C C . LEU A 1 401 ? 12.890 10.762 16.395 1.00 88.62 401 LEU A C 1
ATOM 3294 O O . LEU A 1 401 ? 13.054 10.883 15.179 1.00 88.62 401 LEU A O 1
ATOM 3298 N N . LYS A 1 402 ? 13.394 11.634 17.272 1.00 94.12 402 LYS A N 1
ATOM 3299 C CA . LYS A 1 402 ? 14.194 12.794 16.869 1.00 94.12 402 LYS A CA 1
ATOM 3300 C C . LYS A 1 402 ? 15.480 12.375 16.152 1.00 94.12 402 LYS A C 1
ATOM 3302 O O . LYS A 1 402 ? 15.807 12.938 15.110 1.00 94.12 402 LYS A O 1
ATOM 3307 N N . GLU A 1 403 ? 16.180 11.361 16.657 1.00 94.88 403 GLU A N 1
ATOM 3308 C CA . GLU A 1 403 ? 17.380 10.817 16.011 1.00 94.88 403 GLU A CA 1
ATOM 3309 C C . GLU A 1 403 ? 17.071 10.238 14.620 1.00 94.88 403 GLU A C 1
ATOM 3311 O O . GLU A 1 403 ? 17.765 10.536 13.643 1.00 94.88 403 GLU A O 1
ATOM 3316 N N . LYS A 1 404 ? 15.996 9.446 14.502 1.00 94.00 404 LYS A N 1
ATOM 3317 C CA . LYS A 1 404 ? 15.570 8.864 13.220 1.00 94.00 404 LYS A CA 1
ATOM 3318 C C . LYS A 1 404 ? 15.189 9.940 12.206 1.00 94.00 404 LYS A C 1
ATOM 3320 O O . LYS A 1 404 ? 15.584 9.822 11.048 1.00 94.00 404 LYS A O 1
ATOM 3325 N N . ASN A 1 405 ? 14.499 10.997 12.634 1.00 92.25 405 ASN A N 1
ATOM 3326 C CA . ASN A 1 405 ? 14.146 12.121 11.766 1.00 92.25 405 ASN A CA 1
ATOM 3327 C C . ASN A 1 405 ? 15.388 12.845 11.237 1.00 92.25 405 ASN A C 1
ATOM 3329 O O . ASN A 1 405 ? 15.499 13.035 10.029 1.00 92.25 405 ASN A O 1
ATOM 3333 N N . ASN A 1 406 ? 16.369 13.139 12.096 1.00 94.44 406 ASN A N 1
ATOM 3334 C CA . ASN A 1 406 ? 17.635 13.743 11.661 1.00 94.44 406 ASN A CA 1
ATOM 3335 C C . ASN A 1 406 ? 18.372 12.849 10.642 1.00 94.44 406 ASN A C 1
ATOM 3337 O O . ASN A 1 406 ? 18.965 13.326 9.671 1.00 94.44 406 ASN A O 1
ATOM 3341 N N . LYS A 1 407 ? 18.324 11.523 10.825 1.00 94.81 407 LYS A N 1
ATOM 3342 C CA . LYS A 1 407 ? 18.915 10.572 9.873 1.00 94.81 407 LYS A CA 1
ATOM 3343 C C . LYS A 1 407 ? 18.185 10.561 8.525 1.00 94.81 407 LYS A C 1
ATOM 3345 O O . LYS A 1 407 ? 18.825 10.452 7.484 1.00 94.81 407 LYS A O 1
ATOM 3350 N N . ILE A 1 408 ? 16.860 10.669 8.526 1.00 89.62 408 ILE A N 1
ATOM 3351 C CA . ILE A 1 408 ? 16.071 10.770 7.291 1.00 89.62 408 ILE A CA 1
ATOM 3352 C C . ILE A 1 408 ? 16.394 12.076 6.561 1.00 89.62 408 ILE A C 1
ATOM 3354 O O . ILE A 1 408 ? 16.602 12.052 5.350 1.00 89.62 408 ILE A O 1
ATOM 3358 N N . GLU A 1 409 ? 16.496 13.191 7.281 1.00 93.62 409 GLU A N 1
ATOM 3359 C CA . GLU A 1 409 ? 16.817 14.501 6.706 1.00 93.62 409 GLU A CA 1
ATOM 3360 C C . GLU A 1 409 ? 18.199 14.503 6.037 1.00 93.62 409 GLU A C 1
ATOM 3362 O O . GLU A 1 409 ? 18.325 14.875 4.871 1.00 93.62 409 GLU A O 1
ATOM 3367 N N . THR A 1 410 ? 19.216 13.965 6.715 1.00 92.00 410 THR A N 1
ATOM 3368 C CA . THR A 1 410 ? 20.574 13.841 6.150 1.00 92.00 410 THR A CA 1
ATOM 3369 C C . THR A 1 410 ? 20.635 12.921 4.927 1.00 92.00 410 THR A C 1
ATOM 3371 O O . THR A 1 410 ? 21.317 13.238 3.953 1.00 92.00 410 THR A O 1
ATOM 3374 N N . MET A 1 411 ? 19.910 11.795 4.927 1.00 90.06 411 MET A N 1
ATOM 3375 C CA . MET A 1 411 ? 19.815 10.938 3.735 1.00 90.06 411 MET A CA 1
ATOM 3376 C C . MET A 1 411 ? 19.068 11.625 2.587 1.00 90.06 411 MET A C 1
ATOM 3378 O O . MET A 1 411 ? 19.430 11.437 1.429 1.00 90.06 411 MET A O 1
ATOM 3382 N N . THR A 1 412 ? 18.048 12.428 2.895 1.00 91.12 412 THR A N 1
ATOM 3383 C CA . THR A 1 412 ? 17.271 13.167 1.891 1.00 91.12 412 THR A CA 1
AT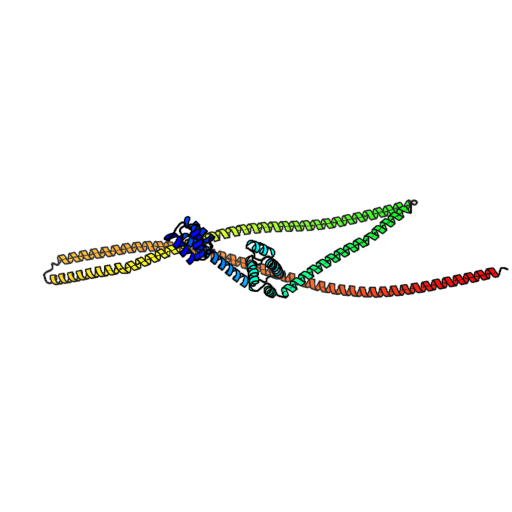OM 3384 C C . THR A 1 412 ? 18.139 14.213 1.201 1.00 91.12 412 THR A C 1
ATOM 3386 O O . THR A 1 412 ? 18.215 14.207 -0.024 1.00 91.12 412 THR A O 1
ATOM 3389 N N . GLN A 1 413 ? 18.884 15.015 1.967 1.00 92.38 413 GLN A N 1
ATOM 3390 C CA . GLN A 1 413 ? 19.834 15.993 1.421 1.00 92.38 413 GLN A CA 1
ATOM 3391 C C . GLN A 1 413 ? 20.889 15.326 0.530 1.00 92.38 413 GLN A C 1
ATOM 3393 O O . GLN A 1 413 ? 21.114 15.759 -0.596 1.00 92.38 413 GLN A O 1
ATOM 3398 N N . ARG A 1 414 ? 21.469 14.203 0.976 1.00 93.62 414 ARG A N 1
ATOM 3399 C CA . ARG A 1 414 ? 22.441 13.447 0.171 1.00 93.62 414 ARG A CA 1
ATOM 3400 C C . ARG A 1 414 ? 21.854 12.977 -1.164 1.00 93.62 414 ARG A C 1
ATOM 3402 O O . ARG A 1 414 ? 22.527 13.033 -2.188 1.00 93.62 414 ARG A O 1
ATOM 3409 N N . ASN A 1 415 ? 20.610 12.500 -1.160 1.00 87.25 415 ASN A N 1
ATOM 3410 C CA . ASN A 1 415 ? 19.941 12.044 -2.378 1.00 87.25 415 ASN A CA 1
ATOM 3411 C C . ASN A 1 415 ? 19.643 13.206 -3.338 1.00 87.25 415 ASN A C 1
ATOM 3413 O O . ASN A 1 415 ? 19.721 13.028 -4.555 1.00 87.25 415 ASN A O 1
ATOM 3417 N N . GLU A 1 416 ? 19.307 14.384 -2.809 1.00 90.69 416 GLU A N 1
ATOM 3418 C CA . GLU A 1 416 ? 19.114 15.602 -3.601 1.00 90.69 416 GLU A CA 1
ATOM 3419 C C . GLU A 1 416 ? 20.425 16.054 -4.255 1.00 90.69 416 GLU A C 1
ATOM 3421 O O . GLU A 1 416 ? 20.438 16.316 -5.459 1.00 90.69 416 GLU A O 1
ATOM 3426 N N . GLU A 1 417 ? 21.534 16.050 -3.509 1.00 93.31 417 GLU A N 1
ATOM 3427 C CA . GLU A 1 417 ? 22.876 16.354 -4.024 1.00 93.31 417 GLU A CA 1
ATOM 3428 C C . GLU A 1 417 ? 23.293 15.378 -5.132 1.00 93.31 417 GLU A C 1
ATOM 3430 O O . GLU A 1 417 ? 23.656 15.803 -6.229 1.00 93.31 417 GLU A O 1
ATOM 3435 N N . GLN A 1 418 ? 23.155 14.068 -4.900 1.00 90.44 418 GLN A N 1
ATOM 3436 C CA . GLN A 1 418 ? 23.466 13.045 -5.907 1.00 90.44 418 GLN A CA 1
ATOM 3437 C C . GLN A 1 418 ? 22.591 13.178 -7.159 1.00 90.44 418 GLN A C 1
ATOM 3439 O O . GLN A 1 418 ? 23.052 12.979 -8.283 1.00 90.44 418 GLN A O 1
ATOM 3444 N N . SER A 1 419 ? 21.318 13.537 -6.984 1.00 85.94 419 SER A N 1
ATOM 3445 C CA . SER A 1 419 ? 20.410 13.769 -8.107 1.00 85.94 419 SER A CA 1
ATOM 3446 C C . SER A 1 419 ? 20.790 15.018 -8.904 1.00 85.94 419 SER A C 1
ATOM 3448 O O . SER A 1 419 ? 20.640 15.023 -10.127 1.00 85.94 419 SER A O 1
ATOM 3450 N N . ALA A 1 420 ? 21.269 16.074 -8.240 1.00 91.44 420 ALA A N 1
ATOM 3451 C CA . ALA A 1 420 ? 21.762 17.278 -8.900 1.00 91.44 420 ALA A CA 1
ATOM 3452 C C . ALA A 1 420 ? 23.035 16.988 -9.712 1.00 91.44 420 ALA A C 1
ATOM 3454 O O . ALA A 1 420 ? 23.099 17.359 -10.883 1.00 91.44 420 ALA A O 1
ATOM 3455 N N . GLU A 1 421 ? 23.980 16.241 -9.138 1.00 93.75 421 GLU A N 1
ATOM 3456 C CA . GLU A 1 421 ? 25.216 15.829 -9.814 1.00 93.75 421 GLU A CA 1
ATOM 3457 C C . GLU A 1 421 ? 24.928 14.976 -11.061 1.00 93.75 421 GLU A C 1
ATOM 3459 O O . GLU A 1 421 ? 25.454 15.240 -12.143 1.00 93.75 421 GLU A O 1
ATOM 3464 N N . LEU A 1 422 ? 24.015 14.002 -10.963 1.00 89.81 422 LEU A N 1
ATOM 3465 C CA . LEU A 1 422 ? 23.605 13.189 -12.115 1.00 89.81 422 LEU A CA 1
ATOM 3466 C C . LEU A 1 422 ? 22.949 14.023 -13.222 1.00 89.81 422 LEU A C 1
ATOM 3468 O O . LEU A 1 422 ? 23.179 13.767 -14.404 1.00 89.81 422 LEU A O 1
ATOM 3472 N N . ARG A 1 423 ? 22.137 15.029 -12.870 1.00 89.81 423 ARG A N 1
ATOM 3473 C CA . ARG A 1 423 ? 21.541 15.937 -13.865 1.00 89.81 423 ARG A CA 1
ATOM 3474 C C . ARG A 1 423 ? 22.607 16.735 -14.603 1.00 89.81 423 ARG A C 1
ATOM 3476 O O . ARG A 1 423 ? 22.498 16.884 -15.818 1.00 89.81 423 ARG A O 1
ATOM 3483 N N . GLU A 1 424 ? 23.620 17.217 -13.892 1.00 94.25 424 GLU A N 1
ATOM 3484 C CA . GLU A 1 424 ? 24.738 17.939 -14.495 1.00 94.25 424 GLU A CA 1
ATOM 3485 C C . GLU A 1 424 ? 25.544 17.039 -15.442 1.00 94.25 424 GLU A C 1
ATOM 3487 O O . GLU A 1 424 ? 25.810 17.429 -16.579 1.00 94.25 424 GLU A O 1
ATOM 3492 N N . GLN A 1 425 ? 25.843 15.800 -15.035 1.00 89.25 425 GLN A N 1
ATOM 3493 C CA . GLN A 1 425 ? 26.529 14.826 -15.893 1.00 89.25 425 GLN A CA 1
ATOM 3494 C C . GLN A 1 425 ? 25.737 14.516 -17.171 1.00 89.25 425 GLN A C 1
ATOM 3496 O O . GLN A 1 425 ? 26.307 14.489 -18.262 1.00 89.25 425 GLN A O 1
ATOM 3501 N N . VAL A 1 426 ? 24.417 14.329 -17.066 1.00 88.56 426 VAL A N 1
ATOM 3502 C CA . VAL A 1 426 ? 23.548 14.097 -18.232 1.00 88.56 426 VAL A CA 1
ATOM 3503 C C . VAL A 1 426 ? 23.539 15.304 -19.170 1.00 88.56 426 VAL A C 1
ATOM 3505 O O . VAL A 1 426 ? 23.565 15.133 -20.389 1.00 88.56 426 VAL A O 1
ATOM 3508 N N . GLU A 1 427 ? 23.504 16.522 -18.631 1.00 91.44 427 GLU A N 1
ATOM 3509 C CA . GLU A 1 427 ? 23.506 17.741 -19.440 1.00 91.44 427 GLU A CA 1
ATOM 3510 C C . GLU A 1 427 ? 24.843 17.945 -20.164 1.00 91.44 427 GLU A C 1
ATOM 3512 O O . GLU A 1 427 ? 24.861 18.288 -21.347 1.00 91.44 427 GLU A O 1
ATOM 3517 N N . ASN A 1 428 ? 25.962 17.658 -19.499 1.00 92.12 428 ASN A N 1
ATOM 3518 C CA . ASN A 1 428 ? 27.280 17.681 -20.131 1.00 92.12 428 ASN A CA 1
ATOM 3519 C C . ASN A 1 428 ? 27.389 16.612 -21.229 1.00 92.12 428 ASN A C 1
ATOM 3521 O O . ASN A 1 428 ? 27.778 16.935 -22.350 1.00 92.12 428 ASN A O 1
ATOM 3525 N N . GLY A 1 429 ? 26.922 15.386 -20.969 1.00 90.62 429 GLY A N 1
ATOM 3526 C CA . GLY A 1 429 ? 26.893 14.320 -21.975 1.00 90.62 429 GLY A CA 1
ATOM 3527 C C . GLY A 1 429 ? 26.034 14.658 -23.203 1.00 90.62 429 GLY A C 1
ATOM 3528 O O . GLY A 1 429 ? 26.382 14.295 -24.327 1.00 90.62 429 GLY A O 1
ATOM 3529 N N . LYS A 1 430 ? 24.935 15.408 -23.036 1.00 90.31 430 LYS A N 1
ATOM 3530 C CA . LYS A 1 430 ? 24.142 15.913 -24.173 1.00 90.31 430 LYS A CA 1
ATOM 3531 C C . LYS A 1 430 ? 24.926 16.901 -25.031 1.00 90.31 430 LYS A C 1
ATOM 3533 O O . LYS A 1 430 ? 24.866 16.792 -26.254 1.00 90.31 430 LYS A O 1
ATOM 3538 N N . LYS A 1 431 ? 25.652 17.836 -24.410 1.00 91.81 431 LYS A N 1
ATOM 3539 C CA . LYS A 1 431 ? 26.479 18.821 -25.127 1.00 91.81 431 LYS A CA 1
ATOM 3540 C C . LYS A 1 431 ? 27.599 18.138 -25.908 1.00 91.81 431 LYS A C 1
ATOM 3542 O O . LYS A 1 431 ? 27.753 18.413 -27.093 1.00 91.81 431 LYS A O 1
ATOM 3547 N N . GLU A 1 432 ? 28.304 17.199 -25.280 1.00 91.00 432 GLU A N 1
ATOM 3548 C CA . GLU A 1 432 ? 29.350 16.402 -25.937 1.00 91.00 432 GLU A CA 1
ATOM 3549 C C . GLU A 1 432 ? 28.796 15.620 -27.137 1.00 91.00 432 GLU A C 1
ATOM 3551 O O . GLU A 1 432 ? 29.389 15.613 -28.217 1.00 91.00 432 GLU A O 1
ATOM 3556 N N . ASN A 1 433 ? 27.616 15.011 -26.993 1.00 89.31 433 ASN A N 1
ATOM 3557 C CA . ASN A 1 433 ? 26.965 14.302 -28.091 1.00 89.31 433 ASN A CA 1
ATOM 3558 C C . ASN A 1 433 ? 26.540 15.251 -29.228 1.00 89.31 433 ASN A C 1
ATOM 3560 O O . ASN A 1 433 ? 26.647 14.907 -30.406 1.00 89.31 433 ASN A O 1
ATOM 3564 N N . GLU A 1 434 ? 26.070 16.460 -28.908 1.00 94.25 434 GLU A N 1
ATOM 3565 C CA . GLU A 1 434 ? 25.743 17.475 -29.913 1.00 94.25 434 GLU A CA 1
ATOM 3566 C C . GLU A 1 434 ? 26.991 17.926 -30.692 1.00 94.25 434 GLU A C 1
ATOM 3568 O O . GLU A 1 434 ? 26.945 18.045 -31.920 1.00 94.25 434 GLU A O 1
ATOM 3573 N N . GLU A 1 435 ? 28.120 18.125 -30.010 1.00 94.00 435 GLU A N 1
ATOM 3574 C CA . GLU A 1 435 ? 29.406 18.437 -30.645 1.00 94.00 435 GLU A CA 1
ATOM 3575 C C . GLU A 1 435 ? 29.901 17.292 -31.532 1.00 94.00 435 GLU A C 1
ATOM 3577 O O . GLU A 1 435 ? 30.277 17.521 -32.685 1.00 94.00 435 GLU A O 1
ATOM 3582 N N . MET A 1 436 ? 29.827 16.049 -31.053 1.00 91.56 436 MET A N 1
ATOM 3583 C CA . MET A 1 436 ? 30.208 14.877 -31.840 1.00 91.56 436 MET A CA 1
ATOM 3584 C C . MET A 1 436 ? 29.351 14.747 -33.107 1.00 91.56 436 MET A C 1
ATOM 3586 O O . MET A 1 436 ? 29.881 14.505 -34.192 1.00 91.56 436 MET A O 1
ATOM 3590 N N . ASN A 1 437 ? 28.041 14.987 -33.010 1.00 90.81 437 ASN A N 1
ATOM 3591 C CA . ASN A 1 437 ? 27.147 14.983 -34.169 1.00 90.81 437 ASN A CA 1
ATOM 3592 C C . ASN A 1 437 ? 27.497 16.081 -35.185 1.00 90.81 437 ASN A C 1
ATOM 3594 O O . ASN A 1 437 ? 27.441 15.831 -36.392 1.00 90.81 437 ASN A O 1
ATOM 3598 N N . LYS A 1 438 ? 27.911 17.273 -34.729 1.00 95.88 438 LYS A N 1
ATOM 3599 C CA . LYS A 1 438 ? 28.414 18.339 -35.616 1.00 95.88 438 LYS A CA 1
ATOM 3600 C C . LYS A 1 438 ? 29.679 17.897 -36.358 1.00 95.88 438 LYS A C 1
ATOM 3602 O O . LYS A 1 438 ? 29.773 18.114 -37.566 1.00 95.88 438 LYS A O 1
ATOM 3607 N N . ILE A 1 439 ? 30.610 17.226 -35.676 1.00 93.94 439 ILE A N 1
ATOM 3608 C CA . ILE A 1 439 ? 31.835 16.684 -36.291 1.00 93.94 439 ILE A CA 1
ATOM 3609 C C . ILE A 1 439 ? 31.497 15.611 -37.335 1.00 93.94 439 ILE A C 1
ATOM 3611 O O . ILE A 1 439 ? 32.011 15.666 -38.451 1.00 93.94 439 ILE A O 1
ATOM 3615 N N . ILE A 1 440 ? 30.603 14.671 -37.015 1.00 90.50 440 ILE A N 1
ATOM 3616 C CA . ILE A 1 440 ? 30.172 13.618 -37.950 1.00 90.50 440 ILE A CA 1
ATOM 3617 C C . ILE A 1 440 ? 29.527 14.232 -39.201 1.00 90.50 440 ILE A C 1
ATOM 3619 O O . ILE A 1 440 ? 29.844 13.829 -40.322 1.00 90.50 440 ILE A O 1
ATOM 3623 N N . ALA A 1 441 ? 28.653 15.230 -39.032 1.00 92.44 441 ALA A N 1
ATOM 3624 C CA . ALA A 1 441 ? 28.018 15.924 -40.151 1.00 92.44 441 ALA A CA 1
ATOM 3625 C C . ALA A 1 441 ? 29.047 16.627 -41.053 1.00 92.44 441 ALA A C 1
ATOM 3627 O O . ALA A 1 441 ? 28.956 16.544 -42.281 1.00 92.44 441 ALA A O 1
ATOM 3628 N N . GLN A 1 442 ? 30.054 17.267 -40.452 1.00 94.81 442 GLN A N 1
ATOM 3629 C CA . GLN A 1 442 ? 31.149 17.908 -41.175 1.00 94.81 442 GLN A CA 1
ATOM 3630 C C . GLN A 1 442 ? 31.991 16.887 -41.958 1.00 94.81 442 GLN A C 1
ATOM 3632 O O . GLN A 1 442 ? 32.209 17.057 -43.158 1.00 94.81 442 GLN A O 1
ATOM 3637 N N . GLN A 1 443 ? 32.391 15.782 -41.324 1.00 93.06 443 GLN A N 1
ATOM 3638 C CA . GLN A 1 443 ? 33.145 14.707 -41.981 1.00 93.06 443 GLN A CA 1
ATOM 3639 C C . GLN A 1 443 ? 32.362 14.074 -43.139 1.00 93.06 443 GLN A C 1
ATOM 3641 O O . GLN A 1 443 ? 32.935 13.739 -44.177 1.00 93.06 443 GLN A O 1
ATOM 3646 N N . TRP A 1 444 ? 31.042 13.934 -43.000 1.00 94.50 444 TRP A N 1
ATOM 3647 C CA . TRP A 1 444 ? 30.187 13.419 -44.068 1.00 94.50 444 TRP A CA 1
ATOM 3648 C C . TRP A 1 444 ? 30.166 14.342 -45.297 1.00 94.50 444 TRP A C 1
ATOM 3650 O O . TRP A 1 444 ? 30.213 13.862 -46.435 1.00 94.50 444 TRP A O 1
ATOM 3660 N N . LEU A 1 445 ? 30.145 15.664 -45.089 1.00 94.38 445 LEU A N 1
ATOM 3661 C CA . LEU A 1 445 ? 30.248 16.646 -46.173 1.00 94.38 445 LEU A CA 1
ATOM 3662 C C . LEU A 1 445 ? 31.608 16.574 -46.874 1.00 94.38 445 LEU A C 1
ATOM 3664 O O . LEU A 1 445 ? 31.656 16.528 -48.105 1.00 94.38 445 LEU A O 1
ATOM 3668 N N . GLU A 1 446 ? 32.699 16.505 -46.112 1.00 92.75 446 GLU A N 1
ATOM 3669 C CA . GLU A 1 446 ? 34.057 16.366 -46.655 1.00 92.75 446 GLU A CA 1
ATOM 3670 C C . GLU A 1 446 ? 34.208 15.084 -47.482 1.00 92.75 446 GLU A C 1
ATOM 3672 O O . GLU A 1 446 ? 34.731 15.116 -48.598 1.00 92.75 446 GLU A O 1
ATOM 3677 N N . LEU A 1 447 ? 33.657 13.967 -46.999 1.00 93.00 447 LEU A N 1
ATOM 3678 C CA . LEU A 1 447 ? 33.642 12.702 -47.730 1.00 93.00 447 LEU A CA 1
ATOM 3679 C C . LEU A 1 447 ? 32.869 12.811 -49.052 1.00 93.00 447 LEU A C 1
ATOM 3681 O O . LEU A 1 447 ? 33.293 12.260 -50.070 1.00 93.00 447 LEU A O 1
ATOM 3685 N N . LYS A 1 448 ? 31.741 13.531 -49.062 1.00 94.00 448 LYS A N 1
ATOM 3686 C CA . LYS A 1 448 ? 30.944 13.757 -50.274 1.00 94.00 448 LYS A CA 1
ATOM 3687 C C . LYS A 1 448 ? 31.735 14.542 -51.324 1.00 94.00 448 LYS A C 1
ATOM 3689 O O . LYS A 1 448 ? 31.718 14.153 -52.490 1.00 94.00 448 LYS A O 1
ATOM 3694 N N . VAL A 1 449 ? 32.457 15.585 -50.905 1.00 94.75 449 VAL A N 1
ATOM 3695 C CA . VAL A 1 449 ? 33.339 16.384 -51.776 1.00 94.75 449 VAL A CA 1
ATOM 3696 C C . VAL A 1 449 ? 34.514 15.550 -52.296 1.00 94.75 449 VAL A C 1
ATOM 3698 O O . VAL A 1 449 ? 34.831 15.587 -53.486 1.00 94.75 449 VAL A O 1
ATOM 3701 N N . ALA A 1 450 ? 35.141 14.743 -51.439 1.00 91.88 450 ALA A N 1
ATOM 3702 C CA . ALA A 1 450 ? 36.218 13.849 -51.860 1.00 91.88 450 ALA A CA 1
ATOM 3703 C C . ALA A 1 450 ? 35.729 12.829 -52.903 1.00 91.88 450 ALA A C 1
ATOM 3705 O O . ALA A 1 450 ? 36.405 12.579 -53.900 1.00 91.88 450 ALA A O 1
ATOM 3706 N N . LYS A 1 451 ? 34.520 12.279 -52.723 1.00 92.56 451 LYS A N 1
ATOM 3707 C CA . LYS A 1 451 ? 33.922 11.322 -53.661 1.00 92.56 451 LYS A CA 1
ATOM 3708 C C . LYS A 1 451 ? 33.662 11.934 -55.039 1.00 92.56 451 LYS A C 1
ATOM 3710 O O . LYS A 1 451 ? 33.915 11.264 -56.038 1.00 92.56 451 LYS A O 1
ATOM 3715 N N . THR A 1 452 ? 33.188 13.181 -55.108 1.00 93.75 452 THR A N 1
ATOM 3716 C CA . THR A 1 452 ? 33.011 13.880 -56.393 1.00 93.75 452 THR A CA 1
ATOM 3717 C C . THR A 1 452 ? 34.351 14.134 -57.074 1.00 93.75 452 THR A C 1
ATOM 3719 O O . THR A 1 452 ? 34.494 13.818 -58.248 1.00 93.75 452 THR A O 1
ATOM 3722 N N . LEU A 1 453 ? 35.369 14.568 -56.322 1.00 93.19 453 LEU A N 1
ATOM 3723 C CA . LEU A 1 453 ? 36.713 14.794 -56.861 1.00 93.19 453 LEU A CA 1
ATOM 3724 C C . LEU A 1 453 ? 37.327 13.508 -57.446 1.00 93.19 453 LEU A C 1
ATOM 3726 O O . LEU A 1 453 ? 37.939 13.534 -58.513 1.00 93.19 453 LEU A O 1
ATOM 3730 N N . VAL A 1 454 ? 37.155 12.372 -56.762 1.00 91.62 454 VAL A N 1
ATOM 3731 C CA . VAL A 1 454 ? 37.620 11.064 -57.249 1.00 91.62 454 VAL A CA 1
ATOM 3732 C C . VAL A 1 454 ? 36.887 10.657 -58.528 1.00 91.62 454 VAL A C 1
ATOM 3734 O O . VAL A 1 454 ? 37.527 10.153 -59.448 1.00 91.62 454 VAL A O 1
ATOM 3737 N N . ALA A 1 455 ? 35.574 10.891 -58.613 1.00 90.69 455 ALA A N 1
ATOM 3738 C CA . ALA A 1 455 ? 34.799 10.608 -59.820 1.00 90.69 455 ALA A CA 1
ATOM 3739 C C . ALA A 1 455 ? 35.268 11.462 -61.012 1.00 90.69 455 ALA A C 1
ATOM 3741 O O . ALA A 1 455 ? 35.494 10.922 -62.096 1.00 90.69 455 ALA A O 1
ATOM 3742 N N . ASP A 1 456 ? 35.502 12.758 -60.791 1.00 92.69 456 ASP A N 1
ATOM 3743 C CA . ASP A 1 456 ? 36.017 13.676 -61.813 1.00 92.69 456 ASP A CA 1
ATOM 3744 C C . ASP A 1 456 ? 37.402 13.235 -62.310 1.00 92.69 456 ASP A C 1
ATOM 3746 O O . ASP A 1 456 ? 37.655 13.164 -63.515 1.00 92.69 456 ASP A O 1
ATOM 3750 N N . LYS A 1 457 ? 38.294 12.851 -61.386 1.00 92.06 457 LYS A N 1
ATOM 3751 C CA . LYS A 1 457 ? 39.630 12.337 -61.724 1.00 92.06 457 LYS A CA 1
ATOM 3752 C C . LYS A 1 457 ? 39.579 10.999 -62.459 1.00 92.06 457 LYS A C 1
ATOM 3754 O O . LYS A 1 457 ? 40.368 10.782 -63.377 1.00 92.06 457 LYS A O 1
ATOM 3759 N N . ALA A 1 458 ? 38.653 10.111 -62.106 1.00 90.75 458 ALA A N 1
ATOM 3760 C CA . ALA A 1 458 ? 38.456 8.855 -62.824 1.00 90.75 458 ALA A CA 1
ATOM 3761 C C . ALA A 1 458 ? 37.993 9.094 -64.274 1.00 90.75 458 ALA A C 1
ATOM 3763 O O . ALA A 1 458 ? 38.499 8.441 -65.189 1.00 90.75 458 ALA A O 1
ATOM 3764 N N . ALA A 1 459 ? 37.096 10.061 -64.497 1.00 91.38 459 ALA A N 1
ATOM 3765 C CA . ALA A 1 459 ? 36.666 10.459 -65.837 1.00 91.38 459 ALA A CA 1
ATOM 3766 C C . ALA A 1 459 ? 37.820 11.068 -66.659 1.00 91.38 459 ALA A C 1
ATOM 3768 O O . ALA A 1 459 ? 37.987 10.742 -67.835 1.00 91.38 459 ALA A O 1
ATOM 3769 N N . GLU A 1 460 ? 38.665 11.896 -66.036 1.00 92.44 460 GLU A N 1
ATOM 3770 C CA . GLU A 1 460 ? 39.876 12.442 -66.666 1.00 92.44 460 GLU A CA 1
ATOM 3771 C C . GLU A 1 460 ? 40.838 11.324 -67.114 1.00 92.44 460 GLU A C 1
ATOM 3773 O O . GLU A 1 460 ? 41.292 11.315 -68.260 1.00 92.44 460 GLU A O 1
ATOM 3778 N N . ILE A 1 461 ? 41.083 10.327 -66.255 1.00 92.06 461 ILE A N 1
ATOM 3779 C CA . ILE A 1 461 ? 41.920 9.158 -66.575 1.00 92.06 461 ILE A CA 1
ATOM 3780 C C . ILE A 1 461 ? 41.325 8.336 -67.729 1.00 92.06 461 ILE A C 1
ATOM 3782 O O . ILE A 1 461 ? 42.062 7.900 -68.618 1.00 92.06 461 ILE A O 1
ATOM 3786 N N . GLN A 1 462 ? 40.005 8.129 -67.753 1.00 90.56 462 GLN A N 1
ATOM 3787 C CA . GLN A 1 462 ? 39.337 7.433 -68.859 1.00 90.56 462 GLN A CA 1
ATOM 3788 C C . GLN A 1 462 ? 39.513 8.175 -70.189 1.00 90.56 462 GLN A C 1
ATOM 3790 O O . GLN A 1 462 ? 39.850 7.549 -71.197 1.00 90.56 462 GLN A O 1
ATOM 3795 N N . ASN A 1 463 ? 39.366 9.502 -70.190 1.00 93.50 463 ASN A N 1
ATOM 3796 C CA . ASN A 1 463 ? 39.594 10.324 -71.379 1.00 93.50 463 ASN A CA 1
ATOM 3797 C C . ASN A 1 463 ? 41.046 10.225 -71.869 1.00 93.50 463 ASN A C 1
ATOM 3799 O O . ASN A 1 463 ? 41.277 9.991 -73.056 1.00 93.50 463 ASN A O 1
ATOM 3803 N N . LEU A 1 464 ? 42.025 10.327 -70.963 1.00 92.69 464 LEU A N 1
ATOM 3804 C CA . LEU A 1 464 ? 43.445 10.164 -71.300 1.00 92.69 464 LEU A CA 1
ATOM 3805 C C . LEU A 1 464 ? 43.748 8.772 -71.871 1.00 92.69 464 LEU A C 1
ATOM 3807 O O . LEU A 1 464 ? 44.489 8.656 -72.846 1.00 92.69 464 LEU A O 1
ATOM 3811 N N . THR A 1 465 ? 43.128 7.725 -71.324 1.00 91.56 465 THR A N 1
ATOM 3812 C CA . THR A 1 465 ? 43.263 6.346 -71.824 1.00 91.56 465 THR A CA 1
ATOM 3813 C C . THR A 1 465 ? 42.703 6.211 -73.246 1.00 91.56 465 THR A C 1
ATOM 3815 O O . THR A 1 465 ? 43.322 5.577 -74.101 1.00 91.56 465 THR A O 1
ATOM 3818 N N . SER A 1 466 ? 41.563 6.847 -73.535 1.00 91.62 466 SER A N 1
ATOM 3819 C CA . SER A 1 466 ? 40.967 6.881 -74.879 1.00 91.62 466 SER A CA 1
ATOM 3820 C C . SER A 1 466 ? 41.873 7.589 -75.896 1.00 91.62 466 SER A C 1
ATOM 3822 O O . SER A 1 466 ? 42.101 7.081 -77.000 1.00 91.62 466 SER A O 1
ATOM 3824 N N . ILE A 1 467 ? 42.469 8.721 -75.500 1.00 92.44 467 ILE A N 1
ATOM 3825 C CA . ILE A 1 467 ? 43.457 9.443 -76.315 1.00 92.44 467 ILE A CA 1
ATOM 3826 C C . ILE A 1 467 ? 44.681 8.558 -76.571 1.00 92.44 467 ILE A C 1
ATOM 3828 O O . ILE A 1 467 ? 45.109 8.427 -77.716 1.00 92.44 467 ILE A O 1
ATOM 3832 N N . GLN A 1 468 ? 45.222 7.909 -75.535 1.00 92.25 468 GLN A N 1
ATOM 3833 C CA . GLN A 1 468 ? 46.376 7.017 -75.661 1.00 92.25 468 GLN A CA 1
ATOM 3834 C C . GLN A 1 468 ? 46.107 5.868 -76.642 1.00 92.25 468 GLN A C 1
ATOM 3836 O O . GLN A 1 468 ? 46.958 5.577 -77.485 1.00 92.25 468 GLN A O 1
ATOM 3841 N N . ASN A 1 469 ? 44.932 5.237 -76.565 1.00 91.44 469 ASN A N 1
ATOM 3842 C CA . ASN A 1 469 ? 44.538 4.177 -77.494 1.00 91.44 469 ASN A CA 1
ATOM 3843 C C . ASN A 1 469 ? 44.433 4.702 -78.933 1.00 91.44 469 ASN A C 1
ATOM 3845 O O . ASN A 1 469 ? 45.001 4.101 -79.839 1.00 91.44 469 ASN A O 1
ATOM 3849 N N . SER A 1 470 ? 43.821 5.873 -79.129 1.00 92.75 470 SER A N 1
ATOM 3850 C CA . SER A 1 470 ? 43.708 6.503 -80.453 1.00 92.75 470 SER A CA 1
ATOM 3851 C C . SER A 1 470 ? 45.077 6.830 -81.064 1.00 92.75 470 SER A C 1
ATOM 3853 O O . SER A 1 470 ? 45.314 6.582 -82.246 1.00 92.75 470 SER A O 1
ATOM 3855 N N . VAL A 1 471 ? 46.009 7.355 -80.259 1.00 92.62 471 VAL A N 1
ATOM 3856 C CA . VAL A 1 471 ? 47.393 7.621 -80.690 1.00 92.62 471 VAL A CA 1
ATOM 3857 C C . VAL A 1 471 ? 48.104 6.320 -81.055 1.00 92.62 471 VAL A C 1
ATOM 3859 O O . VAL A 1 471 ? 48.766 6.255 -82.089 1.00 92.62 471 VAL A O 1
ATOM 3862 N N . LYS A 1 472 ? 47.949 5.270 -80.240 1.00 92.19 472 LYS A N 1
ATOM 3863 C CA . LYS A 1 472 ? 48.529 3.949 -80.507 1.00 92.19 472 LYS A CA 1
ATOM 3864 C C . LYS A 1 472 ? 48.025 3.370 -81.833 1.00 92.19 472 LYS A C 1
ATOM 3866 O O . LYS A 1 472 ? 48.833 2.878 -82.618 1.00 92.19 472 LYS A O 1
ATOM 3871 N N . ASP A 1 473 ? 46.727 3.471 -82.105 1.00 91.38 473 ASP A N 1
ATOM 3872 C CA . ASP A 1 473 ? 46.125 2.998 -83.354 1.00 91.38 473 ASP A CA 1
ATOM 3873 C C . ASP A 1 473 ? 46.629 3.791 -84.567 1.00 91.38 473 ASP A C 1
ATOM 3875 O O . ASP A 1 473 ? 46.982 3.201 -85.589 1.00 91.38 473 ASP A O 1
ATOM 3879 N N . ALA A 1 474 ? 46.754 5.116 -84.442 1.00 90.56 474 ALA A N 1
ATOM 3880 C CA . ALA A 1 474 ? 47.319 5.963 -85.492 1.00 90.56 474 ALA A CA 1
ATOM 3881 C C . ALA A 1 474 ? 48.788 5.617 -85.796 1.00 90.56 474 ALA A C 1
ATOM 3883 O O . ALA A 1 474 ? 49.167 5.517 -86.964 1.00 90.56 474 ALA A O 1
ATOM 3884 N N . VAL A 1 475 ? 49.602 5.381 -84.761 1.00 90.62 475 VAL A N 1
ATOM 3885 C CA . VAL A 1 475 ? 51.001 4.943 -84.908 1.00 90.62 475 VAL A CA 1
ATOM 3886 C C . VAL A 1 475 ? 51.074 3.581 -85.597 1.00 90.62 475 VAL A C 1
ATOM 3888 O O . VAL A 1 475 ? 51.851 3.416 -86.535 1.00 90.62 475 VAL A O 1
ATOM 3891 N N . ASN A 1 476 ? 50.238 2.620 -85.194 1.00 90.12 476 ASN A N 1
ATOM 3892 C CA . ASN A 1 476 ? 50.172 1.308 -85.842 1.00 90.12 476 ASN A CA 1
ATOM 3893 C C . ASN A 1 476 ? 49.789 1.424 -87.329 1.00 90.12 476 ASN A C 1
ATOM 3895 O O . ASN A 1 476 ? 50.422 0.795 -88.177 1.00 90.12 476 ASN A O 1
ATOM 3899 N N . ALA A 1 477 ? 48.806 2.266 -87.664 1.00 89.94 477 ALA A N 1
ATOM 3900 C CA . ALA A 1 477 ? 48.390 2.502 -89.046 1.00 89.94 477 ALA A CA 1
ATOM 3901 C C . ALA A 1 477 ? 49.505 3.148 -89.889 1.00 89.94 477 ALA A C 1
ATOM 3903 O O . ALA A 1 477 ? 49.743 2.737 -91.028 1.00 89.94 477 ALA A O 1
ATOM 3904 N N . GLN A 1 478 ? 50.225 4.130 -89.334 1.00 91.25 478 GLN A N 1
ATOM 3905 C CA . GLN A 1 478 ? 51.394 4.729 -89.986 1.00 91.25 478 GLN A CA 1
ATOM 3906 C C . GLN A 1 478 ? 52.515 3.703 -90.194 1.00 91.25 478 GLN A C 1
ATOM 3908 O O . GLN A 1 478 ? 53.090 3.637 -91.282 1.00 91.25 478 GLN A O 1
ATOM 3913 N N . GLN A 1 479 ? 52.788 2.862 -89.194 1.00 89.75 479 GLN A N 1
ATOM 3914 C CA . GLN A 1 479 ? 53.778 1.790 -89.288 1.00 89.75 479 GLN A CA 1
ATOM 3915 C C . GLN A 1 479 ? 53.435 0.804 -90.419 1.00 89.75 479 GLN A C 1
ATOM 3917 O O . GLN A 1 479 ? 54.311 0.404 -91.194 1.00 89.75 479 GLN A O 1
ATOM 3922 N N . GLU A 1 480 ? 52.158 0.443 -90.570 1.00 88.50 480 GLU A N 1
ATOM 3923 C CA . GLU A 1 480 ? 51.686 -0.415 -91.661 1.00 88.50 480 GLU A CA 1
ATOM 3924 C C . GLU A 1 480 ? 51.859 0.253 -93.040 1.00 88.50 480 GLU A C 1
ATOM 3926 O O . GLU A 1 480 ? 52.307 -0.394 -93.991 1.00 88.50 480 GLU A O 1
ATOM 3931 N N . GLN A 1 481 ? 51.568 1.556 -93.161 1.00 88.62 481 GLN A N 1
ATOM 3932 C CA . GLN A 1 481 ? 51.792 2.315 -94.399 1.00 88.62 481 GLN A CA 1
ATOM 3933 C C . GLN A 1 481 ? 53.276 2.383 -94.785 1.00 88.62 481 GLN A C 1
ATOM 3935 O O . GLN A 1 481 ? 53.614 2.145 -95.946 1.00 88.62 481 GLN A O 1
ATOM 3940 N N . ILE A 1 482 ? 54.168 2.652 -93.825 1.00 87.94 482 ILE A N 1
ATOM 3941 C CA . ILE A 1 482 ? 55.623 2.656 -94.048 1.00 87.94 482 ILE A CA 1
ATOM 3942 C C . ILE A 1 482 ? 56.094 1.275 -94.519 1.00 87.94 482 ILE A C 1
ATOM 3944 O O . ILE A 1 482 ? 56.845 1.173 -95.487 1.00 87.94 482 ILE A O 1
ATOM 3948 N N . THR A 1 483 ? 55.599 0.203 -93.896 1.00 85.50 483 THR A N 1
ATOM 3949 C CA . THR A 1 483 ? 55.926 -1.180 -94.284 1.00 85.50 483 THR A CA 1
ATOM 3950 C C . THR A 1 483 ? 55.489 -1.485 -95.725 1.00 85.50 483 THR A C 1
ATOM 3952 O O . THR A 1 483 ? 56.242 -2.093 -96.491 1.00 85.50 483 THR A O 1
ATOM 3955 N N . LYS A 1 484 ? 54.303 -1.009 -96.140 1.00 85.81 484 LYS A N 1
ATOM 3956 C CA . LYS A 1 484 ? 53.808 -1.119 -97.528 1.00 85.81 484 LYS A CA 1
ATOM 3957 C C . LYS A 1 484 ? 54.643 -0.317 -98.532 1.00 85.81 484 LYS A C 1
ATOM 3959 O O . LYS A 1 484 ? 54.801 -0.751 -99.670 1.00 85.81 484 LYS A O 1
ATOM 3964 N N . LEU A 1 485 ? 55.161 0.848 -98.143 1.00 84.00 485 LEU A N 1
ATOM 3965 C CA . LEU A 1 485 ? 56.051 1.644 -98.994 1.00 84.00 485 LEU A CA 1
ATOM 3966 C C . LEU A 1 485 ? 57.408 0.960 -99.163 1.00 84.00 485 LEU A C 1
ATOM 3968 O O . LEU A 1 485 ? 57.854 0.779 -100.290 1.00 84.00 485 LEU A O 1
ATOM 3972 N N . LEU A 1 486 ? 58.023 0.506 -98.070 1.00 79.88 486 LEU A N 1
ATOM 3973 C CA . LEU A 1 486 ? 59.319 -0.179 -98.103 1.00 79.88 486 LEU A CA 1
ATOM 3974 C C . LEU A 1 486 ? 59.287 -1.467 -98.936 1.00 79.88 486 LEU A C 1
ATOM 3976 O O . LEU A 1 486 ? 60.251 -1.768 -99.627 1.00 79.88 486 LEU A O 1
ATOM 3980 N N . THR A 1 487 ? 58.171 -2.199 -98.928 1.00 77.00 487 THR A N 1
ATOM 3981 C CA . THR A 1 487 ? 57.995 -3.406 -99.755 1.00 77.00 487 THR A CA 1
ATOM 3982 C C . THR A 1 487 ? 57.760 -3.111 -101.241 1.00 77.00 487 THR A C 1
ATOM 3984 O O . THR A 1 487 ? 58.043 -3.970 -102.071 1.00 77.00 487 THR A O 1
ATOM 3987 N N . LYS A 1 488 ? 57.301 -1.904 -101.610 1.00 71.56 488 LYS A N 1
ATOM 3988 C CA . LYS A 1 488 ? 57.140 -1.478 -103.014 1.00 71.56 488 LYS A CA 1
ATOM 3989 C C . LYS A 1 488 ? 58.423 -0.945 -103.660 1.00 71.56 488 LYS A C 1
ATOM 3991 O O . LYS A 1 488 ? 58.513 -0.968 -104.880 1.00 71.56 488 LYS A O 1
ATOM 3996 N N . THR A 1 489 ? 59.398 -0.483 -102.880 1.00 57.38 489 THR A N 1
ATOM 3997 C CA . THR A 1 489 ? 60.649 0.117 -103.392 1.00 57.38 489 THR A CA 1
ATOM 3998 C C . THR A 1 489 ? 61.759 -0.915 -103.668 1.00 57.38 489 THR A C 1
ATOM 4000 O O . THR A 1 489 ? 62.865 -0.538 -104.035 1.00 57.38 489 THR A O 1
ATOM 4003 N N . VAL A 1 490 ? 61.497 -2.217 -103.487 1.00 53.16 490 VAL A N 1
ATOM 4004 C CA . VAL A 1 490 ? 62.480 -3.316 -103.646 1.00 53.16 490 VAL A CA 1
ATOM 4005 C C . VAL A 1 490 ? 62.325 -4.054 -104.994 1.00 53.16 490 VAL A C 1
ATOM 4007 O O . VAL A 1 490 ? 62.660 -5.227 -105.107 1.00 53.16 490 VAL A O 1
ATOM 4010 N N . PHE A 1 491 ? 61.844 -3.381 -106.042 1.00 46.59 491 PHE A N 1
ATOM 4011 C CA . PHE A 1 491 ? 61.846 -3.919 -107.411 1.00 46.59 491 PHE A CA 1
ATOM 4012 C C . PHE A 1 491 ? 62.507 -2.969 -108.399 1.00 46.59 491 PHE A C 1
ATOM 4014 O O . PHE A 1 491 ? 62.135 -1.773 -108.397 1.00 46.59 491 PHE A O 1
#

InterPro domains:
  IPR009057 Homedomain-like superfamily [SSF46689] (4-51)
  IPR009057 Homedomain-like superfamily [SSF46689] (85-140)

Secondary structure (DSSP, 8-state):
-TT--HHHHHHHHHIIIII-SS--HHHHHHHHHHTT--HHHHHHHHHHTTTS-HHHHHHHHHHHHHHHHHHHHHHHHHHHHHHHTT-PPPHHHHHHHHHHHHH-SS--HHHHHHHHHHHT--HHHHHHHHHHHHHH-HHHHHHHHHHHHHHHHHHHHHHHHHHHHHHHHHHHHHHHHHHHHHHHHHHHHHHHHHHHHH-SS-HHHHHHHHHHHHHHHHHHHHHHHHHHHHHHHHHHHHHHHHHHHHHHHHHHHHHHHHHHHHHHHHHHHHHHHHHHHHHHHHHHHHHHHHHHHHHHHHHHHHHHHHHHHHHHHHHHHHHHHHHHHHHHHHHTS---HHHHHHHHHHHHHHHHHHHHHHHHHHHHHHHHHHHHHHHHHHHHHHHHHHHHHHHHHHHHHHHHHHHHHHHHHHHHHHHHHHHHHHHHHHHHHHHHHHHHHHHHHHHHHHHHHHHHHHHHHHHHHHHHHHHHHHHHHHHHHHHHHHHHHHHHS--

Foldseek 3Di:
DLPQDPVLLVLLLCCCPPPHLDDDLVVLVVSCVVVVNPSVRSVVLSVVCVVPPSVVVVVVSVVVNVVVVVVVVVLVVLLVVLVVVPPQQAPVLLVLLVVVCVVPLDDDPVRLVVSCVVSVHDSSNSVSVSVCCVVVNSVVVVVSNPVVSVVVVVVVVVVVVVVVVVVVVVVVVVVVVVVVVVVVVVVVVVVVVVVVVPDPDDPVVVVVVVVVVVVVVVVVVVVVVVVVVVVVVVVVVVVVVVVVVVVVVVVVVVVVVVVVVVVVVVVVVVVVVVVVVVVVVVVVVVVVVVVVVVVVVVVVCVPPVVVVVCVVVVVVVVVVVVVVVVVVVCVVPDDDPVVVVVVVVVVVVVVVVVVVVVVVVVVVVVVVVVVVVVVVVVVVVVVVVVVVVVVVVVVVVVVVVVVVVVVVVVVVVVVVVVVVVVVVVVVVVVVVVVVVVVVVVVVVVVVVVVVVVVVVVVVVVVVVVVVVVVVVVVVVVVVVVVVVVVVVVPD

Organism: Caenorhabditis remanei (NCBI:txid31234)

Radius of gyration: 56.53 Å; chains: 1; bounding box: 117×53×204 Å